Protein AF-A0A2E9WS90-F1 (afdb_monomer)

Mean predicted aligned error: 15.28 Å

Radius of gyration: 27.93 Å; Cα contacts (8 Å, |Δi|>4): 517; chains: 1; bounding box: 70×40×75 Å

Solvent-accessible surface area (backbone atoms only — not comparable to full-atom values): 23277 Å² total; per-residue (Å²): 110,77,68,55,58,52,49,49,54,46,50,48,54,52,49,54,36,42,55,50,61,69,43,48,65,58,57,58,71,75,46,87,61,49,68,69,57,52,52,47,46,54,46,50,55,50,50,36,64,79,57,69,50,62,69,51,59,38,31,45,58,54,48,30,59,75,50,34,44,79,56,51,62,45,39,78,50,82,88,47,82,21,55,43,73,56,65,80,73,87,73,80,53,92,78,49,46,78,42,40,37,58,78,35,27,33,46,54,84,65,47,76,57,88,71,50,53,63,67,57,55,50,52,51,31,62,75,61,46,22,43,59,64,98,80,50,68,32,36,27,33,34,28,51,64,53,81,60,40,49,28,44,56,62,29,64,70,58,31,46,46,27,38,50,15,62,49,67,65,42,48,28,33,75,81,47,73,45,60,67,89,63,50,73,69,55,49,52,46,59,51,38,59,49,34,54,52,54,29,78,75,76,49,90,74,60,67,35,60,57,32,37,43,27,51,68,64,71,56,67,76,51,70,68,58,49,53,49,27,52,53,28,39,76,67,29,26,12,34,49,37,32,34,31,56,73,92,71,30,81,41,78,54,42,75,78,35,54,72,52,54,44,30,50,67,67,54,35,92,92,38,77,83,49,93,52,41,66,58,52,49,62,77,37,41,67,56,50,44,63,69,46,49,55,16,75,75,65,72,77,57,75,65,46,66,69,30,52,57,35,51,55,55,50,51,74,74,40,56,75,72,54,38,55,54,48,54,52,48,44,62,74,70,60,67,62,59,58,44,63,84,42,48,53,91,32,63,95,74,40,33,59,63,41,29,37,55,53,50,54,52,49,53,30,49,51,48,22,71,74,69,76,48,69,69,82,64,54,76,74,74,49,45,66,61,46,60,72,65,66,49,84,62,60,58,53,52,52,55,45,43,74,72,72,44,72,86,82,69,76,90,127

Sequence (412 aa):
MKTQTQEIERLNQIEEQKELIAKLSEMRQNIDLPDRVVEDLLWAERYRMERNLPCWFMTIPEIMLVYGSALLEMVDDQGLPWKVNGAIDLIIDDECRLINPARSFVHVFVQRQEDLNVEEIKKWLTTSGGFLHEKCQATEMQHLKYANTTTLADAMHRSIMAYMSGVTQIQSSIKKRHPLETTDEKDVQVEFDFFEKLQNESVRVKDEHIAKVRKSSGSIKDPVDIQLDEILTNLGISMAGFGVNKDDAEMDFGAKGETILKNLLLKDKEFEYVDNAEELLMENMKFIESYIGKDLKNGSRSHRVKGLSVILRMMSKLNDEQRDYFEEFLEEENINLTDSPWSSQCVHNFGTTTMFIRLALQFNQWYREKMDEGNLFTFAWFREELLYINNPEAPAYVRRCLSGKPTHEEIK

Secondary structure (DSSP, 8-state):
-HHHHHHHHHHHHHHHHHHHHHHHHHHHHTS---HHHHHHHHHHHHHHHHTT--TTEEEHHHHHHHH-HHHHTTTT-TT-TT-----------TT-EEE-GGG-EEETTTS--TT--HHHHHHHHHHHTS--GGG--EEEEEETTTTTEEEESS-HHHHHHHHHTT---EEEEEEEEE-TT--HHHHHHHHHHHHHHHHHHH-PPPHHHHHHHHHHTT----HHHHHHHHHHHHTTEEETTEES-GGG-SEE-GGGGHHHHHHHHTT-TT-TT-TTHHHHHHHTHHHHIIIIIHHHHHSS----HHHHHHHHHHHHTS-HHHHHHHHHHHHHTT--TTSHHHHTT-GGG-HHHHHHHHHHHHHHHHHHHHHS-S-SS-TTTTHHHHHHHT-SHHHHHHHHHHTT--TTS---

Foldseek 3Di:
DVVVVLVVVLVVVQVVLVVLLVCLVVLVVVDDADPVLVVLSVVQNVLCVVLVPRSQKDALSSLCSPAPVVLRNLLPPPPQQALPPPPPPDDDDVQKDKDFSSNAIARNLQDDSNPDDNVVLSVVSNVVSAADQVVAEWEWEFEVQRVRHIHTLPCSSVSSRCSSSVHGIHMYGYPYYDDNPDDPLRVLVVSNVVSVVVCVVPNDDQVLSNLQSCSSSVNPPDPLQVQLQVLQQVLQEDERNGHDDPVSRPYYPYSQCVVVSSCQVVVDPLHVPCPPSSVLCNVCVVVCCVLQVVCVVPVPAHQRCLNVSLLSVVVVLDDPVRNVLLSVVCVPVVDRCPDCVLQPPQQPNSRSLSNNLLSLLVSQLVCCVPVVDAGPDDLVSCPVSCVVSVDPQSSVLSVCSNVVDDSPDDDD

Structure (mmCIF, N/CA/C/O backbone):
data_AF-A0A2E9WS90-F1
#
_entry.id   AF-A0A2E9WS90-F1
#
loop_
_atom_site.group_PDB
_atom_site.id
_atom_site.type_symbol
_atom_site.label_atom_id
_atom_site.label_alt_id
_atom_site.label_comp_id
_atom_site.label_asym_id
_atom_site.label_entity_id
_atom_site.label_seq_id
_atom_site.pdbx_PDB_ins_code
_atom_site.Cartn_x
_atom_site.Cartn_y
_atom_site.Cartn_z
_atom_site.occupancy
_atom_site.B_iso_or_equiv
_atom_site.auth_seq_id
_atom_site.auth_comp_id
_atom_site.auth_asym_id
_atom_site.auth_atom_id
_atom_site.pdbx_PDB_model_num
ATOM 1 N N . MET A 1 1 ? 17.866 9.769 17.486 1.00 40.94 1 MET A N 1
ATOM 2 C CA . MET A 1 1 ? 17.141 8.490 17.338 1.00 40.94 1 MET A CA 1
ATOM 3 C C . MET A 1 1 ? 16.295 8.445 16.064 1.00 40.94 1 MET A C 1
ATOM 5 O O . MET A 1 1 ? 16.515 7.515 15.312 1.00 40.94 1 MET A O 1
ATOM 9 N N . LYS A 1 2 ? 15.445 9.443 15.741 1.00 42.84 2 LYS A N 1
ATOM 10 C CA . LYS A 1 2 ? 14.598 9.469 14.514 1.00 42.84 2 LYS A CA 1
ATOM 11 C C . LYS A 1 2 ? 15.329 9.255 13.173 1.00 42.84 2 LYS A C 1
ATOM 13 O O . LYS A 1 2 ? 14.837 8.523 12.330 1.00 42.84 2 LYS A O 1
ATOM 18 N N . THR A 1 3 ? 16.521 9.825 12.994 1.00 53.50 3 THR A N 1
ATOM 19 C CA . THR A 1 3 ? 17.327 9.633 11.773 1.00 53.50 3 THR A CA 1
ATOM 20 C C . THR A 1 3 ? 17.949 8.243 11.660 1.00 53.50 3 THR A C 1
ATOM 22 O O . THR A 1 3 ? 18.120 7.762 10.553 1.00 53.50 3 THR A O 1
ATOM 25 N N . GLN A 1 4 ? 18.244 7.573 12.780 1.00 54.25 4 GLN A N 1
ATOM 26 C CA . GLN A 1 4 ? 18.904 6.263 12.757 1.00 54.25 4 GLN A CA 1
ATOM 27 C C . GLN A 1 4 ? 17.955 5.150 12.313 1.00 54.25 4 GLN A C 1
ATOM 29 O O . GLN A 1 4 ? 18.360 4.317 11.518 1.00 54.25 4 GLN A O 1
ATOM 34 N N . THR A 1 5 ? 16.700 5.139 12.771 1.00 54.62 5 THR A N 1
ATOM 35 C CA . THR A 1 5 ? 15.737 4.094 12.379 1.00 54.62 5 THR A CA 1
ATOM 36 C C . THR A 1 5 ? 15.383 4.175 10.890 1.00 54.62 5 THR A C 1
ATOM 38 O O . THR A 1 5 ? 15.383 3.156 10.211 1.00 54.62 5 THR A O 1
ATOM 41 N N . GLN A 1 6 ? 15.175 5.385 10.360 1.00 59.53 6 GLN A N 1
ATOM 42 C CA . GLN A 1 6 ? 14.908 5.612 8.931 1.00 59.53 6 GLN A CA 1
ATOM 43 C C . GLN A 1 6 ? 16.122 5.277 8.055 1.00 59.53 6 GLN A C 1
ATOM 45 O O . GLN A 1 6 ? 15.988 4.697 6.979 1.00 59.53 6 GLN A O 1
ATOM 50 N N . GLU A 1 7 ? 17.323 5.621 8.524 1.00 65.56 7 GLU A N 1
ATOM 51 C CA . GLU A 1 7 ? 18.570 5.264 7.852 1.00 65.56 7 GLU A CA 1
ATOM 52 C C . GLU A 1 7 ? 18.779 3.743 7.843 1.00 65.56 7 GLU A C 1
ATOM 54 O O . GLU A 1 7 ? 19.154 3.198 6.811 1.00 65.56 7 GLU A O 1
ATOM 59 N N . ILE A 1 8 ? 18.447 3.042 8.934 1.00 70.81 8 ILE A N 1
ATOM 60 C CA . ILE A 1 8 ? 18.480 1.572 9.007 1.00 70.81 8 ILE A CA 1
ATOM 61 C C . ILE A 1 8 ? 17.472 0.943 8.036 1.00 70.81 8 ILE A C 1
ATOM 63 O O . ILE A 1 8 ? 17.852 0.063 7.271 1.00 70.81 8 ILE A O 1
ATOM 67 N N . GLU A 1 9 ? 16.219 1.403 8.011 1.00 66.38 9 GLU A N 1
ATOM 68 C CA . GLU A 1 9 ? 15.175 0.866 7.118 1.00 66.38 9 GLU A CA 1
ATOM 69 C C . GLU A 1 9 ? 15.565 1.029 5.641 1.00 66.38 9 GLU A C 1
ATOM 71 O O . GLU A 1 9 ? 15.447 0.098 4.844 1.00 66.38 9 GLU A O 1
ATOM 76 N N . ARG A 1 10 ? 16.139 2.179 5.280 1.00 70.88 10 ARG A N 1
ATOM 77 C CA . ARG A 1 10 ? 16.650 2.423 3.928 1.00 70.88 10 ARG A CA 1
ATOM 78 C C . ARG A 1 10 ? 17.893 1.599 3.598 1.00 70.88 10 ARG A C 1
ATOM 80 O O . ARG A 1 10 ? 18.022 1.124 2.472 1.00 70.88 10 ARG A O 1
ATOM 87 N N . LEU A 1 11 ? 18.817 1.434 4.544 1.00 78.81 11 LEU A N 1
ATOM 88 C CA . LEU A 1 11 ? 19.983 0.568 4.356 1.00 78.81 11 LEU A CA 1
ATOM 89 C C . LEU A 1 11 ? 19.557 -0.888 4.145 1.00 78.81 11 LEU A C 1
ATOM 91 O O . LEU A 1 11 ? 20.111 -1.539 3.262 1.00 78.81 11 LEU A O 1
ATOM 95 N N . ASN A 1 12 ? 18.541 -1.355 4.874 1.00 79.50 12 ASN A N 1
ATOM 96 C CA . ASN A 1 12 ? 17.957 -2.680 4.681 1.00 79.50 12 ASN A CA 1
ATOM 97 C C . ASN A 1 12 ? 17.344 -2.817 3.280 1.00 79.50 12 ASN A C 1
ATOM 99 O O . ASN A 1 12 ? 17.706 -3.744 2.566 1.00 79.50 12 ASN A O 1
ATOM 103 N N . GLN A 1 13 ? 16.535 -1.850 2.827 1.00 80.06 13 GLN A N 1
ATOM 104 C CA . GLN A 1 13 ? 15.978 -1.850 1.462 1.00 80.06 13 GLN A CA 1
ATOM 105 C C . GLN A 1 13 ? 17.066 -1.880 0.379 1.00 80.06 13 GLN A C 1
ATOM 107 O O . GLN A 1 13 ? 16.935 -2.564 -0.636 1.00 80.06 13 GLN A O 1
ATOM 112 N N . ILE A 1 14 ? 18.156 -1.132 0.575 1.00 85.38 14 ILE A N 1
ATOM 113 C CA . ILE A 1 14 ? 19.302 -1.152 -0.340 1.00 85.38 14 ILE A CA 1
ATOM 114 C C . ILE A 1 14 ? 19.972 -2.527 -0.337 1.00 85.38 14 ILE A C 1
ATOM 116 O O . ILE A 1 14 ? 20.358 -3.008 -1.401 1.00 85.38 14 ILE A O 1
ATOM 120 N N . GLU A 1 15 ? 20.139 -3.151 0.825 1.00 87.31 15 GLU A N 1
ATOM 121 C CA . GLU A 1 15 ? 20.794 -4.453 0.930 1.00 87.31 15 GLU A CA 1
ATOM 122 C C . GLU A 1 15 ? 19.940 -5.572 0.325 1.00 87.31 15 GLU A C 1
ATOM 124 O O . GLU A 1 15 ? 20.435 -6.325 -0.511 1.00 87.31 15 GLU A O 1
ATOM 129 N N . GLU A 1 16 ? 18.640 -5.601 0.619 1.00 86.44 16 GLU A N 1
ATOM 130 C CA . GLU A 1 16 ? 17.671 -6.499 -0.020 1.00 86.44 16 GLU A CA 1
ATOM 131 C C . GLU A 1 16 ? 17.689 -6.348 -1.544 1.00 86.44 16 GLU A C 1
ATOM 133 O O . GLU A 1 16 ? 17.746 -7.333 -2.285 1.00 86.44 16 GLU A O 1
ATOM 138 N N . GLN A 1 17 ? 17.721 -5.106 -2.031 1.00 90.19 17 GLN A N 1
ATOM 139 C CA . GLN A 1 17 ? 17.800 -4.832 -3.459 1.00 90.19 17 GLN A CA 1
ATOM 140 C C . GLN A 1 17 ? 19.130 -5.311 -4.062 1.00 90.19 17 GLN A C 1
ATOM 142 O O . GLN A 1 17 ? 19.140 -5.835 -5.176 1.00 90.19 17 GLN A O 1
ATOM 147 N N . LYS A 1 18 ? 20.265 -5.183 -3.363 1.00 91.44 18 LYS A N 1
ATOM 148 C CA . LYS A 1 18 ? 21.542 -5.757 -3.831 1.00 91.44 18 LYS A CA 1
ATOM 149 C C . LYS A 1 18 ? 21.484 -7.277 -3.901 1.00 91.44 18 LYS A C 1
ATOM 151 O O . LYS A 1 18 ? 21.950 -7.843 -4.891 1.00 91.44 18 LYS A O 1
ATOM 156 N N . GLU A 1 19 ? 20.919 -7.928 -2.887 1.00 91.81 19 GLU A N 1
ATOM 157 C CA . GLU A 1 19 ? 20.729 -9.378 -2.894 1.00 91.81 19 GLU A CA 1
ATOM 158 C C . GLU A 1 19 ? 19.847 -9.818 -4.063 1.00 91.81 19 GLU A C 1
ATOM 160 O O . GLU A 1 19 ? 20.158 -10.799 -4.739 1.00 91.81 19 GLU A O 1
ATOM 165 N N . LEU A 1 20 ? 18.772 -9.077 -4.336 1.00 91.69 20 LEU A N 1
ATOM 166 C CA . LEU A 1 20 ? 17.898 -9.324 -5.475 1.00 91.69 20 LEU A CA 1
ATOM 167 C C . LEU A 1 20 ? 18.659 -9.200 -6.800 1.00 91.69 20 LEU A C 1
ATOM 169 O O . LEU A 1 20 ? 18.596 -10.112 -7.624 1.00 91.69 20 LEU A O 1
ATOM 173 N N . ILE A 1 21 ? 19.427 -8.119 -6.991 1.00 92.56 21 ILE A N 1
ATOM 174 C CA . ILE A 1 21 ? 20.265 -7.932 -8.186 1.00 92.56 21 ILE A CA 1
ATOM 175 C C . ILE A 1 21 ? 21.251 -9.097 -8.359 1.00 92.56 21 ILE A C 1
ATOM 177 O O . ILE A 1 21 ? 21.433 -9.575 -9.479 1.00 92.56 21 ILE A O 1
ATOM 181 N N . ALA A 1 22 ? 21.851 -9.590 -7.272 1.00 91.50 22 ALA A N 1
ATOM 182 C CA . ALA A 1 22 ? 22.763 -10.733 -7.315 1.00 91.50 22 ALA A CA 1
ATOM 183 C C . ALA A 1 22 ? 22.065 -12.041 -7.742 1.00 91.50 22 ALA A C 1
ATOM 185 O O . ALA A 1 22 ? 22.684 -12.881 -8.397 1.00 91.50 22 ALA A O 1
ATOM 186 N N . LYS A 1 23 ? 20.773 -12.195 -7.426 1.00 93.88 23 LYS A N 1
ATOM 187 C CA . LYS A 1 23 ? 19.955 -13.368 -7.778 1.00 93.88 23 LYS A CA 1
ATOM 188 C C . LYS A 1 23 ? 19.407 -13.328 -9.210 1.00 93.88 23 LYS A C 1
ATOM 190 O O . LYS A 1 23 ? 19.056 -14.381 -9.736 1.00 93.88 23 LYS A O 1
ATOM 195 N N . LEU A 1 24 ? 19.373 -12.171 -9.886 1.00 93.12 24 LEU A N 1
ATOM 196 C CA . LEU A 1 24 ? 18.785 -12.045 -11.235 1.00 93.12 24 LEU A CA 1
ATOM 197 C C . LEU A 1 24 ? 19.369 -13.033 -12.256 1.00 93.12 24 LEU A C 1
ATOM 199 O O . LEU A 1 24 ? 18.639 -13.570 -13.089 1.00 93.12 24 LEU A O 1
ATOM 203 N N . SER A 1 25 ? 20.679 -13.291 -12.191 1.00 91.50 25 SER A N 1
ATOM 204 C CA . SER A 1 25 ? 21.352 -14.221 -13.107 1.00 91.50 25 SER A CA 1
ATOM 205 C C . SER A 1 25 ? 20.853 -15.659 -12.934 1.00 91.50 25 SER A C 1
ATOM 207 O O . SER A 1 25 ? 20.606 -16.344 -13.928 1.00 91.50 25 SER A O 1
ATOM 209 N N . GLU A 1 26 ? 20.648 -16.087 -11.686 1.00 91.75 26 GLU A N 1
ATOM 210 C CA . GLU A 1 26 ? 20.083 -17.394 -11.340 1.00 91.75 26 GLU A CA 1
ATOM 211 C C . GLU A 1 26 ? 18.600 -17.470 -11.728 1.00 91.75 26 GLU A C 1
ATOM 213 O O . GLU A 1 26 ? 18.179 -18.427 -12.373 1.00 91.75 26 GLU A O 1
ATOM 218 N N . MET A 1 27 ? 17.815 -16.427 -11.431 1.00 92.62 27 MET A N 1
ATOM 219 C CA . MET A 1 27 ? 16.396 -16.357 -11.808 1.00 92.62 27 MET A CA 1
ATOM 220 C C . MET A 1 27 ? 16.205 -16.509 -13.320 1.00 92.62 27 MET A C 1
ATOM 222 O O . MET A 1 27 ? 15.364 -17.289 -13.756 1.00 92.62 27 MET A O 1
ATOM 226 N N . ARG A 1 28 ? 17.028 -15.821 -14.124 1.00 93.25 28 ARG A N 1
ATOM 227 C CA . ARG A 1 28 ? 17.022 -15.942 -15.589 1.00 93.25 28 ARG A CA 1
ATOM 228 C C . ARG A 1 28 ? 17.322 -17.371 -16.053 1.00 93.25 28 ARG A C 1
ATOM 230 O O . ARG A 1 28 ? 16.752 -17.802 -17.043 1.00 93.25 28 ARG A O 1
ATOM 237 N N . GLN A 1 29 ? 18.230 -18.086 -15.386 1.00 90.19 29 GLN A N 1
ATOM 238 C CA . GLN A 1 29 ? 18.606 -19.459 -15.759 1.00 90.19 29 GLN A CA 1
ATOM 239 C C . GLN A 1 29 ? 17.524 -20.492 -15.419 1.00 90.19 29 GLN A C 1
ATOM 241 O O . GLN A 1 29 ? 17.499 -21.564 -16.019 1.00 90.19 29 GLN A O 1
ATOM 246 N N . ASN A 1 30 ? 16.638 -20.172 -14.475 1.00 89.31 30 ASN A N 1
ATOM 247 C CA . ASN A 1 30 ? 15.594 -21.074 -13.991 1.00 89.31 30 ASN A CA 1
ATOM 248 C C . ASN A 1 30 ? 14.270 -20.970 -14.768 1.00 89.31 30 ASN A C 1
ATOM 250 O O . ASN A 1 30 ? 13.325 -21.687 -14.441 1.00 89.31 30 ASN A O 1
ATOM 254 N N . ILE A 1 31 ? 14.183 -20.090 -15.769 1.00 87.94 31 ILE A N 1
ATOM 255 C CA . ILE A 1 31 ? 12.974 -19.851 -16.564 1.00 87.94 31 ILE A CA 1
ATOM 256 C C . ILE A 1 31 ? 13.319 -20.036 -18.041 1.00 87.94 31 ILE A C 1
ATOM 258 O O . ILE A 1 31 ? 14.355 -19.561 -18.506 1.00 87.94 31 ILE A O 1
ATOM 262 N N . ASP A 1 32 ? 12.446 -20.721 -18.779 1.00 87.69 32 ASP A N 1
ATOM 263 C CA . ASP A 1 32 ? 12.572 -20.847 -20.230 1.00 87.69 32 ASP A CA 1
ATOM 264 C C . ASP A 1 32 ? 12.098 -19.547 -20.890 1.00 87.69 32 ASP A C 1
ATOM 266 O O . ASP A 1 32 ? 10.903 -19.253 -20.951 1.00 87.69 32 ASP A O 1
ATOM 270 N N . LEU A 1 33 ? 13.054 -18.711 -21.290 1.00 91.38 33 LEU A N 1
ATOM 271 C CA . LEU A 1 33 ? 12.808 -17.353 -21.766 1.00 91.38 33 LEU A CA 1
ATOM 272 C C . LEU A 1 33 ? 13.106 -17.231 -23.264 1.00 91.38 33 LEU A C 1
ATOM 274 O O . LEU A 1 33 ? 14.100 -17.790 -23.730 1.00 91.38 33 LEU A O 1
ATOM 278 N N . PRO A 1 34 ? 12.326 -16.429 -24.017 1.00 90.69 34 PRO A N 1
ATOM 279 C CA . PRO A 1 34 ? 12.650 -16.114 -25.405 1.00 90.69 34 PRO A CA 1
ATOM 280 C C . PRO A 1 34 ? 14.042 -15.480 -25.556 1.00 90.69 34 PRO A C 1
ATOM 282 O O . PRO A 1 34 ? 14.455 -14.679 -24.713 1.00 90.69 34 PRO A O 1
ATOM 285 N N . ASP A 1 35 ? 14.729 -15.757 -26.672 1.00 91.69 35 ASP A N 1
ATOM 286 C CA . ASP A 1 35 ? 16.089 -15.257 -26.951 1.00 91.69 35 ASP A CA 1
ATOM 287 C C . ASP A 1 35 ? 16.205 -13.736 -26.771 1.00 91.69 35 ASP A C 1
ATOM 289 O O . ASP A 1 35 ? 17.143 -13.247 -26.142 1.00 91.69 35 ASP A O 1
ATOM 293 N N . ARG A 1 36 ? 15.208 -12.979 -27.249 1.00 90.31 36 ARG A N 1
ATOM 294 C CA . ARG A 1 36 ? 15.150 -11.519 -27.091 1.00 90.31 36 ARG A CA 1
ATOM 295 C C . ARG A 1 36 ? 15.195 -11.098 -25.620 1.00 90.31 36 ARG A C 1
ATOM 297 O O . ARG A 1 36 ? 15.911 -10.163 -25.269 1.00 90.31 36 ARG A O 1
ATOM 304 N N . VAL A 1 37 ? 14.432 -11.778 -24.765 1.00 92.94 37 VAL A N 1
ATOM 305 C CA . VAL A 1 37 ? 14.389 -11.492 -23.325 1.00 92.94 37 VAL A CA 1
ATOM 306 C C . VAL A 1 37 ? 15.750 -11.774 -22.697 1.00 92.94 37 VAL A C 1
ATOM 308 O O . VAL A 1 37 ? 16.253 -10.963 -21.919 1.00 92.94 37 VAL A O 1
ATOM 311 N N . VAL A 1 38 ? 16.380 -12.892 -23.067 1.00 94.56 38 VAL A N 1
ATOM 312 C CA . VAL A 1 38 ? 17.719 -13.256 -22.587 1.00 94.56 38 VAL A CA 1
ATOM 313 C C . VAL A 1 38 ? 18.756 -12.208 -23.002 1.00 94.56 38 VAL A C 1
ATOM 315 O O . VAL A 1 38 ? 19.559 -11.777 -22.171 1.00 94.56 38 VAL A O 1
ATOM 318 N N . GLU A 1 39 ? 18.726 -11.756 -24.257 1.00 95.06 39 GLU A N 1
ATOM 319 C CA . GLU A 1 39 ? 19.619 -10.712 -24.765 1.00 95.06 39 GLU A CA 1
ATOM 320 C C . GLU A 1 39 ? 19.448 -9.381 -24.024 1.00 95.06 39 GLU A C 1
ATOM 322 O O . GLU A 1 39 ? 20.448 -8.763 -23.642 1.00 95.06 39 GLU A O 1
ATOM 327 N N . ASP A 1 40 ? 18.205 -8.950 -23.795 1.00 95.12 40 ASP A N 1
ATOM 328 C CA . ASP A 1 40 ? 17.909 -7.703 -23.089 1.00 95.12 40 ASP A CA 1
ATOM 329 C C . ASP A 1 40 ? 18.352 -7.768 -21.613 1.00 95.12 40 ASP A C 1
ATOM 331 O O . ASP A 1 40 ? 18.974 -6.825 -21.115 1.00 95.12 40 ASP A O 1
ATOM 335 N N . LEU A 1 41 ? 18.128 -8.899 -20.930 1.00 95.38 41 LEU A N 1
ATOM 336 C CA . LEU A 1 41 ? 18.590 -9.124 -19.553 1.00 95.38 41 LEU A CA 1
ATOM 337 C C . LEU A 1 41 ? 20.125 -9.128 -19.453 1.00 95.38 41 LEU A C 1
ATOM 339 O O . LEU A 1 41 ? 20.695 -8.494 -18.565 1.00 95.38 41 LEU A O 1
ATOM 343 N N . LEU A 1 42 ? 20.817 -9.802 -20.379 1.00 95.44 42 LEU A N 1
ATOM 344 C CA . LEU A 1 42 ? 22.286 -9.804 -20.437 1.00 95.44 42 LEU A CA 1
ATOM 345 C C . LEU A 1 42 ? 22.849 -8.417 -20.759 1.00 95.44 42 LEU A C 1
ATOM 347 O O . LEU A 1 42 ? 23.913 -8.036 -20.264 1.00 95.44 42 LEU A O 1
ATOM 351 N N . TRP A 1 43 ? 22.160 -7.653 -21.609 1.00 95.75 43 TRP A N 1
ATOM 352 C CA . TRP A 1 43 ? 22.525 -6.269 -21.875 1.00 95.75 43 TRP A CA 1
ATOM 353 C C . TRP A 1 43 ? 22.403 -5.412 -20.613 1.00 95.75 43 TRP A C 1
ATOM 355 O O . TRP A 1 43 ? 23.346 -4.679 -20.312 1.00 95.75 43 TRP A O 1
ATOM 365 N N . ALA A 1 44 ? 21.302 -5.531 -19.865 1.00 94.56 44 ALA A N 1
ATOM 366 C CA . ALA A 1 44 ? 21.073 -4.771 -18.638 1.00 94.56 44 ALA A CA 1
ATOM 367 C C . ALA A 1 44 ? 22.152 -5.058 -17.582 1.00 94.56 44 ALA A C 1
ATOM 369 O O . ALA A 1 44 ? 22.733 -4.128 -17.018 1.00 94.56 44 ALA A O 1
ATOM 370 N N . GLU A 1 45 ? 22.487 -6.338 -17.392 1.00 93.88 45 GLU A N 1
ATOM 371 C CA . GLU A 1 45 ? 23.542 -6.797 -16.485 1.00 93.88 45 GLU A CA 1
ATOM 372 C C . GLU A 1 45 ? 24.904 -6.173 -16.838 1.00 93.88 45 GLU A C 1
ATOM 374 O O . GLU A 1 45 ? 25.546 -5.543 -15.991 1.00 93.88 45 GLU A O 1
ATOM 379 N N . ARG A 1 46 ? 25.322 -6.263 -18.111 1.00 94.44 46 ARG A N 1
ATOM 380 C CA . ARG A 1 46 ? 26.574 -5.645 -18.583 1.00 94.44 46 ARG A CA 1
ATOM 381 C C . ARG A 1 46 ? 26.559 -4.128 -18.430 1.00 94.44 46 ARG A C 1
ATOM 383 O O . ARG A 1 46 ? 27.516 -3.565 -17.906 1.00 94.44 46 ARG A O 1
ATOM 390 N N . TYR A 1 47 ? 25.478 -3.471 -18.851 1.00 93.00 47 TYR A N 1
ATOM 391 C CA . TYR A 1 47 ? 25.364 -2.015 -18.804 1.00 93.00 47 TYR A CA 1
ATOM 392 C C . TYR A 1 47 ? 25.457 -1.492 -17.367 1.00 93.00 47 TYR A C 1
ATOM 394 O O . TYR A 1 47 ? 26.174 -0.523 -17.112 1.00 93.00 47 TYR A O 1
ATOM 402 N N . ARG A 1 48 ? 24.785 -2.156 -16.414 1.00 92.00 48 ARG A N 1
ATOM 403 C CA . ARG A 1 48 ? 24.862 -1.827 -14.984 1.00 92.00 48 ARG A CA 1
ATOM 404 C C . ARG A 1 48 ? 26.297 -1.913 -14.471 1.00 92.00 48 ARG A C 1
ATOM 406 O O . ARG A 1 48 ? 26.751 -0.967 -13.830 1.00 92.00 48 ARG A O 1
ATOM 413 N N . MET A 1 49 ? 27.011 -3.001 -14.774 1.00 89.69 49 MET A N 1
ATOM 414 C CA . MET A 1 49 ? 28.399 -3.193 -14.337 1.00 89.69 49 MET A CA 1
ATOM 415 C C . MET A 1 49 ? 29.352 -2.164 -14.955 1.00 89.69 49 MET A C 1
ATOM 417 O O . MET A 1 49 ? 30.110 -1.516 -14.238 1.00 89.69 49 MET A O 1
ATOM 421 N N . GLU A 1 50 ? 29.289 -1.963 -16.273 1.00 91.81 50 GLU A N 1
ATOM 422 C CA . GLU A 1 50 ? 30.169 -1.036 -16.999 1.00 91.81 50 GLU A CA 1
ATOM 423 C C . GLU A 1 50 ? 29.976 0.425 -16.575 1.00 91.81 50 GLU A C 1
ATOM 425 O O . GLU A 1 50 ? 30.917 1.218 -16.611 1.00 91.81 50 GLU A O 1
ATOM 430 N N . ARG A 1 51 ? 28.751 0.797 -16.187 1.00 88.88 51 ARG A N 1
ATOM 431 C CA . ARG A 1 51 ? 28.400 2.162 -15.771 1.00 88.88 51 ARG A CA 1
ATOM 432 C C . ARG A 1 51 ? 28.358 2.349 -14.258 1.00 88.88 51 ARG A C 1
ATOM 434 O O . ARG A 1 51 ? 28.047 3.455 -13.820 1.00 88.88 51 ARG A O 1
ATOM 441 N N . ASN A 1 52 ? 28.678 1.308 -13.485 1.00 87.94 52 ASN A N 1
ATOM 442 C CA . ASN A 1 52 ? 28.586 1.296 -12.026 1.00 87.94 52 ASN A CA 1
ATOM 443 C C . ASN A 1 52 ? 27.240 1.860 -11.531 1.00 87.94 52 ASN A C 1
ATOM 445 O O . ASN A 1 52 ? 27.192 2.746 -10.674 1.00 87.94 52 ASN A O 1
ATOM 449 N N . LEU A 1 53 ? 26.143 1.414 -12.155 1.00 90.06 53 LEU A N 1
ATOM 450 C CA . LEU A 1 53 ? 24.815 1.898 -11.795 1.00 90.06 53 LEU A CA 1
ATOM 451 C C . LEU A 1 53 ? 24.406 1.356 -10.420 1.00 90.06 53 LEU A C 1
ATOM 453 O O . LEU A 1 53 ? 24.642 0.179 -10.133 1.00 90.06 53 LEU A O 1
ATOM 457 N N . PRO A 1 54 ? 23.731 2.173 -9.599 1.00 89.62 54 PRO A N 1
ATOM 458 C CA . PRO A 1 54 ? 23.128 1.700 -8.366 1.00 89.62 54 PRO A CA 1
ATOM 459 C C . PRO A 1 54 ? 22.152 0.531 -8.551 1.00 89.62 54 PRO A C 1
ATOM 461 O O . PRO A 1 54 ? 21.480 0.408 -9.577 1.00 89.62 54 PRO A O 1
ATOM 464 N N . CYS A 1 55 ? 22.016 -0.291 -7.506 1.00 88.44 55 CYS A N 1
ATOM 465 C CA . CYS A 1 55 ? 21.144 -1.474 -7.492 1.00 88.44 55 CYS A CA 1
ATOM 466 C C . CYS A 1 55 ? 19.646 -1.160 -7.669 1.00 88.44 55 CYS A C 1
ATOM 468 O O . CYS A 1 55 ? 18.876 -2.041 -8.046 1.00 88.44 55 CYS A O 1
ATOM 470 N N . TRP A 1 56 ? 19.234 0.090 -7.441 1.00 88.25 56 TRP A N 1
ATOM 471 C CA . TRP A 1 56 ? 17.849 0.541 -7.583 1.00 88.25 56 TRP A CA 1
ATOM 472 C C . TRP A 1 56 ? 17.458 0.958 -9.007 1.00 88.25 56 TRP A C 1
ATOM 474 O O . TRP A 1 56 ? 16.311 1.353 -9.226 1.00 88.25 56 TRP A O 1
ATOM 484 N N . PHE A 1 57 ? 18.373 0.864 -9.979 1.00 91.62 57 PHE A N 1
ATOM 485 C CA . PHE A 1 57 ? 18.037 0.974 -11.397 1.00 91.62 57 PHE A CA 1
ATOM 486 C C . PHE A 1 57 ? 17.892 -0.407 -12.028 1.00 91.62 57 PHE A C 1
ATOM 488 O O . PHE A 1 57 ? 18.864 -1.141 -12.246 1.00 91.62 57 PHE A O 1
ATOM 495 N N . MET A 1 58 ? 16.651 -0.728 -12.374 1.00 93.56 58 MET A N 1
ATOM 496 C CA . MET A 1 58 ? 16.294 -1.947 -13.090 1.00 93.56 58 MET A CA 1
ATOM 497 C C . MET A 1 58 ? 15.680 -1.596 -14.435 1.00 93.56 58 MET A C 1
ATOM 499 O O . MET A 1 58 ? 15.046 -0.556 -14.589 1.00 93.56 58 MET A O 1
ATOM 503 N N . THR A 1 59 ? 15.897 -2.446 -15.425 1.00 94.38 59 THR A N 1
ATOM 504 C CA . THR A 1 59 ? 15.230 -2.354 -16.725 1.00 94.38 59 THR A CA 1
ATOM 505 C C . THR A 1 59 ? 13.863 -3.028 -16.683 1.00 94.38 59 THR A C 1
ATOM 507 O O . THR A 1 59 ? 13.575 -3.821 -15.786 1.00 94.38 59 THR A O 1
ATOM 510 N N . ILE A 1 60 ? 13.012 -2.748 -17.670 1.00 92.88 60 ILE A N 1
ATOM 511 C CA . ILE A 1 60 ? 11.690 -3.380 -17.779 1.00 92.88 60 ILE A CA 1
ATOM 512 C C . ILE A 1 60 ? 11.755 -4.924 -17.763 1.00 92.88 60 ILE A C 1
ATOM 514 O O . ILE A 1 60 ? 11.003 -5.519 -16.989 1.00 92.88 60 ILE A O 1
ATOM 518 N N . PRO A 1 61 ? 12.656 -5.595 -18.511 1.00 94.12 61 PRO A N 1
ATOM 519 C CA . PRO A 1 61 ? 12.781 -7.051 -18.441 1.00 94.12 61 PRO A CA 1
ATOM 520 C C . PRO A 1 61 ? 13.176 -7.562 -17.051 1.00 94.12 61 PRO A C 1
ATOM 522 O O . PRO A 1 61 ? 12.660 -8.584 -16.613 1.00 94.12 61 PRO A O 1
ATOM 525 N N . GLU A 1 62 ? 14.042 -6.849 -16.323 1.00 94.38 62 GLU A N 1
ATOM 526 C CA . GLU A 1 62 ? 14.441 -7.242 -14.964 1.00 94.38 62 GLU A CA 1
ATOM 527 C C . GLU A 1 62 ? 13.297 -7.077 -13.959 1.00 94.38 62 GLU A C 1
ATOM 529 O O . GLU A 1 62 ? 13.119 -7.924 -13.089 1.00 94.38 62 GLU A O 1
ATOM 534 N N . ILE A 1 63 ? 12.484 -6.025 -14.096 1.00 92.19 63 ILE A N 1
ATOM 535 C CA . ILE A 1 63 ? 11.258 -5.865 -13.303 1.00 92.19 63 ILE A CA 1
ATOM 536 C C . ILE A 1 63 ? 10.296 -7.015 -13.554 1.00 92.19 63 ILE A C 1
ATOM 538 O O . ILE A 1 63 ? 9.784 -7.609 -12.608 1.00 92.19 63 ILE A O 1
ATOM 542 N N . MET A 1 64 ? 10.058 -7.346 -14.822 1.00 91.25 64 MET A N 1
ATOM 543 C CA . MET A 1 64 ? 9.179 -8.454 -15.171 1.00 91.25 64 MET A CA 1
ATOM 544 C C . MET A 1 64 ? 9.746 -9.784 -14.665 1.00 91.25 64 MET A C 1
ATOM 546 O O . MET A 1 64 ? 8.978 -10.605 -14.189 1.00 91.25 64 MET A O 1
ATOM 550 N N . LEU A 1 65 ? 11.067 -9.987 -14.680 1.00 91.88 65 LEU A N 1
ATOM 551 C CA . LEU A 1 65 ? 11.692 -11.205 -14.155 1.00 91.88 65 LEU A CA 1
ATOM 552 C C . LEU A 1 65 ? 11.396 -11.416 -12.666 1.00 91.88 65 LEU A C 1
ATOM 554 O O . LEU A 1 65 ? 11.161 -12.548 -12.248 1.00 91.88 65 LEU A O 1
ATOM 558 N N . VAL A 1 66 ? 11.388 -10.337 -11.880 1.00 89.06 66 VAL A N 1
ATOM 559 C CA . VAL A 1 66 ? 11.161 -10.404 -10.431 1.00 89.06 66 VAL A CA 1
ATOM 560 C C . VAL A 1 66 ? 9.676 -10.424 -10.077 1.00 89.06 66 VAL A C 1
ATOM 562 O O . VAL A 1 66 ? 9.251 -11.248 -9.273 1.00 89.06 66 VAL A O 1
ATOM 565 N N . TYR A 1 67 ? 8.886 -9.530 -10.671 1.00 85.56 67 TYR A N 1
ATOM 566 C CA . TYR A 1 67 ? 7.524 -9.236 -10.210 1.00 85.56 67 TYR A CA 1
ATOM 567 C C . TYR A 1 67 ? 6.422 -9.764 -11.140 1.00 85.56 67 TYR A C 1
ATOM 569 O O . TYR A 1 67 ? 5.243 -9.690 -10.805 1.00 85.56 67 TYR A O 1
ATOM 577 N N . GLY A 1 68 ? 6.766 -10.304 -12.313 1.00 84.81 68 GLY A N 1
ATOM 578 C CA . GLY A 1 68 ? 5.780 -10.755 -13.298 1.00 84.81 68 GLY A CA 1
ATOM 579 C C . GLY A 1 68 ? 6.344 -11.708 -14.339 1.00 84.81 68 GLY A C 1
ATOM 580 O O . GLY A 1 68 ? 6.114 -11.499 -15.530 1.00 84.81 68 GLY A O 1
ATOM 581 N N . SER A 1 69 ? 7.084 -12.733 -13.909 1.00 87.12 69 SER A N 1
ATOM 582 C CA . SER A 1 69 ? 7.855 -13.611 -14.801 1.00 87.12 69 SER A CA 1
ATOM 583 C C . SER A 1 69 ? 6.999 -14.284 -15.875 1.00 87.12 69 SER A C 1
ATOM 585 O O . SER A 1 69 ? 7.434 -14.405 -17.017 1.00 87.12 69 SER A O 1
ATOM 587 N N . ALA A 1 70 ? 5.738 -14.590 -15.559 1.00 85.62 70 ALA A N 1
ATOM 588 C CA . ALA A 1 70 ? 4.758 -15.120 -16.506 1.00 85.62 70 ALA A CA 1
ATOM 589 C C . ALA A 1 70 ? 4.535 -14.221 -17.739 1.00 85.62 70 ALA A C 1
ATOM 591 O O . ALA A 1 70 ? 4.134 -14.706 -18.792 1.00 85.62 70 ALA A O 1
ATOM 592 N N . LEU A 1 71 ? 4.774 -12.908 -17.635 1.00 85.75 71 LEU A N 1
ATOM 593 C CA . LEU A 1 71 ? 4.714 -12.010 -18.789 1.00 85.75 71 LEU A CA 1
ATOM 594 C C . LEU A 1 71 ? 5.918 -12.202 -19.721 1.00 85.75 71 LEU A C 1
ATOM 596 O O . LEU A 1 71 ? 5.761 -12.056 -20.930 1.00 85.75 71 LEU A O 1
ATOM 600 N N . LEU A 1 72 ? 7.103 -12.538 -19.195 1.00 88.06 72 LEU A N 1
ATOM 601 C CA . LEU A 1 72 ? 8.316 -12.699 -20.006 1.00 88.06 72 LEU A CA 1
ATOM 602 C C . LEU A 1 72 ? 8.221 -13.879 -20.973 1.00 88.06 72 LEU A C 1
ATOM 604 O O . LEU A 1 72 ? 8.611 -13.750 -22.132 1.00 88.06 72 LEU A O 1
ATOM 608 N N . GLU A 1 73 ? 7.637 -14.989 -20.528 1.00 84.38 73 GLU A N 1
ATOM 609 C CA . GLU A 1 73 ? 7.391 -16.175 -21.361 1.00 84.38 73 GLU A CA 1
ATOM 610 C C . GLU A 1 73 ? 6.494 -15.852 -22.577 1.00 84.38 73 GLU A C 1
ATOM 612 O O . GLU A 1 73 ? 6.542 -16.523 -23.604 1.00 84.38 73 GLU A O 1
ATOM 617 N N . MET A 1 74 ? 5.714 -14.766 -22.503 1.00 84.44 74 MET A N 1
ATOM 618 C CA . MET A 1 74 ? 4.772 -14.328 -23.538 1.00 84.44 74 MET A CA 1
ATOM 619 C C . MET A 1 74 ? 5.354 -13.267 -24.505 1.00 84.44 74 MET A C 1
ATOM 621 O O . MET A 1 74 ? 4.664 -12.827 -25.435 1.00 84.44 74 MET A O 1
ATOM 625 N N . VAL A 1 75 ? 6.594 -12.791 -24.308 1.00 82.12 75 VAL A N 1
ATOM 626 C CA . VAL A 1 75 ? 7.176 -11.637 -25.043 1.00 82.12 75 VAL A CA 1
ATOM 627 C C . VAL A 1 75 ? 7.342 -11.880 -26.546 1.00 82.12 75 VAL A C 1
ATOM 629 O O . VAL A 1 75 ? 7.249 -10.917 -27.305 1.00 82.12 75 VAL A O 1
ATOM 632 N N . ASP A 1 76 ? 7.406 -13.128 -27.005 1.00 79.31 76 ASP A N 1
ATOM 633 C CA . ASP A 1 76 ? 7.482 -13.467 -28.438 1.00 79.31 76 ASP A CA 1
ATOM 634 C C . ASP A 1 76 ? 6.401 -14.462 -28.902 1.00 79.31 76 ASP A C 1
ATOM 636 O O . ASP A 1 76 ? 6.435 -14.937 -30.039 1.00 79.31 76 ASP A O 1
ATOM 640 N N . ASP A 1 77 ? 5.390 -14.724 -28.065 1.00 81.19 77 ASP A N 1
ATOM 641 C CA . ASP A 1 77 ? 4.265 -15.590 -28.427 1.00 81.19 77 ASP A CA 1
ATOM 642 C C . ASP A 1 77 ? 3.415 -14.955 -29.544 1.00 81.19 77 ASP A C 1
ATOM 644 O O . ASP A 1 77 ? 2.675 -13.987 -29.334 1.00 81.19 77 ASP A O 1
ATOM 648 N N . GLN A 1 78 ? 3.541 -15.517 -30.749 1.00 75.25 78 GLN A N 1
ATOM 649 C CA . GLN A 1 78 ? 2.844 -15.085 -31.965 1.00 75.25 78 GLN A CA 1
ATOM 650 C C . GLN A 1 78 ? 1.345 -15.421 -31.950 1.00 75.25 78 GLN A C 1
ATOM 652 O O . GLN A 1 78 ? 0.597 -14.913 -32.783 1.00 75.25 78 GLN A O 1
ATOM 657 N N . GLY A 1 79 ? 0.893 -16.275 -31.025 1.00 74.62 79 GLY A N 1
ATOM 658 C CA . GLY A 1 79 ? -0.515 -16.629 -30.861 1.00 74.62 79 GLY A CA 1
ATOM 659 C C . GLY A 1 79 ? -1.355 -15.532 -30.204 1.00 74.62 79 GLY A C 1
ATOM 660 O O . GLY A 1 79 ? -2.582 -15.644 -30.163 1.00 74.62 79 GLY A O 1
ATOM 661 N N . LEU A 1 80 ? -0.725 -14.468 -29.695 1.00 77.94 80 LEU A N 1
ATOM 662 C CA . LEU A 1 80 ? -1.409 -13.421 -28.945 1.00 77.94 80 LEU A CA 1
ATOM 663 C C . LEU A 1 80 ? -1.963 -12.309 -29.856 1.00 77.94 80 LEU A C 1
ATOM 665 O O . LEU A 1 80 ? -1.237 -11.764 -30.691 1.00 77.94 80 LEU A O 1
ATOM 669 N N . PRO A 1 81 ? -3.224 -11.877 -29.647 1.00 69.75 81 PRO A N 1
ATOM 670 C CA . PRO A 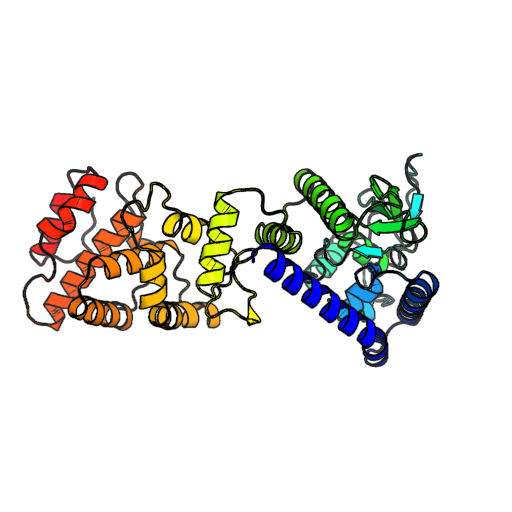1 81 ? -3.918 -10.940 -30.539 1.00 69.75 81 PRO A CA 1
ATOM 671 C C . PRO A 1 81 ? -3.371 -9.504 -30.493 1.00 69.75 81 PRO A C 1
ATOM 673 O O . PRO A 1 81 ? -3.756 -8.674 -31.309 1.00 69.75 81 PRO A O 1
ATOM 676 N N . TRP A 1 82 ? -2.491 -9.200 -29.541 1.00 74.94 82 TRP A N 1
ATOM 677 C CA . TRP A 1 82 ? -1.945 -7.866 -29.284 1.00 74.94 82 TRP A CA 1
ATOM 678 C C . TRP A 1 82 ? -0.503 -7.679 -29.791 1.00 74.94 82 TRP A C 1
ATOM 680 O O . TRP A 1 82 ? 0.118 -6.661 -29.507 1.00 74.94 82 TRP A O 1
ATOM 690 N N . LYS A 1 83 ? 0.046 -8.643 -30.550 1.00 67.56 83 LYS A N 1
ATOM 691 C CA . LYS A 1 83 ? 1.356 -8.540 -31.240 1.00 67.56 83 LYS A CA 1
ATOM 692 C C . LYS A 1 83 ? 1.303 -7.710 -32.523 1.00 67.56 83 LYS A C 1
ATOM 694 O O . LYS A 1 83 ? 2.167 -7.822 -33.392 1.00 67.56 83 LYS A O 1
ATOM 699 N N . VAL A 1 84 ? 0.260 -6.905 -32.684 1.00 58.53 84 VAL A N 1
ATOM 700 C CA . VAL A 1 84 ? 0.139 -6.008 -33.822 1.00 58.53 84 VAL A CA 1
ATOM 701 C C . VAL A 1 84 ? 1.262 -4.992 -33.661 1.00 58.53 84 VAL A C 1
ATOM 703 O O . VAL A 1 84 ? 1.264 -4.245 -32.685 1.00 58.53 84 VAL A O 1
ATOM 706 N N . ASN A 1 85 ? 2.244 -5.004 -34.570 1.00 54.69 85 ASN A N 1
ATOM 707 C CA . ASN A 1 85 ? 3.217 -3.923 -34.689 1.00 54.69 85 ASN A CA 1
ATOM 708 C C . ASN A 1 85 ? 2.403 -2.642 -34.863 1.00 54.69 85 ASN A C 1
ATOM 710 O O . ASN A 1 85 ? 1.977 -2.331 -35.976 1.00 54.69 85 ASN A O 1
ATOM 714 N N . GLY A 1 86 ? 2.135 -1.934 -33.767 1.00 49.59 86 GLY A N 1
ATOM 715 C CA . GLY A 1 86 ? 1.659 -0.571 -33.843 1.00 49.59 86 GLY A CA 1
ATOM 716 C C . GLY A 1 86 ? 2.732 0.151 -34.630 1.00 49.59 86 GLY A C 1
ATOM 717 O O . GLY A 1 86 ? 3.860 0.285 -34.154 1.00 49.59 86 GLY A O 1
ATOM 718 N N . ALA A 1 87 ? 2.438 0.504 -35.880 1.00 46.12 87 ALA A N 1
ATOM 719 C CA . ALA A 1 87 ? 3.313 1.390 -36.614 1.00 46.12 87 ALA A CA 1
ATOM 720 C C . ALA A 1 87 ? 3.532 2.617 -35.722 1.00 46.12 87 ALA A C 1
ATOM 722 O O . ALA A 1 87 ? 2.612 3.060 -35.027 1.00 46.12 87 ALA A O 1
ATOM 723 N N . ILE A 1 88 ? 4.756 3.144 -35.701 1.00 50.75 88 ILE A N 1
ATOM 724 C CA . ILE A 1 88 ? 4.981 4.479 -35.158 1.00 50.75 88 ILE A CA 1
ATOM 725 C C . ILE A 1 88 ? 4.224 5.409 -36.105 1.00 50.75 88 ILE A C 1
ATOM 727 O O . ILE A 1 88 ? 4.773 5.849 -37.116 1.00 50.75 88 ILE A O 1
ATOM 731 N N . ASP A 1 89 ? 2.944 5.645 -35.825 1.00 46.38 89 ASP A N 1
ATOM 732 C CA . ASP A 1 89 ? 2.189 6.708 -36.459 1.00 46.38 89 ASP A CA 1
ATOM 733 C C . ASP A 1 89 ? 2.931 7.987 -36.081 1.00 46.38 89 ASP A C 1
ATOM 735 O O . ASP A 1 89 ? 3.049 8.360 -34.912 1.00 46.38 89 ASP A O 1
ATOM 739 N N . LEU A 1 90 ? 3.608 8.550 -37.077 1.00 49.12 90 LEU A N 1
ATOM 740 C CA . LEU A 1 90 ? 4.599 9.599 -36.920 1.00 49.12 90 LEU A CA 1
ATOM 741 C C . LEU A 1 90 ? 3.932 10.852 -36.340 1.00 49.12 90 LEU A C 1
ATOM 743 O O . LEU A 1 90 ? 3.394 11.680 -37.066 1.00 49.12 90 LEU A O 1
ATOM 747 N N . ILE A 1 91 ? 4.008 11.006 -35.021 1.00 54.22 91 ILE A N 1
ATOM 748 C CA . ILE A 1 91 ? 3.879 12.296 -34.343 1.00 54.22 91 ILE A CA 1
ATOM 749 C C . ILE A 1 91 ? 5.164 12.497 -33.552 1.00 54.22 91 ILE A C 1
ATOM 751 O O . ILE A 1 91 ? 5.212 12.224 -32.362 1.00 54.22 91 ILE A O 1
ATOM 755 N N . ILE A 1 92 ? 6.247 12.887 -34.222 1.00 55.19 92 ILE A N 1
ATOM 756 C CA . ILE A 1 92 ? 7.447 13.344 -33.517 1.00 55.19 92 ILE A CA 1
ATOM 757 C C . ILE A 1 92 ? 7.214 14.825 -33.223 1.00 55.19 92 ILE A C 1
ATOM 759 O O . ILE A 1 92 ? 7.333 15.658 -34.115 1.00 55.19 92 ILE A O 1
ATOM 763 N N . ASP A 1 93 ? 6.808 15.127 -31.993 1.00 60.53 93 ASP A N 1
ATOM 764 C CA . ASP A 1 93 ? 6.983 16.463 -31.419 1.00 60.53 93 ASP A CA 1
ATOM 765 C C . ASP A 1 93 ? 8.496 16.760 -31.353 1.00 60.53 93 ASP A C 1
ATOM 767 O O . ASP A 1 93 ? 9.277 15.869 -31.003 1.00 60.53 93 ASP A O 1
ATOM 771 N N . ASP A 1 94 ? 8.921 17.979 -31.699 1.00 61.84 94 ASP A N 1
ATOM 772 C CA . ASP A 1 94 ? 10.333 18.395 -31.723 1.00 61.84 94 ASP A CA 1
ATOM 773 C C . ASP A 1 94 ? 11.013 18.233 -30.345 1.00 61.84 94 ASP A C 1
ATOM 775 O O . ASP A 1 94 ? 12.236 18.103 -30.254 1.00 61.84 94 ASP A O 1
ATOM 779 N N . GLU A 1 95 ? 10.231 18.200 -29.259 1.00 68.81 95 GLU A N 1
ATOM 780 C CA . GLU A 1 95 ? 10.722 17.968 -27.894 1.00 68.81 95 GLU A CA 1
ATOM 781 C C . GLU A 1 95 ? 10.876 16.479 -27.517 1.00 68.81 95 GLU A C 1
ATOM 783 O O . GLU A 1 95 ? 11.321 16.152 -26.408 1.00 68.81 95 GLU A O 1
ATOM 788 N N . CYS A 1 96 ? 10.512 15.557 -28.413 1.00 76.00 96 CYS A N 1
ATOM 789 C CA . CYS A 1 96 ? 10.515 14.120 -28.159 1.00 76.00 96 CYS A CA 1
ATOM 790 C C . CYS A 1 96 ? 11.706 13.390 -28.790 1.00 76.00 96 CYS A C 1
ATOM 792 O O . CYS A 1 96 ? 12.203 13.721 -29.863 1.00 76.00 96 CYS A O 1
ATOM 794 N N . ARG A 1 97 ? 12.130 12.309 -28.131 1.00 83.81 97 ARG A N 1
ATOM 795 C CA . ARG A 1 97 ? 13.112 11.342 -28.632 1.00 83.81 97 ARG A CA 1
ATOM 796 C C . ARG A 1 97 ? 12.536 9.932 -28.632 1.00 83.81 97 ARG A C 1
ATOM 798 O O . ARG A 1 97 ? 11.615 9.630 -27.877 1.00 83.81 97 ARG A O 1
ATOM 805 N N . LEU A 1 98 ? 13.116 9.056 -29.445 1.00 85.25 98 LEU A N 1
ATOM 806 C CA . LEU A 1 98 ? 12.791 7.631 -29.446 1.00 85.25 98 LEU A CA 1
ATOM 807 C C . LEU A 1 98 ? 13.709 6.886 -28.475 1.00 85.25 98 LEU A C 1
ATOM 809 O O . LEU A 1 98 ? 14.931 7.027 -28.536 1.00 85.25 98 LEU A O 1
ATOM 813 N N . ILE A 1 99 ? 13.117 6.085 -27.594 1.00 86.94 99 ILE A N 1
ATOM 814 C CA . ILE A 1 99 ? 13.828 5.233 -26.636 1.00 86.94 99 ILE A CA 1
ATOM 815 C C . ILE A 1 99 ? 13.383 3.785 -26.792 1.00 86.94 99 ILE A C 1
ATOM 817 O O . ILE A 1 99 ? 12.234 3.523 -27.136 1.00 86.94 99 ILE A O 1
ATOM 821 N N . ASN A 1 100 ? 14.281 2.840 -26.522 1.00 88.38 100 ASN A N 1
ATOM 822 C CA . ASN A 1 100 ? 13.912 1.430 -26.470 1.00 88.38 100 ASN A CA 1
ATOM 823 C C . ASN A 1 100 ? 13.362 1.106 -25.070 1.00 88.38 100 ASN A C 1
ATOM 825 O O . ASN A 1 100 ? 14.143 1.181 -24.120 1.00 88.38 100 ASN A O 1
ATOM 829 N N . PRO A 1 101 ? 12.080 0.709 -24.932 1.00 86.50 101 PRO A N 1
ATOM 830 C CA . PRO A 1 101 ? 11.472 0.431 -23.630 1.00 86.50 101 PRO A CA 1
ATOM 831 C C . PRO A 1 101 ? 12.190 -0.682 -22.852 1.00 86.50 101 PRO A C 1
ATOM 833 O O . PRO A 1 101 ? 12.256 -0.621 -21.629 1.00 86.50 101 PRO A O 1
ATOM 836 N N . ALA A 1 102 ? 12.788 -1.663 -23.540 1.00 88.25 102 ALA A N 1
ATOM 837 C CA . ALA A 1 102 ? 13.553 -2.744 -22.912 1.00 88.25 102 ALA A CA 1
ATOM 838 C C . ALA A 1 102 ? 14.868 -2.260 -22.281 1.00 88.25 102 ALA A C 1
ATOM 840 O O . ALA A 1 102 ? 15.405 -2.891 -21.378 1.00 88.25 102 ALA A O 1
ATOM 841 N N . ARG A 1 103 ? 15.389 -1.127 -22.767 1.00 88.69 103 ARG A N 1
ATOM 842 C CA . ARG A 1 103 ? 16.666 -0.530 -22.344 1.00 88.69 103 ARG A CA 1
ATOM 843 C C . ARG A 1 103 ? 16.484 0.720 -21.489 1.00 88.69 103 ARG A C 1
ATOM 845 O O . ARG A 1 103 ? 17.458 1.405 -21.180 1.00 88.69 103 ARG A O 1
ATOM 852 N N . SER A 1 104 ? 15.244 1.039 -21.142 1.00 87.38 104 SER A N 1
ATOM 853 C CA . SER A 1 104 ? 14.905 2.121 -20.230 1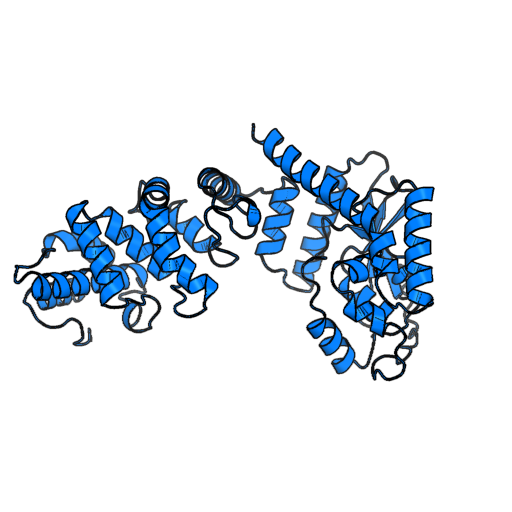.00 87.38 104 SER A CA 1
ATOM 854 C C . SER A 1 104 ? 14.962 1.624 -18.793 1.00 87.38 104 SER A C 1
ATOM 856 O O . SER A 1 104 ? 14.517 0.514 -18.497 1.00 87.38 104 SER A O 1
ATOM 858 N N . PHE A 1 105 ? 15.489 2.458 -17.899 1.00 91.62 105 PHE A N 1
ATOM 859 C CA . PHE A 1 105 ? 15.555 2.137 -16.480 1.00 91.62 105 PHE A CA 1
ATOM 860 C C . PHE A 1 105 ? 14.328 2.656 -15.740 1.00 91.62 105 PHE A C 1
ATOM 862 O O . PHE A 1 105 ? 13.688 3.626 -16.142 1.00 91.62 105 PHE A O 1
ATOM 869 N N . VAL A 1 106 ? 14.027 2.030 -14.617 1.00 89.75 106 VAL A N 1
ATOM 870 C CA . VAL A 1 106 ? 13.084 2.502 -13.614 1.00 89.75 106 VAL A CA 1
ATOM 871 C C . VAL A 1 106 ? 13.808 2.625 -12.284 1.00 89.75 106 VAL A C 1
ATOM 873 O O . VAL A 1 106 ? 14.681 1.818 -11.964 1.00 89.75 106 VAL A O 1
ATOM 876 N N . HIS A 1 107 ? 13.441 3.644 -11.512 1.00 89.06 107 HIS A N 1
ATOM 877 C CA . HIS A 1 107 ? 13.903 3.796 -10.141 1.00 89.06 107 HIS A CA 1
ATOM 878 C C . HIS A 1 107 ? 12.985 2.984 -9.215 1.00 89.06 107 HIS A C 1
ATOM 880 O O . HIS A 1 107 ? 11.847 3.381 -8.958 1.00 89.06 107 HIS A O 1
ATOM 886 N N . VAL A 1 108 ? 13.451 1.838 -8.712 1.00 86.62 108 VAL A N 1
ATOM 887 C CA . VAL A 1 108 ? 12.574 0.866 -8.021 1.00 86.62 108 VAL A CA 1
ATOM 888 C C . VAL A 1 108 ? 12.057 1.338 -6.665 1.00 86.62 108 VAL A C 1
ATOM 890 O O . VAL A 1 108 ? 10.956 0.969 -6.288 1.00 86.62 108 VAL A O 1
ATOM 893 N N . PHE A 1 109 ? 12.778 2.231 -5.981 1.00 80.81 109 PHE A N 1
ATOM 894 C CA . PHE A 1 109 ? 12.282 2.856 -4.745 1.00 80.81 109 PHE A CA 1
ATOM 895 C C . PHE A 1 109 ? 11.187 3.916 -4.965 1.00 80.81 109 PHE A C 1
ATOM 897 O O . PHE A 1 109 ? 10.618 4.407 -3.997 1.00 80.81 109 PHE A O 1
ATOM 904 N N . VAL A 1 110 ? 10.905 4.292 -6.217 1.00 76.38 110 VAL A N 1
ATOM 905 C CA . VAL A 1 110 ? 9.928 5.342 -6.563 1.00 76.38 110 VAL A CA 1
ATOM 906 C C . VAL A 1 110 ? 8.742 4.769 -7.343 1.00 76.38 110 VAL A C 1
ATOM 908 O O . VAL A 1 110 ? 7.603 5.180 -7.146 1.00 76.38 110 VAL A O 1
ATOM 911 N N . GLN A 1 111 ? 9.005 3.836 -8.258 1.00 73.81 111 GLN A N 1
ATOM 912 C CA . GLN A 1 111 ? 8.002 3.220 -9.131 1.00 73.81 111 GLN A CA 1
ATOM 913 C C . GLN A 1 111 ? 7.384 1.961 -8.482 1.00 73.81 111 GLN A C 1
ATOM 915 O O . GLN A 1 111 ? 8.077 1.200 -7.814 1.00 73.81 111 GLN A O 1
ATOM 920 N N . ARG A 1 112 ? 6.094 1.692 -8.742 1.00 63.47 112 ARG A N 1
ATOM 921 C CA . ARG A 1 112 ? 5.316 0.552 -8.197 1.00 63.47 112 ARG A CA 1
ATOM 922 C C . ARG A 1 112 ? 5.679 -0.809 -8.802 1.00 63.47 112 ARG A C 1
ATOM 924 O O . ARG A 1 112 ? 4.878 -1.390 -9.528 1.00 63.47 112 ARG A O 1
ATOM 931 N N . GLN A 1 113 ? 6.868 -1.321 -8.511 1.00 70.19 113 GLN A N 1
ATOM 932 C CA . GLN A 1 113 ? 7.297 -2.624 -9.035 1.00 70.19 113 GLN A CA 1
ATOM 933 C C . GLN A 1 113 ? 6.488 -3.789 -8.436 1.00 70.19 113 GLN A C 1
ATOM 935 O O . GLN A 1 113 ? 6.092 -4.701 -9.153 1.00 70.19 113 GLN A O 1
ATOM 940 N N . GLU A 1 114 ? 6.199 -3.718 -7.132 1.00 62.28 114 GLU A N 1
ATOM 941 C CA . GLU A 1 114 ? 5.535 -4.780 -6.356 1.00 62.28 114 GLU A CA 1
ATOM 942 C C . GLU A 1 114 ? 4.040 -4.953 -6.697 1.00 62.28 114 GLU A C 1
ATOM 944 O O . GLU A 1 114 ? 3.489 -6.035 -6.521 1.00 62.28 114 GLU A O 1
ATOM 949 N N . ASP A 1 115 ? 3.382 -3.913 -7.226 1.00 63.84 115 ASP A N 1
ATOM 950 C CA . ASP A 1 115 ? 1.950 -3.925 -7.576 1.00 63.84 115 ASP A CA 1
ATOM 951 C C . ASP A 1 115 ? 1.689 -4.365 -9.031 1.00 63.84 115 ASP A C 1
ATOM 953 O O . ASP A 1 115 ? 0.631 -4.072 -9.600 1.00 63.84 115 ASP A O 1
ATOM 957 N N . LEU A 1 116 ? 2.655 -5.026 -9.677 1.00 72.56 116 LEU A N 1
ATOM 958 C CA . LEU A 1 116 ? 2.535 -5.425 -11.075 1.00 72.56 116 LEU A CA 1
ATOM 959 C C . LEU A 1 116 ? 1.419 -6.469 -11.264 1.00 72.56 116 LEU A C 1
ATOM 961 O O . LEU A 1 116 ? 1.601 -7.669 -11.071 1.00 72.56 116 LEU A O 1
ATOM 965 N N . ASN A 1 117 ? 0.246 -6.017 -11.704 1.00 76.38 117 ASN A N 1
ATOM 966 C CA . ASN A 1 117 ? -0.897 -6.891 -11.938 1.00 76.38 117 ASN A CA 1
ATOM 967 C C . ASN A 1 117 ? -0.857 -7.491 -13.353 1.00 76.38 117 ASN A C 1
ATOM 969 O O . ASN A 1 117 ? -1.326 -6.893 -14.325 1.00 76.38 117 ASN A O 1
ATOM 973 N N . VAL A 1 118 ? -0.308 -8.704 -13.452 1.00 80.75 118 VAL A N 1
ATOM 974 C CA . VAL A 1 118 ? -0.179 -9.476 -14.701 1.00 80.75 118 VAL A CA 1
ATOM 975 C C . VAL A 1 118 ? -1.506 -9.579 -15.463 1.00 80.75 118 VAL A C 1
ATOM 977 O O . VAL A 1 118 ? -1.543 -9.358 -16.674 1.00 80.75 118 VAL A O 1
ATOM 980 N N . GLU A 1 119 ? -2.609 -9.869 -14.772 1.00 79.62 119 GLU A N 1
ATOM 981 C CA . GLU A 1 119 ? -3.921 -10.062 -15.405 1.00 79.62 119 GLU A CA 1
ATOM 982 C C . GLU A 1 119 ? -4.527 -8.748 -15.909 1.00 79.62 119 GLU A C 1
ATOM 984 O O . GLU A 1 119 ? -5.169 -8.709 -16.962 1.00 79.62 119 GLU A O 1
ATOM 989 N N . GLU A 1 120 ? -4.282 -7.644 -15.208 1.00 80.31 120 GLU A N 1
ATOM 990 C CA . GLU A 1 120 ? -4.719 -6.321 -15.649 1.00 80.31 120 GLU A CA 1
ATOM 991 C C . GLU A 1 120 ? -3.954 -5.851 -16.892 1.00 80.31 120 GLU A C 1
ATOM 993 O O . GLU A 1 120 ? -4.573 -5.380 -17.849 1.00 80.31 120 GLU A O 1
ATOM 998 N N . ILE A 1 121 ? -2.636 -6.079 -16.940 1.00 81.31 121 ILE A N 1
ATOM 999 C CA . ILE A 1 121 ? -1.803 -5.787 -18.118 1.00 81.31 121 ILE A CA 1
ATOM 1000 C C . ILE A 1 121 ? -2.297 -6.575 -19.335 1.00 81.31 121 ILE A C 1
ATOM 1002 O O . ILE A 1 121 ? -2.499 -5.998 -20.407 1.00 81.31 121 ILE A O 1
ATOM 1006 N N . LYS A 1 122 ? -2.568 -7.876 -19.172 1.00 81.56 122 LYS A N 1
ATOM 1007 C CA . LYS A 1 122 ? -3.173 -8.707 -20.225 1.00 81.56 122 LYS A CA 1
ATOM 1008 C C . LYS A 1 122 ? -4.524 -8.142 -20.669 1.00 81.56 122 LYS A C 1
ATOM 1010 O O . LYS A 1 122 ? -4.781 -7.971 -21.861 1.00 81.56 122 LYS A O 1
ATOM 1015 N N . LYS A 1 123 ? -5.405 -7.796 -19.730 1.00 81.44 123 LYS A N 1
ATOM 1016 C CA . LYS A 1 123 ? -6.717 -7.222 -20.056 1.00 81.44 123 LYS A CA 1
ATOM 1017 C C . LYS A 1 123 ? -6.589 -5.933 -20.873 1.00 81.44 123 LYS A C 1
ATOM 1019 O O . LYS A 1 123 ? -7.314 -5.773 -21.858 1.00 81.44 123 LYS A O 1
ATOM 1024 N N . TRP A 1 124 ? -5.674 -5.035 -20.508 1.00 78.44 124 TRP A N 1
ATOM 1025 C CA . TRP A 1 124 ? -5.435 -3.789 -21.241 1.00 78.44 124 TRP A CA 1
ATOM 1026 C C . TRP A 1 124 ? -4.902 -4.026 -22.649 1.00 78.44 124 TRP A C 1
ATOM 1028 O O . TRP A 1 124 ? -5.434 -3.440 -23.595 1.00 78.44 124 TRP A O 1
ATOM 1038 N N . LEU A 1 125 ? -3.924 -4.922 -22.801 1.00 77.88 125 LEU A N 1
ATOM 1039 C CA . LEU A 1 125 ? -3.397 -5.310 -24.108 1.00 77.88 125 LEU A CA 1
ATOM 1040 C C . LEU A 1 125 ? -4.490 -5.935 -24.989 1.00 77.88 125 LEU A C 1
ATOM 1042 O O . LEU A 1 125 ? -4.578 -5.604 -26.170 1.00 77.88 125 LEU A O 1
ATOM 1046 N N . THR A 1 126 ? -5.374 -6.771 -24.420 1.00 79.69 126 THR A N 1
ATOM 1047 C CA . THR A 1 126 ? -6.486 -7.397 -25.177 1.00 79.69 126 THR A CA 1
ATOM 1048 C C . THR A 1 126 ? -7.456 -6.341 -25.659 1.00 79.69 126 THR A C 1
ATOM 1050 O O . THR A 1 126 ? -7.851 -6.327 -26.819 1.00 79.69 126 THR A O 1
ATOM 1053 N N . THR A 1 127 ? -7.851 -5.457 -24.742 1.00 77.12 127 THR A N 1
ATOM 1054 C CA . THR A 1 127 ? -8.893 -4.461 -24.993 1.00 77.12 127 THR A CA 1
ATOM 1055 C C . THR A 1 127 ? -8.422 -3.425 -26.010 1.00 77.12 127 THR A C 1
ATOM 1057 O O . THR A 1 127 ? -9.216 -2.957 -26.819 1.00 77.12 127 THR A O 1
ATOM 1060 N N . SER A 1 128 ? -7.130 -3.087 -25.983 1.00 72.62 128 SER A N 1
ATOM 1061 C CA . SER A 1 128 ? -6.531 -2.089 -26.874 1.00 72.62 128 SER A CA 1
ATOM 1062 C C . SER A 1 128 ? -6.061 -2.673 -28.210 1.00 72.62 128 SER A C 1
ATOM 1064 O O . SER A 1 128 ? -5.752 -1.911 -29.119 1.00 72.62 128 SER A O 1
ATOM 1066 N N . GLY A 1 129 ? -5.995 -4.005 -28.338 1.00 72.56 129 GLY A N 1
ATOM 1067 C CA . GLY A 1 129 ? -5.456 -4.677 -29.523 1.00 72.56 129 GLY A CA 1
ATOM 1068 C C . GLY A 1 129 ? -3.942 -4.508 -29.702 1.00 72.56 129 GLY A C 1
ATOM 1069 O O . GLY A 1 129 ? -3.453 -4.635 -30.820 1.00 72.56 129 GLY A O 1
ATOM 1070 N N . GLY A 1 130 ? -3.202 -4.207 -28.629 1.00 76.69 130 GLY A N 1
ATOM 1071 C CA . GLY A 1 130 ? -1.769 -3.889 -28.669 1.00 76.69 130 GLY A CA 1
ATOM 1072 C C . GLY A 1 130 ? -1.416 -2.545 -28.031 1.00 76.69 130 GLY A C 1
ATOM 1073 O O . GLY A 1 130 ? -2.186 -1.982 -27.248 1.00 76.69 130 GLY A O 1
ATOM 1074 N N . PHE A 1 131 ? -0.221 -2.044 -28.351 1.00 78.62 131 PHE A N 1
ATOM 1075 C CA . PHE A 1 131 ? 0.296 -0.765 -27.861 1.00 78.62 131 PHE A CA 1
ATOM 1076 C C . PHE A 1 131 ? -0.101 0.402 -28.780 1.00 78.62 131 PHE A C 1
ATOM 1078 O O . PHE A 1 131 ? 0.060 0.327 -29.996 1.00 78.62 131 PHE A O 1
ATOM 1085 N N . LEU A 1 132 ? -0.575 1.506 -28.192 1.00 75.25 132 LEU A N 1
ATOM 1086 C CA . LEU A 1 132 ? -1.040 2.694 -28.919 1.00 75.25 132 LEU A CA 1
ATOM 1087 C C . LEU A 1 132 ? -0.071 3.870 -28.732 1.00 75.25 132 LEU A C 1
ATOM 1089 O O . LEU A 1 132 ? -0.128 4.570 -27.719 1.00 75.25 132 LEU A O 1
ATOM 1093 N N . HIS A 1 133 ? 0.787 4.117 -29.728 1.00 73.88 133 HIS A N 1
ATOM 1094 C CA . HIS A 1 133 ? 1.800 5.183 -29.696 1.00 73.88 133 HIS A CA 1
ATOM 1095 C C . HIS A 1 133 ? 1.210 6.577 -29.436 1.00 73.88 133 HIS A C 1
ATOM 1097 O O . HIS A 1 133 ? 1.700 7.287 -28.561 1.00 73.88 133 HIS A O 1
ATOM 1103 N N . GLU A 1 134 ? 0.120 6.928 -30.127 1.00 67.00 134 GLU A N 1
ATOM 1104 C CA . GLU A 1 134 ? -0.575 8.226 -30.021 1.00 67.00 134 GLU A CA 1
ATOM 1105 C C . GLU A 1 134 ? -1.033 8.593 -28.598 1.00 67.00 134 GLU A C 1
ATOM 1107 O O . GLU A 1 134 ? -1.274 9.759 -28.300 1.00 67.00 134 GLU A O 1
ATOM 1112 N N . LYS A 1 135 ? -1.165 7.603 -27.709 1.00 65.94 135 LYS A N 1
ATOM 1113 C CA . LYS A 1 135 ? -1.695 7.772 -26.349 1.00 65.94 135 LYS A CA 1
ATOM 1114 C C . LYS A 1 135 ? -0.651 7.521 -25.265 1.00 65.94 135 LYS A C 1
ATOM 1116 O O . LYS A 1 135 ? -0.977 7.603 -24.084 1.00 65.94 135 LYS A O 1
ATOM 1121 N N . CYS A 1 136 ? 0.578 7.166 -25.641 1.00 67.62 136 CYS A N 1
ATOM 1122 C CA . CYS A 1 136 ? 1.557 6.588 -24.723 1.00 67.62 136 CYS A CA 1
ATOM 1123 C C . CYS A 1 136 ? 2.952 7.211 -24.877 1.00 67.62 136 CYS A C 1
ATOM 1125 O O . CYS A 1 136 ? 3.930 6.508 -25.139 1.00 67.62 136 CYS A O 1
ATOM 1127 N N . GLN A 1 137 ? 3.057 8.525 -24.658 1.00 75.94 137 GLN A N 1
ATOM 1128 C CA . GLN A 1 137 ? 4.350 9.193 -24.496 1.00 75.94 137 GLN A CA 1
ATOM 1129 C C . GLN A 1 137 ? 4.951 8.864 -23.119 1.00 75.94 137 GLN A C 1
ATOM 1131 O O . GLN A 1 137 ? 4.283 8.966 -22.086 1.00 75.94 137 GLN A O 1
ATOM 1136 N N . ALA A 1 138 ? 6.220 8.465 -23.091 1.00 82.00 138 ALA A N 1
ATOM 1137 C CA . ALA A 1 138 ? 6.967 8.285 -21.856 1.00 82.00 138 ALA A CA 1
ATOM 1138 C C . ALA A 1 138 ? 7.528 9.620 -21.348 1.00 82.00 138 ALA A C 1
ATOM 1140 O O . ALA A 1 138 ? 7.897 10.510 -22.115 1.00 82.00 138 ALA A O 1
ATOM 1141 N N . THR A 1 139 ? 7.614 9.747 -20.028 1.00 84.81 139 THR A N 1
ATOM 1142 C CA . THR A 1 139 ? 8.338 10.847 -19.392 1.00 84.81 139 THR A CA 1
ATOM 1143 C C . THR A 1 139 ? 9.594 10.304 -18.741 1.00 84.81 139 THR A C 1
ATOM 1145 O O . THR A 1 139 ? 9.525 9.348 -17.968 1.00 84.81 139 THR A O 1
ATOM 1148 N N . GLU A 1 140 ? 10.731 10.927 -19.035 1.00 87.56 140 GLU A N 1
ATOM 1149 C CA . GLU A 1 140 ? 12.034 10.548 -18.506 1.00 87.56 140 GLU A CA 1
ATOM 1150 C C . GLU A 1 140 ? 12.612 11.591 -17.547 1.00 87.56 140 GLU A C 1
ATOM 1152 O O . GLU A 1 140 ? 12.460 12.807 -17.726 1.00 87.56 140 GLU A O 1
ATOM 1157 N N . MET A 1 141 ? 13.367 11.092 -16.572 1.00 88.50 141 MET A N 1
ATOM 1158 C CA . MET A 1 141 ? 14.325 11.862 -15.791 1.00 88.50 141 MET A CA 1
ATOM 1159 C C . MET A 1 141 ? 15.741 11.491 -16.187 1.00 88.50 141 MET A C 1
ATOM 1161 O O . MET A 1 141 ? 16.050 10.315 -16.340 1.00 88.50 141 MET A O 1
ATOM 1165 N N . GLN A 1 142 ? 16.610 12.484 -16.352 1.00 89.81 142 GLN A N 1
ATOM 1166 C CA . GLN A 1 142 ? 18.014 12.250 -16.673 1.00 89.81 142 GLN A CA 1
ATOM 1167 C C . GLN A 1 142 ? 18.907 12.392 -15.450 1.00 89.81 142 GLN A C 1
ATOM 1169 O O . GLN A 1 142 ? 18.887 13.417 -14.777 1.00 89.81 142 GLN A O 1
ATOM 1174 N N . HIS A 1 143 ? 19.769 11.405 -15.249 1.00 89.12 143 HIS A N 1
ATOM 1175 C CA . HIS A 1 143 ? 20.747 11.347 -14.178 1.00 89.12 143 HIS A CA 1
ATOM 1176 C C . HIS A 1 143 ? 22.143 11.645 -14.696 1.00 89.12 143 HIS A C 1
ATOM 1178 O O . HIS A 1 143 ? 22.815 10.762 -15.236 1.00 89.12 143 HIS A O 1
ATOM 1184 N N . LEU A 1 144 ? 22.610 12.886 -14.529 1.00 86.56 144 LEU A N 1
ATOM 1185 C CA . LEU A 1 144 ? 23.949 13.260 -14.999 1.00 86.56 144 LEU A CA 1
ATOM 1186 C C . LEU A 1 144 ? 25.041 12.482 -14.245 1.00 86.56 144 LEU A C 1
ATOM 1188 O O . LEU A 1 144 ? 26.023 12.067 -14.858 1.00 86.56 144 LEU A O 1
ATOM 1192 N N . LYS A 1 145 ? 24.829 12.222 -12.945 1.00 85.12 145 LYS A N 1
ATOM 1193 C CA . LYS A 1 145 ? 25.728 11.443 -12.074 1.00 85.12 145 LYS A CA 1
ATOM 1194 C C . LYS A 1 145 ? 25.949 10.014 -12.578 1.00 85.12 145 LYS A C 1
ATOM 1196 O O . LYS A 1 145 ? 27.069 9.515 -12.553 1.00 85.12 145 LYS A O 1
ATOM 1201 N N . TYR A 1 146 ? 24.904 9.378 -13.101 1.00 84.69 146 TYR A N 1
ATOM 1202 C CA . TYR A 1 146 ? 24.923 7.979 -13.534 1.00 84.69 146 TYR A CA 1
ATOM 1203 C C . TYR A 1 146 ? 25.156 7.852 -15.036 1.00 84.69 146 TYR A C 1
ATOM 1205 O O . TYR A 1 146 ? 24.387 7.219 -15.758 1.00 84.69 146 TYR A O 1
ATOM 1213 N N . ALA A 1 147 ? 26.213 8.502 -15.526 1.00 83.25 147 ALA A N 1
ATOM 1214 C CA . ALA A 1 147 ? 26.625 8.472 -16.927 1.00 83.25 147 ALA A CA 1
ATOM 1215 C C . ALA A 1 147 ? 25.506 8.854 -17.923 1.00 83.25 147 ALA A C 1
ATOM 1217 O O . ALA A 1 147 ? 25.398 8.267 -19.004 1.00 83.25 147 ALA A O 1
ATOM 1218 N N . ASN A 1 148 ? 24.693 9.853 -17.555 1.00 84.31 148 ASN A N 1
ATOM 1219 C CA . ASN A 1 148 ? 23.529 10.345 -18.304 1.00 84.31 148 ASN A CA 1
ATOM 1220 C C . ASN A 1 148 ? 22.403 9.317 -18.500 1.00 84.31 148 ASN A C 1
ATOM 1222 O O . ASN A 1 148 ? 21.624 9.441 -19.450 1.00 84.31 148 ASN A O 1
ATOM 1226 N N . THR A 1 149 ? 22.313 8.319 -17.618 1.00 86.75 149 THR A N 1
ATOM 1227 C CA . THR A 1 149 ? 21.225 7.331 -17.618 1.00 86.75 149 THR A CA 1
ATOM 1228 C C . THR A 1 149 ? 19.878 8.019 -17.428 1.00 86.75 149 THR A C 1
ATOM 1230 O O . THR A 1 149 ? 19.785 9.041 -16.748 1.00 86.75 149 THR A O 1
ATOM 1233 N N . THR A 1 150 ? 18.831 7.479 -18.049 1.00 88.31 150 THR A N 1
ATOM 1234 C CA . THR A 1 150 ? 17.470 7.982 -17.889 1.00 88.31 150 THR A CA 1
ATOM 1235 C C . THR A 1 150 ? 16.567 6.962 -17.217 1.00 88.31 150 THR A C 1
ATOM 1237 O O . THR A 1 150 ? 16.618 5.775 -17.545 1.00 88.31 150 THR A O 1
ATOM 1240 N N . THR A 1 151 ? 15.741 7.434 -16.282 1.00 89.44 151 THR A N 1
ATOM 1241 C CA . THR A 1 151 ? 14.676 6.649 -15.655 1.00 89.44 151 THR A CA 1
ATOM 1242 C C . THR A 1 151 ? 13.312 7.068 -16.177 1.00 89.44 151 THR A C 1
ATOM 1244 O O . THR A 1 151 ? 13.070 8.241 -16.465 1.00 89.44 151 THR A O 1
ATOM 1247 N N . LEU A 1 152 ? 12.407 6.103 -16.311 1.00 87.25 152 LEU A N 1
ATOM 1248 C CA . LEU A 1 152 ? 11.007 6.339 -16.636 1.00 87.25 152 LEU A CA 1
ATOM 1249 C C . LEU A 1 152 ? 10.289 6.857 -15.388 1.00 87.25 152 LEU A C 1
ATOM 1251 O O . LEU A 1 152 ? 10.152 6.135 -14.403 1.00 87.25 152 LEU A O 1
ATOM 1255 N N . ALA A 1 153 ? 9.820 8.101 -15.451 1.00 75.38 153 ALA A N 1
ATOM 1256 C CA . ALA A 1 153 ? 9.167 8.784 -14.341 1.00 75.38 153 ALA A CA 1
ATOM 1257 C C . ALA A 1 153 ? 7.684 8.416 -14.209 1.00 75.38 153 ALA A C 1
ATOM 1259 O O . ALA A 1 153 ? 7.159 8.382 -13.113 1.00 75.38 153 ALA A O 1
ATOM 1260 N N . ASP A 1 154 ? 6.999 8.128 -15.311 1.00 70.69 154 ASP A N 1
ATOM 1261 C CA . ASP A 1 154 ? 5.629 7.599 -15.361 1.00 70.69 154 ASP A CA 1
ATOM 1262 C C . ASP A 1 154 ? 5.519 6.866 -16.692 1.00 70.69 154 ASP A C 1
ATOM 1264 O O . ASP A 1 154 ? 5.082 7.427 -17.691 1.00 70.69 154 ASP A O 1
ATOM 1268 N N . ALA A 1 155 ? 6.075 5.664 -16.788 1.00 68.75 155 ALA A N 1
ATOM 1269 C CA . ALA A 1 155 ? 5.906 4.862 -17.999 1.00 68.75 155 ALA A CA 1
ATOM 1270 C C . ALA A 1 155 ? 6.205 3.380 -17.795 1.00 68.75 155 ALA A C 1
ATOM 1272 O O . ALA A 1 155 ? 6.275 2.669 -18.788 1.00 68.75 155 ALA A O 1
ATOM 1273 N N . MET A 1 156 ? 6.387 2.887 -16.567 1.00 84.69 156 MET A N 1
ATOM 1274 C CA . MET A 1 156 ? 6.764 1.490 -16.340 1.00 84.69 156 MET A CA 1
ATOM 1275 C C . MET A 1 156 ? 5.747 0.516 -16.952 1.00 84.69 156 MET A C 1
ATOM 1277 O O . MET A 1 156 ? 6.087 -0.222 -17.870 1.00 84.69 156 MET A O 1
ATOM 1281 N N . HIS A 1 157 ? 4.473 0.594 -16.550 1.00 80.62 157 HIS A N 1
ATOM 1282 C CA . HIS A 1 157 ? 3.403 -0.238 -17.120 1.00 80.62 157 HIS A CA 1
ATOM 1283 C C . HIS A 1 157 ? 3.241 -0.037 -18.635 1.00 80.62 157 HIS A C 1
ATOM 1285 O O . HIS A 1 157 ? 3.031 -0.998 -19.371 1.00 80.62 157 HIS A O 1
ATOM 1291 N N . ARG A 1 158 ? 3.393 1.201 -19.127 1.00 79.56 158 ARG A N 1
ATOM 1292 C CA . ARG A 1 158 ? 3.339 1.508 -20.568 1.00 79.56 158 ARG A CA 1
ATOM 1293 C C . ARG A 1 158 ? 4.491 0.868 -21.337 1.00 79.56 158 ARG A C 1
ATOM 1295 O O . ARG A 1 158 ? 4.281 0.342 -22.422 1.00 79.56 158 ARG A O 1
ATOM 1302 N N . SER A 1 159 ? 5.681 0.864 -20.755 1.00 87.06 159 SER A N 1
ATOM 1303 C CA . SER A 1 159 ? 6.882 0.275 -21.342 1.00 87.06 159 SER A CA 1
ATOM 1304 C C . SER A 1 159 ? 6.834 -1.246 -21.288 1.00 87.06 159 SER A C 1
ATOM 1306 O O . SER A 1 159 ? 7.263 -1.881 -22.244 1.00 87.06 159 SER A O 1
ATOM 1308 N N . ILE A 1 160 ? 6.222 -1.828 -20.249 1.00 88.31 160 ILE A N 1
ATOM 1309 C CA . ILE A 1 160 ? 5.879 -3.257 -20.207 1.00 88.31 160 ILE A CA 1
ATOM 1310 C C . ILE A 1 160 ? 4.916 -3.595 -21.345 1.00 88.31 160 ILE A C 1
ATOM 1312 O O . ILE A 1 160 ? 5.197 -4.495 -22.125 1.00 88.31 160 ILE A O 1
ATOM 1316 N N . MET A 1 161 ? 3.821 -2.846 -21.510 1.00 84.94 161 MET A N 1
ATOM 1317 C CA . MET A 1 161 ? 2.872 -3.075 -22.608 1.00 84.94 161 MET A CA 1
ATOM 1318 C C . MET A 1 161 ? 3.521 -2.926 -23.993 1.00 84.94 161 MET A C 1
ATOM 1320 O O . MET A 1 161 ? 3.267 -3.746 -24.877 1.00 84.94 161 MET A O 1
ATOM 1324 N N . ALA A 1 162 ? 4.380 -1.920 -24.183 1.00 85.25 162 ALA A N 1
ATOM 1325 C CA . ALA A 1 162 ? 5.144 -1.733 -25.415 1.00 85.25 162 ALA A CA 1
ATOM 1326 C C . ALA A 1 162 ? 6.067 -2.930 -25.682 1.00 85.25 162 ALA A C 1
ATOM 1328 O O . ALA A 1 162 ? 6.027 -3.514 -26.766 1.00 85.25 162 ALA A O 1
ATOM 1329 N N . TYR A 1 163 ? 6.836 -3.340 -24.671 1.00 88.62 163 TYR A N 1
ATOM 1330 C CA . TYR A 1 163 ? 7.739 -4.484 -24.747 1.00 88.62 163 TYR A CA 1
ATOM 1331 C C . TYR A 1 163 ? 6.989 -5.774 -25.101 1.00 88.62 163 TYR A C 1
ATOM 1333 O O . TYR A 1 163 ? 7.338 -6.450 -26.068 1.00 88.62 163 TYR A O 1
ATOM 1341 N N . MET A 1 164 ? 5.881 -6.037 -24.402 1.00 86.69 164 MET A N 1
ATOM 1342 C CA . MET A 1 164 ? 4.978 -7.163 -24.643 1.00 86.69 164 MET A CA 1
ATOM 1343 C C . MET A 1 164 ? 4.353 -7.161 -26.038 1.00 86.69 164 MET A C 1
ATOM 1345 O O . MET A 1 164 ? 4.078 -8.228 -26.583 1.00 86.69 164 MET A O 1
ATOM 1349 N N . SER A 1 165 ? 4.122 -5.990 -26.628 1.00 83.81 165 SER A N 1
ATOM 1350 C CA . SER A 1 165 ? 3.558 -5.859 -27.980 1.00 83.81 165 SER A CA 1
ATOM 1351 C C . SER A 1 165 ? 4.621 -5.972 -29.077 1.00 83.81 165 SER A C 1
ATOM 1353 O O . SER A 1 165 ? 4.303 -5.842 -30.253 1.00 83.81 165 SER A O 1
ATOM 1355 N N . GLY A 1 166 ? 5.888 -6.200 -28.716 1.00 81.38 166 GLY A N 1
ATOM 1356 C CA . GLY A 1 166 ? 6.992 -6.294 -29.666 1.00 81.38 166 GLY A CA 1
ATOM 1357 C C . GLY A 1 166 ? 7.596 -4.946 -30.073 1.00 81.38 166 GLY A C 1
ATOM 1358 O O . GLY A 1 166 ? 8.547 -4.926 -30.851 1.00 81.38 166 GLY A O 1
ATOM 1359 N N . VAL A 1 167 ? 7.117 -3.829 -29.515 1.00 82.25 167 VAL A N 1
ATOM 1360 C CA . VAL A 1 167 ? 7.565 -2.474 -29.863 1.00 82.25 167 VAL A CA 1
ATOM 1361 C C . VAL A 1 167 ? 9.025 -2.273 -29.453 1.00 82.25 167 VAL A C 1
ATOM 1363 O O . VAL A 1 167 ? 9.416 -2.534 -28.314 1.00 82.25 167 VAL A O 1
ATOM 1366 N N . THR A 1 168 ? 9.844 -1.793 -30.388 1.00 81.81 168 THR A N 1
ATOM 1367 C CA . THR A 1 168 ? 11.287 -1.571 -30.185 1.00 81.81 168 THR A CA 1
ATOM 1368 C C . THR A 1 168 ? 11.628 -0.134 -29.812 1.00 81.81 168 THR A C 1
ATOM 1370 O O . THR A 1 168 ? 12.710 0.116 -29.278 1.00 81.81 168 THR A O 1
ATOM 1373 N N . GLN A 1 169 ? 10.730 0.815 -30.091 1.00 84.94 169 GLN A N 1
ATOM 1374 C CA . GLN A 1 169 ? 10.932 2.236 -29.835 1.00 84.94 169 GLN A CA 1
ATOM 1375 C C . GLN A 1 169 ? 9.628 2.899 -29.404 1.00 84.94 169 GLN A C 1
ATOM 1377 O O . GLN A 1 169 ? 8.630 2.789 -30.102 1.00 84.94 169 GLN A O 1
ATOM 1382 N N . ILE A 1 170 ? 9.647 3.627 -28.290 1.00 81.88 170 ILE A N 1
ATOM 1383 C CA . ILE A 1 170 ? 8.554 4.496 -27.844 1.00 81.88 170 ILE A CA 1
ATOM 1384 C C . ILE A 1 170 ? 9.028 5.946 -27.799 1.00 81.88 170 ILE A C 1
ATOM 1386 O O . ILE A 1 170 ? 10.224 6.220 -27.679 1.00 81.88 170 ILE A O 1
ATOM 1390 N N . GLN A 1 171 ? 8.089 6.880 -27.896 1.00 82.94 171 GLN A N 1
ATOM 1391 C CA . GLN A 1 171 ? 8.394 8.298 -27.772 1.00 82.94 171 GLN A CA 1
ATOM 1392 C C . GLN A 1 171 ? 8.533 8.694 -26.312 1.00 82.94 171 GLN A C 1
ATOM 1394 O O . GLN A 1 171 ? 7.778 8.234 -25.456 1.00 82.94 171 GLN A O 1
ATOM 1399 N N . SER A 1 172 ? 9.480 9.582 -26.046 1.00 85.31 172 SER A N 1
ATOM 1400 C CA . SER A 1 172 ? 9.765 10.070 -24.712 1.00 85.31 172 SER A CA 1
ATOM 1401 C C . SER A 1 172 ? 10.234 11.516 -24.715 1.00 85.31 172 SER A C 1
ATOM 1403 O O . SER A 1 172 ? 10.894 11.950 -25.657 1.00 85.31 172 SER A O 1
ATOM 1405 N N . SER A 1 173 ? 9.959 12.247 -23.637 1.00 86.25 173 SER A N 1
ATOM 1406 C CA . SER A 1 173 ? 10.572 13.550 -23.372 1.00 86.25 173 SER A CA 1
ATOM 1407 C C . SER A 1 173 ? 11.267 13.575 -22.010 1.00 86.25 173 SER A C 1
ATOM 1409 O O . SER A 1 173 ? 10.781 13.021 -21.021 1.00 86.25 173 SER A O 1
ATOM 1411 N N . ILE A 1 174 ? 12.422 14.244 -21.945 1.00 87.38 174 ILE A N 1
ATOM 1412 C CA . ILE A 1 174 ? 13.128 14.478 -20.681 1.00 87.38 174 ILE A CA 1
ATOM 1413 C C . ILE A 1 174 ? 12.495 15.696 -20.014 1.00 87.38 174 ILE A C 1
ATOM 1415 O O . ILE A 1 174 ? 12.667 16.818 -20.489 1.00 87.38 174 ILE A O 1
ATOM 1419 N N . LYS A 1 175 ? 11.797 15.493 -18.896 1.00 85.75 175 LYS A N 1
ATOM 1420 C CA . LYS A 1 175 ? 11.132 16.586 -18.165 1.00 85.75 175 LYS A CA 1
ATOM 1421 C C . LYS A 1 175 ? 11.945 17.112 -16.987 1.00 85.75 175 LYS A C 1
ATOM 1423 O O . LYS A 1 175 ? 11.703 18.225 -16.525 1.00 85.75 175 LYS A O 1
ATOM 1428 N N . LYS A 1 176 ? 12.918 16.337 -16.502 1.00 85.69 176 LYS A N 1
ATOM 1429 C CA . LYS A 1 176 ? 13.755 16.712 -15.357 1.00 85.69 176 LYS A CA 1
ATOM 1430 C C . LYS A 1 176 ? 15.168 16.160 -15.497 1.00 85.69 176 LYS A C 1
ATOM 1432 O O . LYS A 1 176 ? 15.377 15.124 -16.126 1.00 85.69 176 LYS A O 1
ATOM 1437 N N . ARG A 1 177 ? 16.144 16.867 -14.923 1.00 89.06 177 ARG A N 1
ATOM 1438 C CA . ARG A 1 177 ? 17.548 16.443 -14.889 1.00 89.06 177 ARG A CA 1
ATOM 1439 C C . ARG A 1 177 ? 18.106 16.578 -13.476 1.00 89.06 177 ARG A C 1
ATOM 1441 O O . ARG A 1 177 ? 18.015 17.653 -12.886 1.00 89.06 177 ARG A O 1
ATOM 1448 N N . HIS A 1 178 ? 18.701 15.505 -12.977 1.00 85.88 178 HIS A N 1
ATOM 1449 C CA . HIS A 1 178 ? 19.442 15.457 -11.726 1.00 85.88 178 HIS A CA 1
ATOM 1450 C C . HIS A 1 178 ? 20.898 15.882 -11.981 1.00 85.88 178 HIS A C 1
ATOM 1452 O O . HIS A 1 178 ? 21.565 15.278 -12.830 1.00 85.88 178 HIS A O 1
ATOM 1458 N N . PRO A 1 179 ? 21.396 16.946 -11.319 1.00 83.38 179 PRO A N 1
ATOM 1459 C CA . PRO A 1 179 ? 22.766 17.429 -11.494 1.00 83.38 179 PRO A CA 1
ATOM 1460 C C . PRO A 1 179 ? 23.798 16.452 -10.905 1.00 83.38 179 PRO A C 1
ATOM 1462 O O . PRO A 1 179 ? 23.447 15.584 -10.119 1.00 83.38 179 PRO A O 1
ATOM 1465 N N . LEU A 1 180 ? 25.084 16.610 -11.248 1.00 84.81 180 LEU A N 1
ATOM 1466 C CA . LEU A 1 180 ? 26.171 15.738 -10.758 1.00 84.81 180 LEU A CA 1
ATOM 1467 C C . LEU A 1 180 ? 26.309 15.730 -9.224 1.00 84.81 180 LEU A C 1
ATOM 1469 O O . LEU A 1 180 ? 26.602 14.693 -8.642 1.00 84.81 180 LEU A O 1
ATOM 1473 N N . GLU A 1 181 ? 26.058 16.876 -8.588 1.00 83.25 181 GLU A N 1
ATOM 1474 C CA . GLU A 1 181 ? 26.281 17.115 -7.151 1.00 83.25 181 GLU A CA 1
ATOM 1475 C C . GLU A 1 181 ? 25.092 16.712 -6.258 1.00 83.25 181 GLU A C 1
ATOM 1477 O O . GLU A 1 181 ? 25.005 17.101 -5.094 1.00 83.25 181 GLU A O 1
ATOM 1482 N N . THR A 1 182 ? 24.111 16.005 -6.814 1.00 80.50 182 THR A N 1
ATOM 1483 C CA . THR A 1 182 ? 22.947 15.529 -6.063 1.00 80.50 182 THR A CA 1
ATOM 1484 C C . THR A 1 182 ? 23.303 14.312 -5.198 1.00 80.50 182 THR A C 1
ATOM 1486 O O . THR A 1 182 ? 24.165 13.500 -5.555 1.00 80.50 182 THR A O 1
ATOM 1489 N N . THR A 1 183 ? 22.641 14.178 -4.049 1.00 81.62 183 THR A N 1
ATOM 1490 C CA . THR A 1 183 ? 22.743 12.968 -3.222 1.00 81.62 183 THR A CA 1
ATOM 1491 C C . THR A 1 183 ? 21.673 11.963 -3.637 1.00 81.62 183 THR A C 1
ATOM 1493 O O . THR A 1 183 ? 20.655 12.338 -4.221 1.00 81.62 183 THR A O 1
ATOM 1496 N N . ASP A 1 184 ? 21.874 10.689 -3.310 1.00 79.06 184 ASP A N 1
ATOM 1497 C CA . ASP A 1 184 ? 20.955 9.617 -3.713 1.00 79.06 184 ASP A CA 1
ATOM 1498 C C . ASP A 1 184 ? 19.580 9.795 -3.053 1.00 79.06 184 ASP A C 1
ATOM 1500 O O . ASP A 1 184 ? 18.550 9.559 -3.674 1.00 79.06 184 ASP A O 1
ATOM 1504 N N . GLU A 1 185 ? 19.551 10.294 -1.812 1.00 73.00 185 GLU A N 1
ATOM 1505 C CA . GLU A 1 185 ? 18.323 10.656 -1.085 1.00 73.00 185 GLU A CA 1
ATOM 1506 C C . GLU A 1 185 ? 17.542 11.722 -1.843 1.00 73.00 185 GLU A C 1
ATOM 1508 O O . GLU A 1 185 ? 16.320 11.659 -1.990 1.00 73.00 185 GLU A O 1
ATOM 1513 N N . LYS A 1 186 ? 18.272 12.735 -2.315 1.00 78.62 186 LYS A N 1
ATOM 1514 C CA . LYS A 1 186 ? 17.682 13.872 -2.994 1.00 78.62 186 LYS A CA 1
ATOM 1515 C C . LYS A 1 186 ? 17.132 13.455 -4.347 1.00 78.62 186 LYS A C 1
ATOM 1517 O O . LYS A 1 186 ? 16.075 13.949 -4.719 1.00 78.62 186 LYS A O 1
ATOM 1522 N N . ASP A 1 187 ? 17.796 12.539 -5.046 1.00 80.75 187 ASP A N 1
ATOM 1523 C CA . ASP A 1 187 ? 17.292 11.992 -6.303 1.00 80.75 187 ASP A CA 1
ATOM 1524 C C . ASP A 1 187 ? 15.989 11.231 -6.101 1.00 80.75 187 ASP A C 1
ATOM 1526 O O . ASP A 1 187 ? 14.998 11.589 -6.736 1.00 80.75 187 ASP A O 1
ATOM 1530 N N . VAL A 1 188 ? 15.951 10.292 -5.147 1.00 79.19 188 VAL A N 1
ATOM 1531 C CA . VAL A 1 188 ? 14.731 9.547 -4.788 1.00 79.19 188 VAL A CA 1
ATOM 1532 C C . VAL A 1 188 ? 13.577 10.504 -4.498 1.00 79.19 188 VAL A C 1
ATOM 1534 O O . VAL A 1 188 ? 12.494 10.363 -5.065 1.00 79.19 188 VAL A O 1
ATOM 1537 N N . GLN A 1 189 ? 13.814 11.522 -3.666 1.00 75.50 189 GLN A N 1
ATOM 1538 C CA . GLN A 1 189 ? 12.767 12.471 -3.299 1.00 75.50 189 GLN A CA 1
ATOM 1539 C C . GLN A 1 189 ? 12.273 13.292 -4.494 1.00 75.50 189 GLN A C 1
ATOM 1541 O O . GLN A 1 189 ? 11.076 13.493 -4.685 1.00 75.50 189 GLN A O 1
ATOM 1546 N N . VAL A 1 190 ? 13.205 13.784 -5.306 1.00 79.88 190 VAL A N 1
ATOM 1547 C CA . VAL A 1 190 ? 12.926 14.635 -6.465 1.00 79.88 190 VAL A CA 1
ATOM 1548 C C . VAL A 1 190 ? 12.202 13.862 -7.568 1.00 79.88 190 VAL A C 1
ATOM 1550 O O . VAL A 1 190 ? 11.395 14.471 -8.285 1.00 79.88 190 VAL A O 1
ATOM 1553 N N . GLU A 1 191 ? 12.493 12.569 -7.712 1.00 79.94 191 GLU A N 1
ATOM 1554 C CA . GLU A 1 191 ? 11.762 11.642 -8.575 1.00 79.94 191 GLU A CA 1
ATOM 1555 C C . GLU A 1 191 ? 10.353 11.379 -8.038 1.00 79.94 191 GLU A C 1
ATOM 1557 O O . GLU A 1 191 ? 9.385 11.495 -8.791 1.00 79.94 191 GLU A O 1
ATOM 1562 N N . PHE A 1 192 ? 10.224 11.108 -6.738 1.00 76.31 192 PHE A N 1
ATOM 1563 C CA . PHE A 1 192 ? 8.939 10.844 -6.098 1.00 76.31 192 PHE A CA 1
ATOM 1564 C C . PHE A 1 192 ? 7.976 12.032 -6.181 1.00 76.31 192 PHE A C 1
ATOM 1566 O O . PHE A 1 192 ? 6.853 11.869 -6.657 1.00 76.31 192 PHE A O 1
ATOM 1573 N N . ASP A 1 193 ? 8.426 13.240 -5.825 1.00 74.94 193 ASP A N 1
ATOM 1574 C CA . ASP A 1 193 ? 7.609 14.462 -5.902 1.00 74.94 193 ASP A CA 1
ATOM 1575 C C . ASP A 1 193 ? 7.074 14.699 -7.326 1.00 74.94 193 ASP A C 1
ATOM 1577 O O . ASP A 1 193 ? 5.971 15.204 -7.544 1.00 74.94 193 ASP A O 1
ATOM 1581 N N . PHE A 1 194 ? 7.878 14.359 -8.335 1.00 78.81 194 PHE A N 1
ATOM 1582 C CA . PHE A 1 194 ? 7.484 14.513 -9.728 1.00 78.81 194 PHE A CA 1
ATOM 1583 C C . PHE A 1 194 ? 6.522 13.415 -10.183 1.00 78.81 194 PHE A C 1
ATOM 1585 O O . PHE A 1 194 ? 5.576 13.712 -10.910 1.00 78.81 194 PHE A O 1
ATOM 1592 N N . PHE A 1 195 ? 6.742 12.171 -9.753 1.00 73.94 195 PHE A N 1
ATOM 1593 C CA . PHE A 1 195 ? 5.812 11.077 -10.007 1.00 73.94 195 PHE A CA 1
ATOM 1594 C C . PHE A 1 195 ? 4.440 11.370 -9.392 1.00 73.94 195 PHE A C 1
ATOM 1596 O O . PHE A 1 195 ? 3.429 11.274 -10.083 1.00 73.94 195 PHE A O 1
ATOM 1603 N N . GLU A 1 196 ? 4.401 11.816 -8.136 1.00 71.06 196 GLU A N 1
ATOM 1604 C CA . GLU A 1 196 ? 3.173 12.225 -7.450 1.00 71.06 196 GLU A CA 1
ATOM 1605 C C . GLU A 1 196 ? 2.437 13.333 -8.216 1.00 71.06 196 GLU A C 1
ATOM 1607 O O . GLU A 1 196 ? 1.223 13.255 -8.426 1.00 71.06 196 GLU A O 1
ATOM 1612 N N . LYS A 1 197 ? 3.177 14.336 -8.706 1.00 73.25 197 LYS A N 1
ATOM 1613 C CA . LYS A 1 197 ? 2.607 15.407 -9.526 1.00 73.25 197 LYS A CA 1
ATOM 1614 C C . LYS A 1 197 ? 1.968 14.876 -10.814 1.00 73.25 197 LYS A C 1
ATOM 1616 O O . LYS A 1 197 ? 0.824 15.223 -11.093 1.00 73.25 197 LYS A O 1
ATOM 1621 N N . LEU A 1 198 ? 2.669 14.029 -11.573 1.00 67.50 198 LEU A N 1
ATOM 1622 C CA . LEU A 1 198 ? 2.139 13.450 -12.817 1.00 67.50 198 LEU A CA 1
ATOM 1623 C C . LEU A 1 198 ? 0.900 12.576 -12.574 1.00 67.50 198 LEU A C 1
ATOM 1625 O O . LEU A 1 198 ? -0.037 12.579 -13.372 1.00 67.50 198 LEU A O 1
ATOM 1629 N N . GLN A 1 199 ? 0.865 11.848 -11.457 1.00 63.69 199 GLN A N 1
ATOM 1630 C CA . GLN A 1 199 ? -0.279 11.013 -11.090 1.00 63.69 199 GLN A CA 1
ATOM 1631 C C . GLN A 1 199 ? -1.516 11.858 -10.759 1.00 63.69 199 GLN A C 1
ATOM 1633 O O . GLN A 1 199 ? -2.597 11.576 -11.279 1.00 63.69 199 GLN A O 1
ATOM 1638 N N . ASN A 1 200 ? -1.362 12.945 -9.995 1.00 59.53 200 ASN A N 1
ATOM 1639 C CA . ASN A 1 200 ? -2.459 13.881 -9.715 1.00 59.53 200 ASN A CA 1
ATOM 1640 C C . ASN A 1 200 ? -3.076 14.488 -10.988 1.00 59.53 200 ASN A C 1
ATOM 1642 O O . ASN A 1 200 ? -4.239 14.890 -10.975 1.00 59.53 200 ASN A O 1
ATOM 1646 N N . GLU A 1 201 ? -2.318 14.529 -12.085 1.00 58.81 201 GLU A N 1
ATOM 1647 C CA . GLU A 1 201 ? -2.765 15.041 -13.379 1.00 58.81 201 GLU A CA 1
ATOM 1648 C C . GLU A 1 201 ? -3.460 13.970 -14.254 1.00 58.81 201 GLU A C 1
ATOM 1650 O O . GLU A 1 201 ? -4.220 14.349 -15.142 1.00 58.81 201 GLU A O 1
ATOM 1655 N N . SER A 1 202 ? -3.252 12.657 -14.026 1.00 52.06 202 SER A N 1
ATOM 1656 C 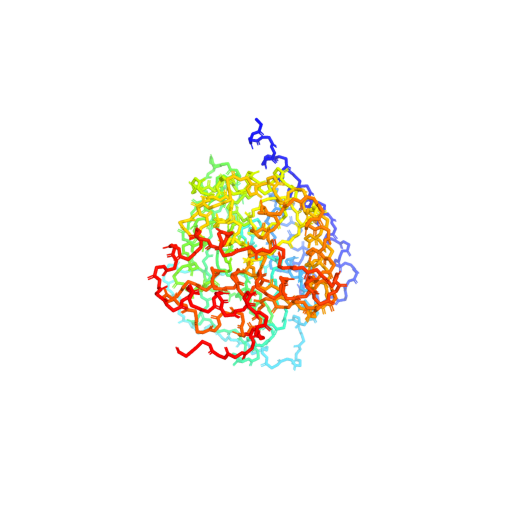CA . SER A 1 202 ? -3.674 11.607 -14.986 1.00 52.06 202 SER A CA 1
ATOM 1657 C C . SER A 1 202 ? -4.265 10.303 -14.409 1.00 52.06 202 SER A C 1
ATOM 1659 O O . SER A 1 202 ? -5.162 9.740 -15.036 1.00 52.06 202 SER A O 1
ATOM 1661 N N . VAL A 1 203 ? -3.810 9.782 -13.256 1.00 48.41 203 VAL A N 1
ATOM 1662 C CA . VAL A 1 203 ? -4.282 8.502 -12.666 1.00 48.41 203 VAL A CA 1
ATOM 1663 C C . VAL A 1 203 ? -4.093 8.512 -11.140 1.00 48.41 203 VAL A C 1
ATOM 1665 O O . VAL A 1 203 ? -3.004 8.794 -10.653 1.00 48.41 203 VAL A O 1
ATOM 1668 N N . ARG A 1 204 ? -5.127 8.156 -10.359 1.00 50.34 204 ARG A N 1
ATOM 1669 C CA . ARG A 1 204 ? -5.023 8.079 -8.887 1.00 50.34 204 ARG A CA 1
ATOM 1670 C C . ARG A 1 204 ? -4.113 6.927 -8.437 1.00 50.34 204 ARG A C 1
ATOM 1672 O O . ARG A 1 204 ? -4.338 5.770 -8.789 1.00 50.34 204 ARG A O 1
ATOM 1679 N N . VAL A 1 205 ? -3.125 7.244 -7.602 1.00 54.41 205 VAL A N 1
ATOM 1680 C CA . VAL A 1 205 ? -2.365 6.273 -6.798 1.00 54.41 205 VAL A CA 1
ATOM 1681 C C . VAL A 1 205 ? -3.205 5.833 -5.600 1.00 54.41 205 VAL A C 1
ATOM 1683 O O . VAL A 1 205 ? -4.018 6.613 -5.115 1.00 54.41 205 VAL A O 1
ATOM 1686 N N . LYS A 1 206 ? -3.011 4.603 -5.107 1.00 55.72 206 LYS A N 1
ATOM 1687 C CA . LYS A 1 206 ? -3.512 4.230 -3.779 1.00 55.72 206 LYS A CA 1
ATOM 1688 C C . LYS A 1 206 ? -2.732 5.011 -2.721 1.00 55.72 206 LYS A C 1
ATOM 1690 O O . LYS A 1 206 ? -1.503 4.963 -2.734 1.00 55.72 206 LYS A O 1
ATOM 1695 N N . ASP A 1 207 ? -3.439 5.662 -1.806 1.00 61.47 207 ASP A N 1
ATOM 1696 C CA . ASP A 1 207 ? -2.851 6.499 -0.749 1.00 61.47 207 ASP A CA 1
ATOM 1697 C C . ASP A 1 207 ? -1.770 5.750 0.058 1.00 61.47 207 ASP A C 1
ATOM 1699 O O . ASP A 1 207 ? -0.710 6.299 0.345 1.00 61.47 207 ASP A O 1
ATOM 1703 N N . GLU A 1 208 ? -1.968 4.445 0.261 1.00 61.75 208 GLU A N 1
ATOM 1704 C CA . GLU A 1 208 ? -1.024 3.482 0.844 1.00 61.75 208 GLU A CA 1
ATOM 1705 C C . GLU A 1 208 ? 0.401 3.543 0.275 1.00 61.75 208 GLU A C 1
ATOM 1707 O O . GLU A 1 208 ? 1.387 3.558 1.011 1.00 61.75 208 GLU A O 1
ATOM 1712 N N . HIS A 1 209 ? 0.524 3.549 -1.056 1.00 63.53 209 HIS A N 1
ATOM 1713 C CA . HIS A 1 209 ? 1.823 3.510 -1.721 1.00 63.53 209 HIS A CA 1
ATOM 1714 C C . HIS A 1 209 ? 2.521 4.868 -1.618 1.00 63.53 209 HIS A C 1
ATOM 1716 O O . HIS A 1 209 ? 3.727 4.929 -1.388 1.00 63.53 209 HIS A O 1
ATOM 1722 N N . ILE A 1 210 ? 1.755 5.960 -1.737 1.00 67.50 210 ILE A N 1
ATOM 1723 C CA . ILE A 1 210 ? 2.267 7.316 -1.501 1.00 67.50 210 ILE A CA 1
ATOM 1724 C C . ILE A 1 210 ? 2.804 7.419 -0.073 1.00 67.50 210 ILE A C 1
ATOM 1726 O O . ILE A 1 210 ? 3.913 7.912 0.121 1.00 67.50 210 ILE A O 1
ATOM 1730 N N . ALA A 1 211 ? 2.053 6.928 0.914 1.00 66.19 211 ALA A N 1
ATOM 1731 C CA . ALA A 1 211 ? 2.463 6.947 2.310 1.00 66.19 211 ALA A CA 1
ATOM 1732 C C . ALA A 1 211 ? 3.727 6.094 2.551 1.00 66.19 211 ALA A C 1
ATOM 1734 O O . ALA A 1 211 ? 4.683 6.602 3.136 1.00 66.19 211 ALA A O 1
ATOM 1735 N N . LYS A 1 212 ? 3.806 4.864 2.004 1.00 69.06 212 LYS A N 1
ATOM 1736 C CA . LYS A 1 212 ? 5.004 3.992 2.093 1.00 69.06 212 LYS A CA 1
ATOM 1737 C C . LYS A 1 212 ? 6.257 4.692 1.571 1.00 69.06 212 LYS A C 1
ATOM 1739 O O . LYS A 1 212 ? 7.280 4.693 2.251 1.00 69.06 212 LYS A O 1
ATOM 1744 N N . VAL A 1 213 ? 6.177 5.318 0.396 1.00 64.75 213 VAL A N 1
ATOM 1745 C CA . VAL A 1 213 ? 7.339 5.996 -0.195 1.00 64.75 213 VAL A CA 1
ATOM 1746 C C . VAL A 1 213 ? 7.684 7.286 0.553 1.00 64.75 213 VAL A C 1
ATOM 1748 O O . VAL A 1 213 ? 8.858 7.541 0.793 1.00 64.75 213 VAL A O 1
ATOM 1751 N N . ARG A 1 214 ? 6.694 8.075 1.006 1.00 70.56 214 ARG A N 1
ATOM 1752 C CA . ARG A 1 214 ? 6.950 9.255 1.857 1.00 70.56 214 ARG A CA 1
ATOM 1753 C C . ARG A 1 214 ? 7.653 8.878 3.159 1.00 70.56 214 ARG A C 1
ATOM 1755 O O . ARG A 1 214 ? 8.515 9.631 3.609 1.00 70.56 214 ARG A O 1
ATOM 1762 N N . LYS A 1 215 ? 7.296 7.738 3.758 1.00 71.62 215 LYS A N 1
ATOM 1763 C CA . LYS A 1 215 ? 7.954 7.209 4.955 1.00 71.62 215 LYS A CA 1
ATOM 1764 C C . LYS A 1 215 ? 9.401 6.817 4.658 1.00 71.62 215 LYS A C 1
ATOM 1766 O O . LYS A 1 215 ? 10.310 7.353 5.291 1.00 71.62 215 LYS A O 1
ATOM 1771 N N . SER A 1 216 ? 9.630 5.959 3.660 1.00 66.44 216 SER A N 1
ATOM 1772 C CA . SER A 1 216 ? 10.978 5.477 3.319 1.00 66.44 216 SER A CA 1
ATOM 1773 C C . SER A 1 216 ? 11.910 6.580 2.804 1.00 66.44 216 SER A C 1
ATOM 1775 O O . SER A 1 216 ? 13.125 6.502 2.988 1.00 66.44 216 SER A O 1
ATOM 1777 N N . SER A 1 217 ? 11.361 7.641 2.205 1.00 61.53 217 SER A N 1
ATOM 1778 C CA . SER A 1 217 ? 12.116 8.808 1.741 1.00 61.53 217 SER A CA 1
ATOM 1779 C C . SER A 1 217 ? 12.282 9.911 2.796 1.00 61.53 217 SER A C 1
ATOM 1781 O O . SER A 1 217 ? 12.869 10.956 2.504 1.00 61.53 217 SER A O 1
ATOM 1783 N N . GLY A 1 218 ? 11.766 9.717 4.017 1.00 63.91 218 GLY A N 1
ATOM 1784 C CA . GLY A 1 218 ? 11.857 10.695 5.107 1.00 63.91 218 GLY A CA 1
ATOM 1785 C C . GLY A 1 218 ? 11.082 11.992 4.844 1.00 63.91 218 GLY A C 1
ATOM 1786 O O . GLY A 1 218 ? 11.430 13.043 5.380 1.00 63.91 218 GLY A O 1
ATOM 1787 N N . SER A 1 219 ? 10.052 11.938 3.999 1.00 64.62 219 SER A N 1
ATOM 1788 C CA . SER A 1 219 ? 9.283 13.101 3.536 1.00 64.62 219 SER A CA 1
ATOM 1789 C C . SER A 1 219 ? 7.837 13.127 4.009 1.00 64.62 219 SER A C 1
ATOM 1791 O O . SER A 1 219 ? 7.000 13.817 3.418 1.00 64.62 219 SER A O 1
ATOM 1793 N N . ILE A 1 220 ? 7.537 12.441 5.110 1.00 70.12 220 ILE A N 1
ATOM 1794 C CA . ILE A 1 220 ? 6.324 12.729 5.873 1.00 70.12 220 ILE A CA 1
ATOM 1795 C C . ILE A 1 220 ? 6.441 14.169 6.393 1.00 70.12 220 ILE A C 1
ATOM 1797 O O . ILE A 1 220 ? 7.292 14.482 7.224 1.00 70.12 220 ILE A O 1
ATOM 1801 N N . LYS A 1 221 ? 5.626 15.070 5.835 1.00 69.19 221 LYS A N 1
ATOM 1802 C CA . LYS A 1 221 ? 5.643 16.511 6.149 1.00 69.19 221 LYS A CA 1
ATOM 1803 C C . LYS A 1 221 ? 4.507 16.934 7.074 1.00 69.19 221 LYS A C 1
ATOM 1805 O O . LYS A 1 221 ? 4.645 17.953 7.746 1.00 69.19 221 LYS A O 1
ATOM 1810 N N . ASP A 1 222 ? 3.394 16.204 7.071 1.00 75.75 222 ASP A N 1
ATOM 1811 C CA . ASP A 1 222 ? 2.231 16.536 7.891 1.00 75.75 222 ASP A CA 1
ATOM 1812 C C . ASP A 1 222 ? 2.503 16.141 9.357 1.00 75.75 222 ASP A C 1
ATOM 1814 O O . ASP A 1 222 ? 2.774 14.969 9.623 1.00 75.75 222 ASP A O 1
ATOM 1818 N N . PRO A 1 223 ? 2.451 17.082 10.321 1.00 73.81 223 PRO A N 1
ATOM 1819 C CA . PRO A 1 223 ? 2.629 16.774 11.739 1.00 73.81 223 PRO A CA 1
ATOM 1820 C C . PRO A 1 223 ? 1.696 15.675 12.264 1.00 73.81 223 PRO A C 1
ATOM 1822 O O . PRO A 1 223 ? 2.099 14.917 13.143 1.00 73.81 223 PRO A O 1
ATOM 1825 N N . VAL A 1 224 ? 0.478 15.578 11.724 1.00 73.12 224 VAL A N 1
ATOM 1826 C CA . VAL A 1 224 ? -0.515 14.558 12.097 1.00 73.12 224 VAL A CA 1
ATOM 1827 C C . VAL A 1 224 ? -0.042 13.172 11.657 1.00 73.12 224 VAL A C 1
ATOM 1829 O O . VAL A 1 224 ? -0.097 12.218 12.429 1.00 73.12 224 VAL A O 1
ATOM 1832 N N . ASP A 1 225 ? 0.485 13.075 10.440 1.00 76.50 225 ASP A N 1
ATOM 1833 C CA . ASP A 1 225 ? 1.022 11.836 9.873 1.00 76.50 225 ASP A CA 1
ATOM 1834 C C . ASP A 1 225 ? 2.286 11.376 10.605 1.00 76.50 225 ASP A C 1
ATOM 1836 O O . ASP A 1 225 ? 2.444 10.188 10.874 1.00 76.50 225 ASP A O 1
ATOM 1840 N N . ILE A 1 226 ? 3.161 12.318 10.977 1.00 79.38 226 ILE A N 1
ATOM 1841 C CA . ILE A 1 226 ? 4.361 12.037 11.780 1.00 79.38 226 ILE A CA 1
ATOM 1842 C C . ILE A 1 226 ? 3.963 11.461 13.140 1.00 79.38 226 ILE A C 1
ATOM 1844 O O . ILE A 1 226 ? 4.522 10.461 13.585 1.00 79.38 226 ILE A O 1
ATOM 1848 N N . GLN A 1 227 ? 2.990 12.088 13.804 1.00 78.81 227 GLN A N 1
ATOM 1849 C CA . GLN A 1 227 ? 2.521 11.629 15.105 1.00 78.81 227 GLN A CA 1
ATOM 1850 C C . GLN A 1 227 ? 1.879 10.238 15.011 1.00 78.81 227 GLN A C 1
ATOM 1852 O O . GLN A 1 227 ? 2.149 9.387 15.854 1.00 78.81 227 GLN A O 1
ATOM 1857 N N . LEU A 1 228 ? 1.075 9.986 13.975 1.00 80.19 228 LEU A N 1
ATOM 1858 C CA . LEU A 1 228 ? 0.479 8.674 13.729 1.00 80.19 228 LEU A CA 1
ATOM 1859 C C . LEU A 1 228 ? 1.535 7.585 13.528 1.00 80.19 228 LEU A C 1
ATOM 1861 O O . LEU A 1 228 ? 1.442 6.528 14.145 1.00 80.19 228 LEU A O 1
ATOM 1865 N N . ASP A 1 229 ? 2.527 7.845 12.672 1.00 82.44 229 ASP A N 1
ATOM 1866 C CA . ASP A 1 229 ? 3.616 6.909 12.378 1.00 82.44 229 ASP A CA 1
ATOM 1867 C C . ASP A 1 229 ? 4.393 6.539 13.648 1.00 82.44 229 ASP A C 1
ATOM 1869 O O . ASP A 1 229 ? 4.673 5.366 13.892 1.00 82.44 229 ASP A O 1
ATOM 1873 N N . GLU A 1 230 ? 4.680 7.533 14.494 1.00 81.88 230 GLU A N 1
ATOM 1874 C CA . GLU A 1 230 ? 5.371 7.339 15.771 1.00 81.88 230 GLU A CA 1
ATOM 1875 C C . GLU A 1 230 ? 4.570 6.4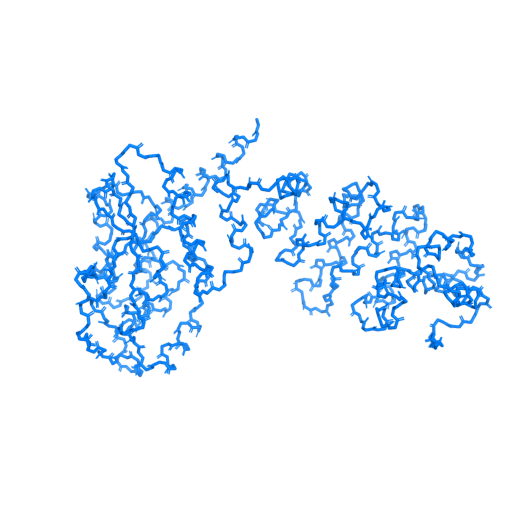64 16.733 1.00 81.88 230 GLU A C 1
ATOM 1877 O O . GLU A 1 230 ? 5.125 5.529 17.313 1.00 81.88 230 GLU A O 1
ATOM 1882 N N . ILE A 1 231 ? 3.270 6.730 16.878 1.00 78.69 231 ILE A N 1
ATOM 1883 C CA . ILE A 1 231 ? 2.398 5.941 17.751 1.00 78.69 231 ILE A CA 1
ATOM 1884 C C . ILE A 1 231 ? 2.329 4.495 17.255 1.00 78.69 231 ILE A C 1
ATOM 1886 O O . ILE A 1 231 ? 2.584 3.570 18.023 1.00 78.69 231 ILE A O 1
ATOM 1890 N N . LEU A 1 232 ? 2.052 4.279 15.967 1.00 82.00 232 LEU A N 1
ATOM 1891 C CA . LEU A 1 232 ? 1.930 2.928 15.411 1.00 82.00 232 LEU A CA 1
ATOM 1892 C C . LEU A 1 232 ? 3.247 2.151 15.468 1.00 82.00 232 LEU A C 1
ATOM 1894 O O . LEU A 1 232 ? 3.236 0.959 15.767 1.00 82.00 232 LEU A O 1
ATOM 1898 N N . THR A 1 233 ? 4.380 2.827 15.263 1.00 83.81 233 THR A N 1
ATOM 1899 C CA . THR A 1 233 ? 5.708 2.215 15.396 1.00 83.81 233 THR A CA 1
ATOM 1900 C C . THR A 1 233 ? 5.963 1.756 16.831 1.00 83.81 233 THR A C 1
ATOM 1902 O O . THR A 1 233 ? 6.412 0.633 17.042 1.00 83.81 233 THR A O 1
ATOM 1905 N N . ASN A 1 234 ? 5.640 2.590 17.825 1.00 80.19 234 ASN A N 1
ATOM 1906 C CA . ASN A 1 234 ? 5.800 2.237 19.240 1.00 80.19 234 ASN A CA 1
ATOM 1907 C C . ASN A 1 234 ? 4.891 1.077 19.667 1.00 80.19 234 ASN A C 1
ATOM 1909 O O . ASN A 1 234 ? 5.248 0.321 20.567 1.00 80.19 234 ASN A O 1
ATOM 1913 N N . LEU A 1 235 ? 3.729 0.948 19.026 1.00 73.88 235 LEU A N 1
ATOM 1914 C CA . LEU A 1 235 ? 2.764 -0.118 19.275 1.00 73.88 235 LEU A CA 1
ATOM 1915 C C . LEU A 1 235 ? 3.065 -1.411 18.498 1.00 73.88 235 LEU A C 1
ATOM 1917 O O . LEU A 1 235 ? 2.310 -2.365 18.635 1.00 73.88 235 LEU A O 1
ATOM 1921 N N . GLY A 1 236 ? 4.107 -1.451 17.656 1.00 75.62 236 GLY A N 1
ATOM 1922 C CA . GLY A 1 236 ? 4.387 -2.617 16.809 1.00 75.62 236 GLY A CA 1
ATOM 1923 C C . GLY A 1 236 ? 3.297 -2.884 15.762 1.00 75.62 236 GLY A C 1
ATOM 1924 O O . GLY A 1 236 ? 3.143 -4.008 15.292 1.00 75.62 236 GLY A O 1
ATOM 1925 N N . ILE A 1 237 ? 2.520 -1.864 15.392 1.00 78.62 237 ILE A N 1
ATOM 1926 C CA . ILE A 1 237 ? 1.406 -1.980 14.450 1.00 78.62 237 ILE A CA 1
ATOM 1927 C C . ILE A 1 237 ? 1.881 -1.591 13.051 1.00 78.62 237 ILE A C 1
ATOM 1929 O O . ILE A 1 237 ? 2.496 -0.541 12.867 1.00 78.62 237 ILE A O 1
ATOM 1933 N N . SER A 1 238 ? 1.551 -2.409 12.054 1.00 77.62 238 SER A N 1
ATOM 1934 C CA . SER A 1 238 ? 1.709 -2.066 10.647 1.00 77.62 238 SER A CA 1
ATOM 1935 C C . SER A 1 238 ? 0.418 -1.506 10.071 1.00 77.62 238 SER A C 1
ATOM 1937 O O . SER A 1 238 ? -0.689 -2.021 10.267 1.00 77.62 238 SER A O 1
ATOM 1939 N N . MET A 1 239 ? 0.576 -0.422 9.329 1.00 76.12 239 MET A N 1
ATOM 1940 C CA . MET A 1 239 ? -0.453 0.151 8.493 1.00 76.12 239 MET A CA 1
ATOM 1941 C C . MET A 1 239 ? 0.190 0.602 7.189 1.00 76.12 239 MET A C 1
ATOM 1943 O O . MET A 1 239 ? 1.386 0.874 7.107 1.00 76.12 239 MET A O 1
ATOM 1947 N N . ALA A 1 240 ? -0.601 0.677 6.129 1.00 69.69 240 ALA A N 1
ATOM 1948 C CA . ALA A 1 240 ? -0.081 1.030 4.826 1.00 69.69 240 ALA A CA 1
ATOM 1949 C C . ALA A 1 240 ? 0.557 2.435 4.815 1.00 69.69 240 ALA A C 1
ATOM 1951 O O . ALA A 1 240 ? -0.133 3.451 4.785 1.00 69.69 240 ALA A O 1
ATOM 1952 N N . GLY A 1 241 ? 1.892 2.463 4.850 1.00 70.12 241 GLY A N 1
ATOM 1953 C CA . GLY A 1 241 ? 2.704 3.676 4.891 1.00 70.12 241 GLY A CA 1
ATOM 1954 C C . GLY A 1 241 ? 2.916 4.313 6.266 1.00 70.12 241 GLY A C 1
ATOM 1955 O O . GLY A 1 241 ? 3.474 5.405 6.317 1.00 70.12 241 GLY A O 1
ATOM 1956 N N . PHE A 1 242 ? 2.522 3.640 7.351 1.00 79.12 242 PHE A N 1
ATOM 1957 C CA . PHE A 1 242 ? 2.704 4.100 8.730 1.00 79.12 242 PHE A CA 1
ATOM 1958 C C . PHE A 1 242 ? 3.007 2.925 9.675 1.00 79.12 242 PHE A C 1
ATOM 1960 O O . PHE A 1 242 ? 2.503 1.821 9.477 1.00 79.12 242 PHE A O 1
ATOM 1967 N N . GLY A 1 243 ? 3.756 3.163 10.748 1.00 81.62 243 GLY A N 1
ATOM 1968 C CA . GLY A 1 243 ? 4.082 2.139 11.739 1.00 81.62 243 GLY A CA 1
ATOM 1969 C C . GLY A 1 243 ? 5.181 1.179 11.277 1.00 81.62 243 GLY A C 1
ATOM 1970 O O . GLY A 1 243 ? 5.984 1.513 10.405 1.00 81.62 243 GLY A O 1
ATOM 1971 N N . VAL A 1 244 ? 5.256 -0.017 11.863 1.00 81.00 244 VAL A N 1
ATOM 1972 C CA . VAL A 1 244 ? 6.307 -0.999 11.526 1.00 81.00 244 VAL A CA 1
ATOM 1973 C C . VAL A 1 244 ? 6.045 -1.706 10.190 1.00 81.00 244 VAL A C 1
ATOM 1975 O O . VAL A 1 244 ? 4.935 -1.680 9.646 1.00 81.00 244 VAL A O 1
ATOM 1978 N N . ASN A 1 245 ? 7.079 -2.349 9.641 1.00 74.69 245 ASN A N 1
ATOM 1979 C CA . ASN A 1 245 ? 6.923 -3.213 8.474 1.00 74.69 245 ASN A CA 1
ATOM 1980 C C . ASN A 1 245 ? 5.961 -4.357 8.780 1.00 74.69 245 ASN A C 1
ATOM 1982 O O . ASN A 1 245 ? 5.910 -4.853 9.901 1.00 74.69 245 ASN A O 1
ATOM 1986 N N . LYS A 1 246 ? 5.225 -4.798 7.758 1.00 72.88 246 LYS A N 1
ATOM 1987 C CA . LYS A 1 246 ? 4.228 -5.863 7.893 1.00 72.88 246 LYS A CA 1
ATOM 1988 C C . LYS A 1 246 ? 4.805 -7.151 8.483 1.00 72.88 246 LYS A C 1
ATOM 1990 O O . LYS A 1 246 ? 4.135 -7.805 9.273 1.00 72.88 246 LYS A O 1
ATOM 1995 N N . ASP A 1 247 ? 6.029 -7.499 8.102 1.00 70.81 247 ASP A N 1
ATOM 1996 C CA . ASP A 1 247 ? 6.683 -8.730 8.553 1.00 70.81 247 ASP A CA 1
ATOM 1997 C C . ASP A 1 247 ? 7.178 -8.644 10.007 1.00 70.81 247 ASP A C 1
ATOM 1999 O O . ASP A 1 247 ? 7.327 -9.671 10.665 1.00 70.81 247 ASP A O 1
ATOM 2003 N N . ASP A 1 248 ? 7.352 -7.424 10.521 1.00 71.88 248 ASP A N 1
ATOM 2004 C CA . ASP A 1 248 ? 7.755 -7.128 11.902 1.00 71.88 248 ASP A CA 1
ATOM 2005 C C . ASP A 1 248 ? 6.554 -6.746 12.790 1.00 71.88 248 ASP A C 1
ATOM 2007 O O . ASP A 1 248 ? 6.723 -6.342 13.941 1.00 71.88 248 ASP A O 1
ATOM 2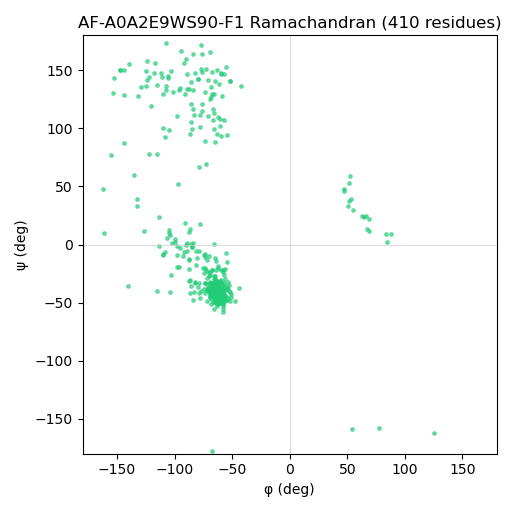011 N N . ALA A 1 249 ? 5.337 -6.817 12.248 1.00 74.38 249 ALA A N 1
ATOM 2012 C CA . ALA A 1 249 ? 4.135 -6.306 12.885 1.00 74.38 249 ALA A CA 1
ATOM 2013 C C . ALA A 1 249 ? 3.529 -7.299 13.877 1.00 74.38 249 ALA A C 1
ATOM 2015 O O . ALA A 1 249 ? 3.261 -8.452 13.538 1.00 74.38 249 ALA A O 1
ATOM 2016 N N . GLU A 1 250 ? 3.187 -6.815 15.070 1.00 71.81 250 GLU A N 1
ATOM 2017 C CA . GLU A 1 250 ? 2.294 -7.519 15.995 1.00 71.81 250 GLU A CA 1
ATOM 2018 C C . GLU A 1 250 ? 0.849 -7.516 15.464 1.00 71.81 250 GLU A C 1
ATOM 2020 O O . GLU A 1 250 ? 0.075 -8.437 15.724 1.00 71.81 250 GLU A O 1
ATOM 2025 N N . MET A 1 251 ? 0.483 -6.504 14.665 1.00 70.19 251 MET A N 1
ATOM 2026 C CA . MET A 1 251 ? -0.836 -6.380 14.040 1.00 70.19 251 MET A CA 1
ATOM 2027 C C . MET A 1 251 ? -0.782 -5.588 12.728 1.00 70.19 251 MET A C 1
ATOM 2029 O O . MET A 1 251 ? -0.064 -4.598 12.642 1.00 70.19 251 MET A O 1
ATOM 2033 N N . ASP A 1 252 ? -1.584 -5.971 11.727 1.00 71.50 252 ASP A N 1
ATOM 2034 C CA . ASP A 1 252 ? -1.688 -5.283 10.426 1.00 71.50 252 ASP A CA 1
ATOM 2035 C C . ASP A 1 252 ? -3.125 -4.789 10.172 1.00 71.50 252 ASP A C 1
ATOM 2037 O O . ASP A 1 252 ? -4.067 -5.585 10.104 1.00 71.50 252 ASP A O 1
ATOM 2041 N N . PHE A 1 253 ? -3.294 -3.471 10.016 1.00 66.25 253 PHE A N 1
ATOM 2042 C CA . PHE A 1 253 ? -4.583 -2.832 9.705 1.00 66.25 253 PHE A CA 1
ATOM 2043 C C . PHE A 1 253 ? -4.790 -2.518 8.207 1.00 66.25 253 PHE A C 1
ATOM 2045 O O . PHE A 1 253 ? -5.905 -2.147 7.811 1.00 66.25 253 PHE A O 1
ATOM 2052 N N . GLY A 1 254 ? -3.762 -2.662 7.361 1.00 64.75 254 GLY A N 1
ATOM 2053 C CA . GLY A 1 254 ? -3.802 -2.356 5.923 1.00 64.75 254 GLY A CA 1
ATOM 2054 C C . GLY A 1 254 ? -4.282 -0.934 5.566 1.00 64.75 254 GLY A C 1
ATOM 2055 O O . GLY A 1 254 ? -4.267 -0.024 6.393 1.00 64.75 254 GLY A O 1
ATOM 2056 N N . ALA A 1 255 ? -4.759 -0.734 4.327 1.00 59.66 255 ALA A N 1
ATOM 2057 C CA . ALA A 1 255 ? -5.185 0.567 3.770 1.00 59.66 255 ALA A CA 1
ATOM 2058 C C . ALA A 1 255 ? -6.221 1.336 4.578 1.00 59.66 255 ALA A C 1
ATOM 2060 O O . ALA A 1 255 ? -6.297 2.559 4.554 1.00 59.66 255 ALA A O 1
ATOM 2061 N N . LYS A 1 256 ? -7.160 0.588 5.159 1.00 57.22 256 LYS A N 1
ATOM 2062 C CA . LYS A 1 256 ? -8.442 1.138 5.611 1.00 57.22 256 LYS A CA 1
ATOM 2063 C C . LYS A 1 256 ? -8.391 1.594 7.066 1.00 57.22 256 LYS A C 1
ATOM 2065 O O . LYS A 1 256 ? -9.376 2.157 7.538 1.00 57.22 256 LYS A O 1
ATOM 2070 N N . GLY A 1 257 ? -7.282 1.331 7.762 1.00 57.88 257 GLY A N 1
ATOM 2071 C CA . GLY A 1 257 ? -7.083 1.692 9.163 1.00 57.88 257 GLY A CA 1
ATOM 2072 C C . GLY A 1 257 ? -6.822 3.180 9.384 1.00 57.88 257 GLY A C 1
ATOM 2073 O O . GLY A 1 257 ? -7.147 3.684 10.455 1.00 57.88 257 GLY A O 1
ATOM 2074 N N . GLU A 1 258 ? -6.316 3.893 8.372 1.00 61.81 258 GLU A N 1
ATOM 2075 C CA . GLU A 1 258 ? -5.724 5.224 8.534 1.00 61.81 258 GLU A CA 1
ATOM 2076 C C . GLU A 1 258 ? -6.686 6.239 9.143 1.00 61.81 258 GLU A C 1
ATOM 2078 O O . GLU A 1 258 ? -6.397 6.798 10.194 1.00 61.81 258 GLU A O 1
ATOM 2083 N N . THR A 1 259 ? -7.868 6.439 8.554 1.00 60.16 259 THR A N 1
ATOM 2084 C CA . THR A 1 259 ? -8.845 7.407 9.079 1.00 60.16 259 THR A CA 1
ATOM 2085 C C . THR A 1 259 ? -9.255 7.093 10.518 1.00 60.16 259 THR A C 1
ATOM 2087 O O . THR A 1 259 ? -9.521 8.001 11.293 1.00 60.16 259 THR A O 1
ATOM 2090 N N . ILE A 1 260 ? -9.309 5.819 10.906 1.00 60.22 260 ILE A N 1
ATOM 2091 C CA . ILE A 1 260 ? -9.810 5.447 12.229 1.00 60.22 260 ILE A CA 1
ATOM 2092 C C . ILE A 1 260 ? -8.720 5.492 13.276 1.00 60.22 260 ILE A C 1
ATOM 2094 O O . ILE A 1 260 ? -8.973 6.001 14.359 1.00 60.22 260 ILE A O 1
ATOM 2098 N N . LEU A 1 261 ? -7.524 5.007 12.957 1.00 68.06 261 LEU A N 1
ATOM 2099 C CA . LEU A 1 261 ? -6.377 5.141 13.840 1.00 68.06 261 LEU A CA 1
ATOM 2100 C C . LEU A 1 261 ? -6.029 6.620 14.016 1.00 68.06 261 LEU A C 1
ATOM 2102 O O . LEU A 1 261 ? -5.811 7.036 15.144 1.00 68.06 261 LEU A O 1
ATOM 2106 N N . LYS A 1 262 ? -6.136 7.448 12.968 1.00 66.88 262 LYS A N 1
ATOM 2107 C CA . LYS A 1 262 ? -6.066 8.913 13.101 1.00 66.88 262 LYS A CA 1
ATOM 2108 C C . LYS A 1 262 ? -7.138 9.451 14.044 1.00 66.88 262 LYS A C 1
ATOM 2110 O O . LYS A 1 262 ? -6.805 10.137 15.001 1.00 66.88 262 LYS A O 1
ATOM 2115 N N . ASN A 1 263 ? -8.407 9.108 13.833 1.00 62.09 263 ASN A N 1
ATOM 2116 C CA . ASN A 1 263 ? -9.492 9.633 14.667 1.00 62.09 263 ASN A CA 1
ATOM 2117 C C . ASN A 1 263 ? -9.406 9.168 16.132 1.00 62.09 263 ASN A C 1
ATOM 2119 O O . ASN A 1 263 ? -9.724 9.943 17.031 1.00 62.09 263 ASN A O 1
ATOM 2123 N N . LEU A 1 264 ? -8.976 7.925 16.365 1.00 64.88 264 LEU A N 1
ATOM 2124 C CA . LEU A 1 264 ? -8.859 7.296 17.679 1.00 64.88 264 LEU A CA 1
ATOM 2125 C C . LEU A 1 264 ? -7.607 7.763 18.438 1.00 64.88 264 LEU A C 1
ATOM 2127 O O . LEU A 1 264 ? -7.701 8.087 19.616 1.00 64.88 264 LEU A O 1
ATOM 2131 N N . LEU A 1 265 ? -6.447 7.800 17.776 1.00 69.00 265 LEU A N 1
ATOM 2132 C CA . LEU A 1 265 ? -5.150 8.096 18.398 1.00 69.00 265 LEU A CA 1
ATOM 2133 C C . LEU A 1 265 ? -4.841 9.596 18.445 1.00 69.00 265 LEU A C 1
ATOM 2135 O O . LEU A 1 265 ? -4.176 10.058 19.365 1.00 69.00 265 LEU A O 1
ATOM 2139 N N . LEU A 1 266 ? -5.327 10.371 17.471 1.00 66.44 266 LEU A N 1
ATOM 2140 C CA . LEU A 1 266 ? -4.983 11.793 17.318 1.00 66.44 266 LEU A CA 1
ATOM 2141 C C . LEU A 1 266 ? -6.115 12.734 17.755 1.00 66.44 266 LEU A C 1
ATOM 2143 O O . LEU A 1 266 ? -6.040 13.936 17.507 1.00 66.44 266 LEU A O 1
ATOM 2147 N N . LYS A 1 267 ? -7.134 12.195 18.444 1.00 57.38 267 LYS A N 1
ATOM 2148 C CA . LYS A 1 267 ? -8.266 12.928 19.037 1.00 57.38 267 LYS A CA 1
ATOM 2149 C C . LYS A 1 267 ? -8.984 13.847 18.039 1.00 57.38 267 LYS A C 1
ATOM 2151 O O . LYS A 1 267 ? -9.092 15.053 18.263 1.00 57.38 267 LYS A O 1
ATOM 2156 N N . ASP A 1 268 ? -9.506 13.287 16.947 1.00 50.53 268 ASP A N 1
ATOM 2157 C CA . ASP A 1 268 ? -10.444 14.049 16.110 1.00 50.53 268 ASP A CA 1
ATOM 2158 C C . ASP A 1 268 ? -11.804 14.180 16.830 1.00 50.53 268 ASP A C 1
ATOM 2160 O O . ASP A 1 268 ? -12.185 13.319 17.627 1.00 50.53 268 ASP A O 1
ATOM 2164 N N . LYS A 1 269 ? -12.547 15.261 16.567 1.00 46.50 269 LYS A N 1
ATOM 2165 C CA . LYS A 1 269 ? -13.717 15.738 17.346 1.00 46.50 269 LYS A CA 1
ATOM 2166 C C . LYS A 1 269 ? -14.849 14.719 17.566 1.00 46.50 269 LYS A C 1
ATOM 2168 O O . LYS A 1 269 ? -15.720 14.945 18.403 1.00 46.50 269 LYS A O 1
ATOM 2173 N N . GLU A 1 270 ? -14.875 13.617 16.819 1.00 47.44 270 GLU A N 1
ATOM 2174 C CA . GLU A 1 270 ? -15.838 12.521 17.007 1.00 47.44 270 GLU A CA 1
ATOM 2175 C C . GLU A 1 270 ? -15.459 11.546 18.146 1.00 47.44 270 GLU A C 1
ATOM 2177 O O . GLU A 1 270 ? -16.300 10.744 18.554 1.00 47.44 270 GLU A O 1
ATOM 2182 N N . PHE A 1 271 ? -14.233 11.615 18.685 1.00 49.44 271 PHE A N 1
ATOM 2183 C CA . PHE A 1 271 ? -13.687 10.675 19.678 1.00 49.44 271 PHE A CA 1
ATOM 2184 C C . PHE A 1 271 ? -13.003 11.364 20.877 1.00 49.44 271 PHE A C 1
ATOM 2186 O O . PHE A 1 271 ? -12.081 10.804 21.463 1.00 49.44 271 PHE A O 1
ATOM 2193 N N . GLU A 1 272 ? -13.485 12.537 21.310 1.00 47.69 272 GLU A N 1
ATOM 2194 C CA . GLU A 1 272 ? -12.956 13.287 22.477 1.00 47.69 272 GLU A CA 1
ATOM 2195 C C . GLU A 1 272 ? -12.917 12.498 23.812 1.00 47.69 272 GLU A C 1
ATOM 2197 O O . GLU A 1 272 ? -12.365 12.986 24.791 1.00 47.69 272 GLU A O 1
ATOM 2202 N N . TYR A 1 273 ? -13.475 11.284 23.878 1.00 48.94 273 TYR A N 1
ATOM 2203 C CA . TYR A 1 273 ? -13.745 10.553 25.123 1.00 48.94 273 TYR A CA 1
ATOM 2204 C C . TYR A 1 273 ? -12.752 9.433 25.468 1.00 48.94 273 TYR A C 1
ATOM 2206 O O . TYR A 1 273 ? -12.953 8.744 26.468 1.00 48.94 273 TYR A O 1
ATOM 2214 N N . VAL A 1 274 ? -11.715 9.207 24.655 1.00 52.56 274 VAL A N 1
ATOM 2215 C CA . VAL A 1 274 ? -10.707 8.165 24.919 1.00 52.56 274 VAL A CA 1
ATOM 2216 C C . VAL A 1 274 ? -9.353 8.824 25.156 1.00 52.56 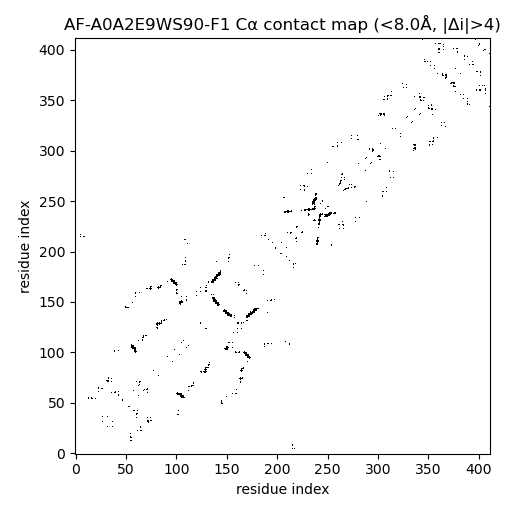274 VAL A C 1
ATOM 2218 O O . VAL A 1 274 ? -8.496 8.881 24.279 1.00 52.56 274 VAL A O 1
ATOM 2221 N N . ASP A 1 275 ? -9.164 9.367 26.358 1.00 53.12 275 ASP A N 1
ATOM 2222 C CA . ASP A 1 275 ? -7.929 10.069 26.724 1.00 53.12 275 ASP A CA 1
ATOM 2223 C C . ASP A 1 275 ? -6.680 9.162 26.748 1.00 53.12 275 ASP A C 1
ATOM 2225 O O . ASP A 1 275 ? -5.567 9.685 26.766 1.00 53.12 275 ASP A O 1
ATOM 2229 N N . ASN A 1 276 ? -6.856 7.835 26.676 1.00 65.12 276 ASN A N 1
ATOM 2230 C CA . ASN A 1 276 ? -5.817 6.803 26.737 1.00 65.12 276 ASN A CA 1
ATOM 2231 C C . ASN A 1 276 ? -5.942 5.728 25.630 1.00 65.12 276 ASN A C 1
ATOM 2233 O O . ASN A 1 276 ? -5.731 4.540 25.868 1.00 65.12 276 ASN A O 1
ATOM 2237 N N . ALA A 1 277 ? -6.301 6.125 24.406 1.00 65.12 277 ALA A N 1
ATOM 2238 C CA . ALA A 1 277 ? -6.526 5.191 23.296 1.00 65.12 277 ALA A CA 1
ATOM 2239 C C . ALA A 1 277 ? -5.326 4.274 22.979 1.00 65.12 277 ALA A C 1
ATOM 2241 O O . ALA A 1 277 ? -5.527 3.110 22.638 1.00 65.12 277 ALA A O 1
ATOM 2242 N N . GLU A 1 278 ? -4.097 4.781 23.120 1.00 70.19 278 GLU A N 1
ATOM 2243 C CA . GLU A 1 278 ? -2.865 3.990 22.973 1.00 70.19 278 GLU A CA 1
ATOM 2244 C C . GLU A 1 278 ? -2.791 2.856 24.006 1.00 70.19 278 GLU A C 1
ATOM 2246 O O . GLU A 1 278 ? -2.612 1.698 23.638 1.00 70.19 278 GLU A O 1
ATOM 2251 N N . GLU A 1 279 ? -2.997 3.175 25.287 1.00 71.31 279 GLU A N 1
ATOM 2252 C CA . GLU A 1 279 ? -2.989 2.211 26.395 1.00 71.31 279 GLU A CA 1
ATOM 2253 C C . GLU A 1 279 ? -4.081 1.154 26.209 1.00 71.31 279 GLU A C 1
ATOM 2255 O O . GLU A 1 279 ? -3.813 -0.038 26.313 1.00 71.31 279 GLU A O 1
ATOM 2260 N N . LEU A 1 280 ? -5.290 1.565 25.818 1.00 68.81 280 LEU A N 1
ATOM 2261 C CA . LEU A 1 280 ? -6.389 0.637 25.549 1.00 68.81 280 LEU A CA 1
ATOM 2262 C C . LEU A 1 280 ? -6.092 -0.311 24.386 1.00 68.81 280 LEU A C 1
ATOM 2264 O O . LEU A 1 280 ? -6.446 -1.487 24.459 1.00 68.81 280 LEU A O 1
ATOM 2268 N N . LEU A 1 281 ? -5.452 0.170 23.317 1.00 71.44 281 LEU A N 1
ATOM 2269 C CA . LEU A 1 281 ? -5.022 -0.697 22.220 1.00 71.44 281 LEU A CA 1
ATOM 2270 C C . LEU A 1 281 ? -3.963 -1.699 22.690 1.00 71.44 281 LEU A C 1
ATOM 2272 O O . LEU A 1 281 ? -4.056 -2.867 22.320 1.00 71.44 281 LEU A O 1
ATOM 2276 N N . MET A 1 282 ? -3.009 -1.278 23.529 1.00 70.88 282 MET A N 1
ATOM 2277 C CA . MET A 1 282 ? -2.000 -2.177 24.103 1.00 70.88 282 MET A CA 1
ATOM 2278 C C . MET A 1 282 ? -2.615 -3.237 25.016 1.00 70.88 282 MET A C 1
ATOM 2280 O O . MET A 1 282 ? -2.351 -4.426 24.847 1.00 70.88 282 MET A O 1
ATOM 2284 N N . GLU A 1 283 ? -3.463 -2.823 25.957 1.00 71.44 283 GLU A N 1
ATOM 2285 C CA . GLU A 1 283 ? -4.104 -3.715 26.928 1.00 71.44 283 GLU A CA 1
ATOM 2286 C C . GLU A 1 283 ? -4.985 -4.770 26.255 1.00 71.44 283 GLU A C 1
ATOM 2288 O O . GLU A 1 283 ? -5.058 -5.907 26.716 1.00 71.44 283 GLU A O 1
ATOM 2293 N N . ASN A 1 284 ? -5.620 -4.411 25.137 1.00 71.38 284 ASN A N 1
ATOM 2294 C CA . ASN A 1 284 ? -6.579 -5.267 24.447 1.00 71.38 284 ASN A CA 1
ATOM 2295 C C . ASN A 1 284 ? -6.006 -5.887 23.167 1.00 71.38 284 ASN A C 1
ATOM 2297 O O . ASN A 1 284 ? -6.753 -6.496 22.405 1.00 71.38 284 ASN A O 1
ATOM 2301 N N . MET A 1 285 ? -4.697 -5.777 22.907 1.00 69.94 285 MET A N 1
ATOM 2302 C CA . MET A 1 285 ? -4.112 -6.167 21.618 1.00 69.94 285 MET A CA 1
ATOM 2303 C C . MET A 1 285 ? -4.377 -7.635 21.264 1.00 69.94 285 MET A C 1
ATOM 2305 O O . MET A 1 285 ? -4.721 -7.942 20.126 1.00 69.94 285 MET A O 1
ATOM 2309 N N . LYS A 1 286 ? -4.331 -8.536 22.254 1.00 69.19 286 LYS A N 1
ATOM 2310 C CA . LYS A 1 286 ? -4.653 -9.963 22.070 1.00 69.19 286 LYS A CA 1
ATOM 2311 C C . LYS A 1 286 ? -6.120 -10.208 21.730 1.00 69.19 286 LYS A C 1
ATOM 2313 O O . LYS A 1 286 ? -6.406 -11.057 20.893 1.00 69.19 286 LYS A O 1
ATOM 2318 N N . PHE A 1 287 ? -7.034 -9.482 22.373 1.00 70.94 287 PHE A N 1
ATOM 2319 C CA . PHE A 1 287 ? -8.463 -9.541 22.070 1.00 70.94 287 PHE A CA 1
ATOM 2320 C C . PHE A 1 287 ? -8.735 -8.990 20.665 1.00 70.94 287 PHE A C 1
ATOM 2322 O O . PHE A 1 287 ? -9.428 -9.606 19.863 1.00 70.94 287 PHE A O 1
ATOM 2329 N N . ILE A 1 288 ? -8.119 -7.859 20.320 1.00 68.19 288 ILE A N 1
ATOM 2330 C CA . ILE A 1 288 ? -8.206 -7.257 18.988 1.00 68.19 288 ILE A CA 1
ATOM 2331 C C . ILE A 1 288 ? -7.662 -8.242 17.939 1.00 68.19 288 ILE A C 1
ATOM 2333 O O . ILE A 1 288 ? -8.314 -8.473 16.926 1.00 68.19 288 ILE A O 1
ATOM 2337 N N . GLU A 1 289 ? -6.527 -8.900 18.178 1.00 62.72 289 GLU A N 1
ATOM 2338 C CA . GLU A 1 289 ? -5.980 -9.913 17.268 1.00 62.72 289 GLU A CA 1
ATOM 2339 C C . GLU A 1 289 ? -6.885 -11.155 17.163 1.00 62.72 289 GLU A C 1
ATOM 2341 O O . GLU A 1 289 ? -7.126 -11.664 16.066 1.00 62.72 289 GLU A O 1
ATOM 2346 N N . SER A 1 290 ? -7.427 -11.650 18.278 1.00 62.19 290 SER A N 1
ATOM 2347 C CA . SER A 1 290 ? -8.251 -12.863 18.296 1.00 62.19 290 SER A CA 1
ATOM 2348 C C . SER A 1 290 ? -9.631 -12.646 17.670 1.00 62.19 290 SER A C 1
ATOM 2350 O O . SER A 1 290 ? -10.124 -13.535 16.969 1.00 62.19 290 SER A O 1
ATOM 2352 N N . TYR A 1 291 ? -10.221 -11.470 17.887 1.00 59.22 291 TYR A N 1
ATOM 2353 C CA . TYR A 1 291 ? -11.546 -11.090 17.415 1.00 59.22 291 TYR A CA 1
ATOM 2354 C C . TYR A 1 291 ? -11.503 -10.532 15.984 1.00 59.22 291 TYR A C 1
ATOM 2356 O O . TYR A 1 291 ? -12.394 -10.813 15.194 1.00 59.22 291 TYR A O 1
ATOM 2364 N N . ILE A 1 292 ? -10.448 -9.801 15.598 1.00 55.22 292 ILE A N 1
ATOM 2365 C CA . ILE A 1 292 ? -10.326 -9.151 14.274 1.00 55.22 292 ILE A CA 1
ATOM 2366 C C . ILE A 1 292 ? -9.377 -9.909 13.341 1.00 55.22 292 ILE A C 1
ATOM 2368 O O . ILE A 1 292 ? -9.658 -10.071 12.150 1.00 55.22 292 ILE A O 1
ATOM 2372 N N . GLY A 1 293 ? -8.251 -10.404 13.857 1.00 52.94 293 GLY A N 1
ATOM 2373 C CA . GLY A 1 293 ? -7.232 -11.106 13.070 1.00 52.94 293 GLY A CA 1
ATOM 2374 C C . GLY A 1 293 ? -7.722 -12.436 12.492 1.00 52.94 293 GLY A C 1
ATOM 2375 O O . GLY A 1 293 ? -7.308 -12.818 11.393 1.00 52.94 293 GLY A O 1
ATOM 2376 N N . LYS A 1 294 ? -8.668 -13.116 13.160 1.00 49.88 294 LYS A N 1
ATOM 2377 C CA . LYS A 1 294 ? -9.363 -14.292 12.597 1.00 49.88 294 LYS A CA 1
ATOM 2378 C C . LYS A 1 294 ? -10.189 -13.941 11.357 1.00 49.88 294 LYS A C 1
ATOM 2380 O O . LYS A 1 294 ? -10.240 -14.729 10.412 1.00 49.88 294 LYS A O 1
ATOM 2385 N N . ASP A 1 295 ? -10.787 -12.757 11.324 1.00 50.50 295 ASP A N 1
ATOM 2386 C CA . ASP A 1 295 ? -11.681 -12.347 10.247 1.00 50.50 295 ASP A CA 1
ATOM 2387 C C . ASP A 1 295 ? -10.969 -11.712 9.049 1.00 50.50 295 ASP A C 1
ATOM 2389 O O . ASP A 1 295 ? -11.406 -11.903 7.911 1.00 50.50 295 ASP A O 1
ATOM 2393 N N . LEU A 1 296 ? -9.842 -11.028 9.270 1.00 46.78 296 LEU A N 1
ATOM 2394 C CA . LEU A 1 296 ? -8.970 -10.551 8.189 1.00 46.78 296 LEU A CA 1
ATOM 2395 C C . LEU A 1 296 ? -8.323 -11.712 7.413 1.00 46.78 296 LEU A C 1
ATOM 2397 O O . LEU A 1 296 ? -8.129 -11.598 6.204 1.00 46.78 296 LEU A O 1
ATOM 2401 N N . LYS A 1 297 ? -8.038 -12.841 8.080 1.00 46.03 297 LYS A N 1
ATOM 2402 C CA . LYS A 1 297 ? -7.446 -14.041 7.458 1.00 46.03 297 LYS A CA 1
ATOM 2403 C C . LYS A 1 297 ? -8.459 -14.896 6.683 1.00 46.03 297 LYS A C 1
ATOM 2405 O O . LYS A 1 297 ? -8.095 -15.473 5.663 1.00 46.03 297 LYS A O 1
ATOM 2410 N N . ASN A 1 298 ? -9.717 -14.955 7.130 1.00 41.47 298 ASN A N 1
ATOM 2411 C CA . ASN A 1 298 ? -10.727 -15.870 6.577 1.00 41.47 298 ASN A CA 1
ATOM 2412 C C . ASN A 1 298 ? -11.848 -15.178 5.776 1.00 41.47 298 ASN A C 1
ATOM 2414 O O . ASN A 1 298 ? -12.661 -15.860 5.153 1.00 41.47 298 ASN A O 1
ATOM 2418 N N . GLY A 1 299 ? -11.925 -13.841 5.790 1.00 45.69 299 GLY A N 1
ATOM 2419 C CA . GLY A 1 299 ? -12.939 -13.069 5.059 1.00 45.69 299 GLY A CA 1
ATOM 2420 C C . GLY A 1 299 ? -14.370 -13.206 5.598 1.00 45.69 299 GLY A C 1
ATOM 2421 O O . GLY A 1 299 ? -15.311 -12.781 4.930 1.00 45.69 299 GLY A O 1
ATOM 2422 N N . SER A 1 300 ? -14.548 -13.799 6.782 1.00 42.06 300 SER A N 1
ATOM 2423 C CA . SER A 1 300 ? -15.845 -14.195 7.345 1.00 42.06 300 SER A CA 1
ATOM 2424 C C . SER A 1 300 ? -16.644 -13.052 7.971 1.00 42.06 300 SER A C 1
ATOM 2426 O O . SER A 1 300 ? -17.856 -12.992 7.766 1.00 42.06 300 SER A O 1
ATOM 2428 N N . ARG A 1 301 ? -16.007 -12.146 8.727 1.00 49.53 301 ARG A N 1
ATOM 2429 C CA . ARG A 1 301 ? -16.685 -11.015 9.390 1.00 49.53 301 ARG A CA 1
ATOM 2430 C C . ARG A 1 301 ? -15.793 -9.778 9.378 1.00 49.53 301 ARG A C 1
ATOM 2432 O O . ARG A 1 301 ? -15.028 -9.508 10.289 1.00 49.53 301 ARG A O 1
ATOM 2439 N N . SER A 1 302 ? -15.855 -8.978 8.319 1.00 46.38 302 SER A N 1
ATOM 2440 C CA . SER A 1 302 ? -15.081 -7.733 8.298 1.00 46.38 302 SER A CA 1
ATOM 2441 C C . SER A 1 302 ? -15.742 -6.716 9.222 1.00 46.38 302 SER A C 1
ATOM 2443 O O . SER A 1 302 ? -16.571 -5.939 8.759 1.00 46.38 302 SER A O 1
ATOM 2445 N N . HIS A 1 303 ? -15.375 -6.690 10.506 1.00 51.41 303 HIS A N 1
ATOM 2446 C CA . HIS A 1 303 ? -15.665 -5.551 11.364 1.00 51.41 303 HIS A CA 1
ATOM 2447 C C . HIS A 1 303 ? -15.010 -4.298 10.781 1.00 51.41 303 HIS A C 1
ATOM 2449 O O . HIS A 1 303 ? -13.841 -4.000 11.003 1.00 51.41 303 HIS A O 1
ATOM 2455 N N . ARG A 1 304 ? -15.777 -3.550 9.984 1.00 55.00 304 ARG A N 1
ATOM 2456 C CA . ARG A 1 304 ? -15.440 -2.199 9.552 1.00 55.00 304 ARG A CA 1
ATOM 2457 C C . ARG A 1 304 ? -15.121 -1.406 10.798 1.00 55.00 304 ARG A C 1
ATOM 2459 O O . ARG A 1 304 ? -15.796 -1.491 11.818 1.00 55.00 304 ARG A O 1
ATOM 2466 N N . VAL A 1 305 ? -14.114 -0.578 10.659 1.00 56.59 305 VAL A N 1
ATOM 2467 C CA . VAL A 1 305 ? -13.357 -0.009 11.760 1.00 56.59 305 VAL A CA 1
ATOM 2468 C C . VAL A 1 305 ? -14.184 0.915 12.689 1.00 56.59 305 VAL A C 1
ATOM 2470 O O . VAL A 1 305 ? -13.802 1.148 13.830 1.00 56.59 305 VAL A O 1
ATOM 2473 N N . LYS A 1 306 ? -15.388 1.344 12.270 1.00 64.62 306 LYS A N 1
ATOM 2474 C CA . LYS A 1 306 ? -16.401 1.981 13.143 1.00 64.62 306 LYS A CA 1
ATOM 2475 C C . LYS A 1 306 ? -16.917 1.066 14.262 1.00 64.62 306 LYS A C 1
ATOM 2477 O O . LYS A 1 306 ? -17.283 1.553 15.319 1.00 64.62 306 LYS A O 1
ATOM 2482 N N . GLY A 1 307 ? -16.981 -0.244 14.031 1.00 72.69 307 GLY A N 1
ATOM 2483 C CA . GLY A 1 307 ? -17.340 -1.218 15.061 1.00 72.69 307 GLY A CA 1
ATOM 2484 C C . GLY A 1 307 ? -16.232 -1.377 16.100 1.00 72.69 307 GLY A C 1
ATOM 2485 O O . GLY A 1 307 ? -16.519 -1.417 17.290 1.00 72.69 307 GLY A O 1
ATOM 2486 N N . LEU A 1 308 ? -14.969 -1.381 15.661 1.00 71.88 308 LEU A N 1
ATOM 2487 C CA . LEU A 1 308 ? -13.820 -1.495 16.560 1.00 71.88 308 LEU A CA 1
ATOM 2488 C C . LEU A 1 308 ? -13.750 -0.327 17.544 1.00 71.88 308 LEU A C 1
ATOM 2490 O O . LEU A 1 308 ? -13.603 -0.540 18.744 1.00 71.88 308 LEU A O 1
ATOM 2494 N N . SER A 1 309 ? -13.920 0.903 17.059 1.00 70.94 309 SER A N 1
ATOM 2495 C CA . SER A 1 309 ? -13.898 2.071 17.940 1.00 70.94 309 SER A CA 1
ATOM 2496 C C . SER A 1 309 ? -15.028 2.049 18.977 1.00 70.94 309 SER A C 1
ATOM 2498 O O . SER A 1 309 ? -14.832 2.490 20.105 1.00 70.94 309 SER A O 1
ATOM 2500 N N . VAL A 1 310 ? -16.191 1.481 18.636 1.00 78.31 310 VAL A N 1
ATOM 2501 C CA . VAL A 1 310 ? -17.312 1.287 19.569 1.00 78.31 310 VAL A CA 1
ATOM 2502 C C . VAL A 1 310 ? -16.984 0.236 20.635 1.00 78.31 310 VAL A C 1
ATOM 2504 O O . VAL A 1 310 ? -17.285 0.465 21.805 1.00 78.31 310 VAL A O 1
ATOM 2507 N N . ILE A 1 311 ? -16.351 -0.881 20.258 1.00 81.81 311 ILE A N 1
ATOM 2508 C CA . ILE A 1 311 ? -15.941 -1.941 21.196 1.00 81.81 311 ILE A CA 1
ATOM 2509 C C . ILE A 1 311 ? -14.887 -1.416 22.172 1.00 81.81 311 ILE A C 1
ATOM 2511 O O . ILE A 1 311 ? -15.065 -1.537 23.379 1.00 81.81 311 ILE A O 1
ATOM 2515 N N . LEU A 1 312 ? -13.835 -0.758 21.679 1.00 76.25 312 LEU A N 1
ATOM 2516 C CA . LEU A 1 312 ? -12.785 -0.199 22.540 1.00 76.25 312 LEU A CA 1
ATOM 2517 C C . LEU A 1 312 ? -13.327 0.886 23.478 1.00 76.25 312 LEU A C 1
ATOM 2519 O O . LEU A 1 312 ? -12.927 0.971 24.637 1.00 76.25 312 LEU A O 1
ATOM 2523 N N . ARG A 1 313 ? -14.299 1.676 23.009 1.00 77.94 313 ARG A N 1
ATOM 2524 C CA . ARG A 1 313 ? -15.011 2.642 23.852 1.00 77.94 313 ARG A CA 1
ATOM 2525 C C . ARG A 1 313 ? -15.871 1.973 24.925 1.00 77.94 313 ARG A C 1
ATOM 2527 O O . ARG A 1 313 ? -16.021 2.531 26.006 1.00 77.94 313 ARG A O 1
ATOM 2534 N N . MET A 1 314 ? -16.472 0.818 24.636 1.00 84.75 314 MET A N 1
ATOM 2535 C CA . MET A 1 314 ? -17.148 0.027 25.668 1.00 84.75 314 MET A CA 1
ATOM 2536 C C . MET A 1 314 ? -16.127 -0.436 26.702 1.00 84.75 314 MET A C 1
ATOM 2538 O O . MET A 1 314 ? -16.287 -0.098 27.868 1.00 84.75 314 MET A O 1
ATOM 2542 N N . MET A 1 315 ? -15.038 -1.081 26.275 1.00 82.38 315 MET A N 1
ATOM 2543 C CA . MET A 1 315 ? -13.977 -1.573 27.165 1.00 82.38 315 MET A CA 1
ATOM 2544 C C . MET A 1 315 ? -13.444 -0.498 28.122 1.00 82.38 315 MET A C 1
ATOM 2546 O O . MET A 1 315 ? -13.262 -0.757 29.312 1.00 82.38 315 MET A O 1
ATOM 2550 N N . SER A 1 316 ? -13.259 0.738 27.649 1.00 76.31 316 SER A N 1
ATOM 2551 C CA . SER A 1 316 ? -12.747 1.831 28.486 1.00 76.31 316 SER A CA 1
ATOM 2552 C C . SER A 1 316 ? -13.696 2.276 29.606 1.00 76.31 316 SER A C 1
ATOM 2554 O O . SER A 1 316 ? -13.248 2.855 30.594 1.00 76.31 316 SER A O 1
ATOM 2556 N N . LYS A 1 317 ? -15.000 2.001 29.480 1.00 81.56 317 LYS A N 1
ATOM 2557 C CA . LYS A 1 317 ? -16.034 2.347 30.470 1.00 81.56 317 LYS A CA 1
ATOM 2558 C C . LYS A 1 317 ? -16.396 1.185 31.406 1.00 81.56 317 LYS A C 1
ATOM 2560 O O . LYS A 1 317 ? -17.241 1.376 32.283 1.00 81.56 317 LYS A O 1
ATOM 2565 N N . LEU A 1 318 ? -15.790 0.012 31.220 1.00 86.50 318 LEU A N 1
ATOM 2566 C CA . LEU A 1 318 ? -16.037 -1.200 32.005 1.00 86.50 318 LEU A CA 1
ATOM 2567 C C . LEU A 1 318 ? -14.875 -1.477 32.962 1.00 86.50 318 LEU A C 1
ATOM 2569 O O . LEU A 1 318 ? -13.713 -1.246 32.621 1.00 86.50 318 LEU A O 1
ATOM 2573 N N . ASN A 1 319 ? -15.202 -1.976 34.155 1.00 87.19 319 ASN A N 1
ATOM 2574 C CA . ASN A 1 319 ? -14.216 -2.562 35.067 1.00 87.19 319 ASN A CA 1
ATOM 2575 C C . ASN A 1 319 ? -13.820 -3.982 34.613 1.00 87.19 319 ASN A C 1
ATOM 2577 O O . ASN A 1 319 ? -14.454 -4.528 33.716 1.00 87.19 319 ASN A O 1
ATOM 2581 N N . ASP A 1 320 ? -12.808 -4.580 35.241 1.00 83.69 320 ASP A N 1
ATOM 2582 C CA . ASP A 1 320 ? -12.253 -5.878 34.822 1.00 83.69 320 ASP A CA 1
ATOM 2583 C C . ASP A 1 320 ? -13.313 -6.989 34.731 1.00 83.69 320 ASP A C 1
ATOM 2585 O O . ASP A 1 320 ? -13.440 -7.638 33.700 1.00 83.69 320 ASP A O 1
ATOM 2589 N N . GLU A 1 321 ? -14.156 -7.140 35.756 1.00 88.25 321 GLU A N 1
ATOM 2590 C CA . GLU A 1 321 ? -15.226 -8.149 35.760 1.00 88.25 321 GLU A CA 1
ATOM 2591 C C . GLU A 1 321 ? -16.253 -7.906 34.637 1.00 88.25 321 GLU A C 1
ATOM 2593 O O . GLU A 1 321 ? -16.705 -8.825 33.958 1.00 88.25 321 GLU A O 1
ATOM 2598 N N . GLN A 1 322 ? -16.611 -6.645 34.397 1.00 90.06 322 GLN A N 1
ATOM 2599 C CA . GLN A 1 322 ? -17.520 -6.266 33.320 1.00 90.06 322 GLN A CA 1
ATOM 2600 C C . GLN A 1 322 ? -16.908 -6.464 31.933 1.00 90.06 322 GLN A C 1
ATOM 2602 O O . GLN A 1 322 ? -17.653 -6.738 30.991 1.00 90.06 322 GLN A O 1
ATOM 2607 N N . ARG A 1 323 ? -15.587 -6.295 31.796 1.00 87.62 323 ARG A N 1
ATOM 2608 C CA . ARG A 1 323 ? -14.856 -6.562 30.553 1.00 87.62 323 ARG A CA 1
ATOM 2609 C C . ARG A 1 323 ? -14.917 -8.047 30.222 1.00 87.62 323 ARG A C 1
ATOM 2611 O O . ARG A 1 323 ? -15.314 -8.365 29.108 1.00 87.62 323 ARG A O 1
ATOM 2618 N N . ASP A 1 324 ? -14.672 -8.924 31.195 1.00 87.00 324 ASP A N 1
ATOM 2619 C CA . ASP A 1 324 ? -14.750 -10.378 30.998 1.00 87.00 324 ASP A CA 1
ATOM 2620 C C . ASP A 1 324 ? -16.136 -10.807 30.479 1.00 87.00 324 ASP A C 1
ATOM 2622 O O . ASP A 1 324 ? -16.248 -11.515 29.476 1.00 87.00 324 ASP A O 1
ATOM 2626 N N . TYR A 1 325 ? -17.214 -10.307 31.095 1.00 91.38 325 TYR A N 1
ATOM 2627 C CA . TYR A 1 325 ? -18.576 -10.574 30.614 1.00 91.38 325 TYR A CA 1
ATOM 2628 C C . TYR A 1 325 ? -18.850 -9.987 29.228 1.00 91.38 325 TYR A C 1
ATOM 2630 O O . TYR A 1 325 ? -19.623 -10.549 28.453 1.00 91.38 325 TYR A O 1
ATOM 2638 N N . PHE A 1 326 ? -18.261 -8.834 28.917 1.00 90.88 326 PHE A N 1
ATOM 2639 C CA . PHE A 1 326 ? -18.452 -8.191 27.626 1.00 90.88 326 PHE A CA 1
ATOM 2640 C C . PHE A 1 326 ? -17.743 -8.950 26.503 1.00 90.88 326 PHE A C 1
ATOM 2642 O O . PHE A 1 326 ? -18.320 -9.099 25.427 1.00 90.88 326 PHE A O 1
ATOM 2649 N N . GLU A 1 327 ? -16.539 -9.469 26.750 1.00 86.88 327 GLU A N 1
ATOM 2650 C CA . GLU A 1 327 ? -15.835 -10.349 25.813 1.00 86.88 327 GLU A CA 1
ATOM 2651 C C . GLU A 1 327 ? -16.650 -11.613 25.529 1.00 86.88 327 GLU A C 1
ATOM 2653 O O . GLU A 1 327 ? -16.891 -11.938 24.365 1.00 86.88 327 GLU A O 1
ATOM 2658 N N . GLU A 1 328 ? -17.165 -12.263 26.576 1.00 88.31 328 GLU A N 1
ATOM 2659 C CA . GLU A 1 328 ? -18.015 -13.450 26.446 1.00 88.31 328 GLU A CA 1
ATOM 2660 C C . GLU A 1 328 ? -19.285 -13.160 25.627 1.00 88.31 328 GLU A C 1
ATOM 2662 O O . GLU A 1 328 ? -19.638 -13.919 24.724 1.00 88.31 328 GLU A O 1
ATOM 2667 N N . PHE A 1 329 ? -19.939 -12.024 25.881 1.00 90.00 329 PHE A N 1
ATOM 2668 C CA . PHE A 1 329 ? -21.101 -11.574 25.112 1.00 90.00 329 PHE A CA 1
ATOM 2669 C C . PHE A 1 329 ? -20.787 -11.387 23.621 1.00 90.00 329 PHE A C 1
ATOM 2671 O O . PHE A 1 329 ? -21.560 -11.831 22.768 1.00 90.00 329 PHE A O 1
ATOM 2678 N N . LEU A 1 330 ? -19.671 -10.728 23.288 1.00 85.44 330 LEU A N 1
ATOM 2679 C CA . LEU A 1 330 ? -19.285 -10.492 21.895 1.00 85.44 330 LEU A CA 1
ATOM 2680 C C . LEU A 1 330 ? -19.046 -11.810 21.143 1.00 85.44 330 LEU A C 1
ATOM 2682 O O . LEU A 1 330 ? -19.425 -11.926 19.972 1.00 85.44 330 LEU A O 1
ATOM 2686 N N . GLU A 1 331 ? -18.452 -12.800 21.813 1.00 79.69 331 GLU A N 1
ATOM 2687 C CA . GLU A 1 331 ? -18.196 -14.125 21.247 1.00 79.69 331 GLU A CA 1
ATOM 2688 C C . GLU A 1 331 ? -19.474 -14.960 21.076 1.00 79.69 331 GLU A C 1
ATOM 2690 O O . GLU A 1 331 ? -19.698 -15.507 19.990 1.00 79.69 331 GLU A O 1
ATOM 2695 N N . GLU A 1 332 ? -20.320 -15.045 22.108 1.00 85.12 332 GLU A N 1
ATOM 2696 C CA . GLU A 1 332 ? -21.536 -15.873 22.107 1.00 85.12 332 GLU A CA 1
ATOM 2697 C C . GLU A 1 332 ? -22.588 -15.375 21.114 1.00 85.12 332 GLU A C 1
ATOM 2699 O O . GLU A 1 332 ? -23.095 -16.149 20.298 1.00 85.12 332 GLU A O 1
ATOM 2704 N N . GLU A 1 333 ? -22.889 -14.076 21.150 1.00 82.81 333 GLU A N 1
ATOM 2705 C CA . GLU A 1 333 ? -23.914 -13.470 20.292 1.00 82.81 333 GLU A CA 1
ATOM 2706 C C . GLU A 1 333 ? -23.412 -13.221 18.870 1.00 82.81 333 GLU A C 1
ATOM 2708 O O . GLU A 1 333 ? -24.184 -12.831 17.990 1.00 82.81 333 GLU A O 1
ATOM 2713 N N . ASN A 1 334 ? -22.120 -13.468 18.619 1.00 75.12 334 ASN A N 1
ATOM 2714 C CA . ASN A 1 334 ? -21.500 -13.252 17.323 1.00 75.12 334 ASN A CA 1
ATOM 2715 C C . ASN A 1 334 ? -21.800 -11.828 16.802 1.00 75.12 334 ASN A C 1
ATOM 2717 O O . ASN A 1 334 ? -22.341 -11.612 15.709 1.00 75.12 334 ASN A O 1
ATOM 2721 N N . ILE A 1 335 ? -21.502 -10.836 17.636 1.00 77.88 335 ILE A N 1
ATOM 2722 C CA . ILE A 1 335 ? -21.866 -9.452 17.356 1.00 77.88 335 ILE A CA 1
ATOM 2723 C C . ILE A 1 335 ? -21.085 -8.959 16.143 1.00 77.88 335 ILE A C 1
ATOM 2725 O O . ILE A 1 335 ? -19.874 -8.797 16.221 1.00 77.88 335 ILE A O 1
ATOM 2729 N N . ASN A 1 336 ? -21.782 -8.625 15.050 1.00 72.31 336 ASN A N 1
ATOM 2730 C CA . ASN A 1 336 ? -21.205 -7.954 13.886 1.00 72.31 336 ASN A CA 1
ATOM 2731 C C . ASN A 1 336 ? -21.673 -6.495 13.770 1.00 72.31 336 ASN A C 1
ATOM 2733 O O . ASN A 1 336 ? -22.667 -6.179 13.117 1.00 72.31 336 ASN A O 1
ATOM 2737 N N . LEU A 1 337 ? -20.900 -5.570 14.342 1.00 68.12 337 LEU A N 1
ATOM 2738 C CA . LEU A 1 337 ? -21.189 -4.130 14.339 1.00 68.12 337 LEU A CA 1
ATOM 2739 C C . LEU A 1 337 ? -21.154 -3.466 12.950 1.00 68.12 337 LEU A C 1
ATOM 2741 O O . LEU A 1 337 ? -21.356 -2.258 12.840 1.00 68.12 337 LEU A O 1
ATOM 2745 N N . THR A 1 338 ? -20.889 -4.210 11.876 1.00 60.72 338 THR A N 1
ATOM 2746 C CA . THR A 1 338 ? -21.016 -3.677 10.510 1.00 60.72 338 THR A CA 1
ATOM 2747 C C . THR A 1 338 ? -22.383 -3.808 9.905 1.00 60.72 338 THR A C 1
ATOM 2749 O O . THR A 1 338 ? -22.647 -3.161 8.886 1.00 60.72 338 THR A O 1
ATOM 2752 N N . ASP A 1 339 ? -23.244 -4.614 10.516 1.00 62.28 339 ASP A N 1
ATOM 2753 C CA . ASP A 1 339 ? -24.565 -4.815 9.974 1.00 62.28 339 ASP A CA 1
ATOM 2754 C C . ASP A 1 339 ? -25.341 -3.493 10.018 1.00 62.28 339 ASP A C 1
ATOM 2756 O O . ASP A 1 339 ? -25.278 -2.709 10.973 1.00 62.28 339 ASP A O 1
ATOM 2760 N N . SER A 1 340 ? -26.108 -3.253 8.952 1.00 62.56 340 SER A N 1
ATOM 2761 C CA . SER A 1 340 ? -26.993 -2.093 8.823 1.00 62.56 340 SER A CA 1
ATOM 2762 C C . SER A 1 340 ? -27.814 -1.782 10.087 1.00 62.56 340 SER A C 1
ATOM 2764 O O . SER A 1 340 ? -27.969 -0.592 10.356 1.00 62.56 340 SER A O 1
ATOM 2766 N N . PRO A 1 341 ? -28.328 -2.754 10.870 1.00 72.31 341 PRO A N 1
ATOM 2767 C CA . PRO A 1 341 ? -29.129 -2.481 12.061 1.00 72.31 341 PRO A CA 1
ATOM 2768 C C . PRO A 1 341 ? -28.399 -1.716 13.166 1.00 72.31 341 PRO A C 1
ATOM 2770 O O . PRO A 1 341 ? -29.051 -1.104 14.004 1.00 72.31 341 PRO A O 1
ATOM 2773 N N . TRP A 1 342 ? -27.066 -1.711 13.194 1.00 75.44 342 TRP A N 1
ATOM 2774 C CA . TRP A 1 342 ? -26.308 -1.004 14.231 1.00 75.44 342 TRP A CA 1
ATOM 2775 C C . TRP A 1 342 ? -26.214 0.496 13.967 1.00 75.44 342 TRP A C 1
ATOM 2777 O O . TRP A 1 342 ? -26.280 1.299 14.895 1.00 75.44 342 TRP A O 1
ATOM 2787 N N . SER A 1 343 ? -26.099 0.871 12.692 1.00 67.81 343 SER A N 1
ATOM 2788 C CA . SER A 1 343 ? -25.865 2.250 12.246 1.00 67.81 343 SER A CA 1
ATOM 2789 C C . SER A 1 343 ? -27.066 2.893 11.538 1.00 67.81 343 SER A C 1
ATOM 2791 O O . SER A 1 343 ? -27.049 4.098 11.274 1.00 67.81 343 SER A O 1
ATOM 2793 N N . SER A 1 344 ? -28.120 2.124 11.242 1.00 69.06 344 SER A N 1
ATOM 2794 C CA . SER A 1 344 ? -29.353 2.616 10.620 1.00 69.06 344 SER A CA 1
ATOM 2795 C C . SER A 1 344 ? -30.135 3.544 11.546 1.00 69.06 344 SER A C 1
ATOM 2797 O O . SER A 1 344 ? -30.133 3.372 12.768 1.00 69.06 344 SER A O 1
ATOM 2799 N N . GLN A 1 345 ? -30.841 4.512 10.947 1.00 71.12 345 GLN A N 1
ATOM 2800 C CA . GLN A 1 345 ? -31.682 5.480 11.667 1.00 71.12 345 GLN A CA 1
ATOM 2801 C C . GLN A 1 345 ? -30.919 6.169 12.813 1.00 71.12 345 GLN A C 1
ATOM 2803 O O . GLN A 1 345 ? -31.448 6.376 13.903 1.00 71.12 345 GLN A O 1
ATOM 2808 N N . CYS A 1 346 ? -29.635 6.465 12.592 1.00 69.31 346 CYS A N 1
ATOM 2809 C CA . CYS A 1 346 ? -28.836 7.159 13.587 1.00 69.31 346 CYS A CA 1
ATOM 2810 C C . CYS A 1 346 ? -29.317 8.602 13.742 1.00 69.31 346 CYS A C 1
ATOM 2812 O O . CYS A 1 346 ? -29.599 9.314 12.774 1.00 69.31 346 CYS A O 1
ATOM 2814 N N . VAL A 1 347 ? -29.422 9.028 14.994 1.00 63.69 347 VAL A N 1
ATOM 2815 C CA . VAL A 1 347 ? -29.934 10.346 15.343 1.00 63.69 347 VAL A CA 1
ATOM 2816 C C . VAL A 1 347 ? -28.918 11.404 14.908 1.00 63.69 347 VAL A C 1
ATOM 2818 O O . VAL A 1 347 ? -27.751 11.318 15.276 1.00 63.69 347 VAL A O 1
ATOM 2821 N N . HIS A 1 348 ? -29.346 12.382 14.103 1.00 61.66 348 HIS A N 1
ATOM 2822 C CA . HIS A 1 348 ? -28.515 13.499 13.620 1.00 61.66 348 HIS A CA 1
ATOM 2823 C C . HIS A 1 348 ? -27.165 13.092 12.988 1.00 61.66 348 HIS A C 1
ATOM 2825 O O . HIS A 1 348 ? -26.195 13.835 13.082 1.00 61.66 348 HIS A O 1
ATOM 2831 N N . ASN A 1 349 ? -27.100 11.933 12.319 1.00 61.78 349 ASN A N 1
ATOM 2832 C CA . ASN A 1 349 ? -25.877 11.354 11.738 1.00 61.78 349 ASN A CA 1
ATOM 2833 C C . ASN A 1 349 ? -24.806 10.900 12.756 1.00 61.78 349 ASN A C 1
ATOM 2835 O O . ASN A 1 349 ? -23.698 10.550 12.349 1.00 61.78 349 ASN A O 1
ATOM 2839 N N . PHE A 1 350 ? -25.126 10.797 14.053 1.00 72.31 350 PHE A N 1
ATOM 2840 C CA . PHE A 1 350 ? -24.231 10.235 15.075 1.00 72.31 350 PHE A CA 1
ATOM 2841 C C . PHE A 1 350 ? -24.229 8.698 15.048 1.00 72.31 350 PHE A C 1
ATOM 2843 O O . PHE A 1 350 ? -24.712 8.028 15.969 1.00 72.31 350 PHE A O 1
ATOM 2850 N N . GLY A 1 351 ? -23.702 8.121 13.965 1.00 73.62 351 GLY A N 1
ATOM 2851 C CA . GLY A 1 351 ? -23.668 6.671 13.746 1.00 73.62 351 GLY A CA 1
ATOM 2852 C C . GLY A 1 351 ? -22.950 5.914 14.866 1.00 73.62 351 GLY A C 1
ATOM 2853 O O . GLY A 1 351 ? -23.511 4.980 15.429 1.00 73.62 351 GLY A O 1
ATOM 2854 N N . THR A 1 352 ? -21.752 6.358 15.246 1.00 75.38 352 THR A N 1
ATOM 2855 C CA . THR A 1 352 ? -20.907 5.692 16.252 1.00 75.38 352 THR A CA 1
ATOM 2856 C C . THR A 1 352 ? -21.534 5.721 17.650 1.00 75.38 352 THR A C 1
ATOM 2858 O O . THR A 1 352 ? -21.589 4.695 18.323 1.00 75.38 352 THR A O 1
ATOM 2861 N N . THR A 1 353 ? -22.084 6.862 18.079 1.00 78.44 353 THR A N 1
ATOM 2862 C CA . THR A 1 353 ? -22.762 6.978 19.384 1.00 78.44 353 THR A CA 1
ATOM 2863 C C . THR A 1 353 ? -24.053 6.161 19.424 1.00 78.44 353 THR A C 1
ATOM 2865 O O . THR A 1 353 ? -24.353 5.516 20.426 1.00 78.44 353 THR A O 1
ATOM 2868 N N . THR A 1 354 ? -24.795 6.116 18.312 1.00 81.19 354 THR A N 1
ATOM 2869 C CA . THR A 1 354 ? -25.986 5.261 18.193 1.00 81.19 354 THR A CA 1
ATOM 2870 C C . THR A 1 354 ? -25.615 3.782 18.333 1.00 81.19 35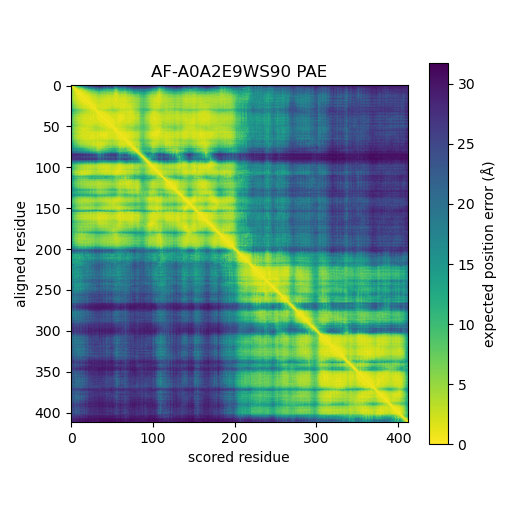4 THR A C 1
ATOM 2872 O O . THR A 1 354 ? -26.255 3.062 19.100 1.00 81.19 354 THR A O 1
ATOM 2875 N N . MET A 1 355 ? -24.558 3.340 17.643 1.00 83.31 355 MET A N 1
ATOM 2876 C CA . MET A 1 355 ? -24.037 1.973 17.743 1.00 83.31 355 MET A CA 1
ATOM 2877 C C . MET A 1 355 ? -23.615 1.634 19.175 1.00 83.31 355 MET A C 1
ATOM 2879 O O . MET A 1 355 ? -23.987 0.580 19.678 1.00 83.31 355 MET A O 1
ATOM 2883 N N . PHE A 1 356 ? -22.905 2.546 19.844 1.00 86.25 356 PHE A N 1
ATOM 2884 C CA . PHE A 1 356 ? -22.479 2.387 21.234 1.00 86.25 356 PHE A CA 1
ATOM 2885 C C . PHE A 1 356 ? -23.662 2.190 22.189 1.00 86.25 356 PHE A C 1
ATOM 2887 O O . PHE A 1 356 ? -23.689 1.221 22.943 1.00 86.25 356 PHE A O 1
ATOM 2894 N N . ILE A 1 357 ? -24.684 3.053 22.116 1.00 87.62 357 ILE A N 1
ATOM 2895 C CA . ILE A 1 357 ? -25.878 2.927 22.966 1.00 87.62 357 ILE A CA 1
ATOM 2896 C C . ILE A 1 357 ? -26.595 1.599 22.702 1.00 87.62 357 ILE A C 1
ATOM 2898 O O . ILE A 1 357 ? -27.013 0.932 23.648 1.00 87.62 357 ILE A O 1
ATOM 2902 N N . ARG A 1 358 ? -26.741 1.200 21.432 1.00 87.81 358 ARG A N 1
ATOM 2903 C CA . ARG A 1 358 ? -27.380 -0.074 21.064 1.00 87.81 358 ARG A CA 1
ATOM 2904 C C . ARG A 1 358 ? -26.600 -1.270 21.605 1.00 87.81 358 ARG A C 1
ATOM 2906 O O . ARG A 1 358 ? -27.216 -2.159 22.184 1.00 87.81 358 ARG A O 1
ATOM 2913 N N . LEU A 1 359 ? -25.274 -1.257 21.474 1.00 89.62 359 LEU A N 1
ATOM 2914 C CA . LEU A 1 359 ? -24.403 -2.324 21.963 1.00 89.62 359 LEU A CA 1
ATOM 2915 C C . LEU A 1 359 ? -24.475 -2.448 23.484 1.00 89.62 359 LEU A C 1
ATOM 2917 O O . LEU A 1 359 ? -24.706 -3.537 23.994 1.00 89.62 359 LEU A O 1
ATOM 2921 N N . ALA A 1 360 ? -24.382 -1.327 24.201 1.00 91.94 360 ALA A N 1
ATOM 2922 C CA . ALA A 1 360 ? -24.520 -1.307 25.652 1.00 91.94 360 ALA A CA 1
ATOM 2923 C C . ALA A 1 360 ? -25.896 -1.810 26.113 1.00 91.94 360 ALA A C 1
ATOM 2925 O O . ALA A 1 360 ? -25.985 -2.540 27.093 1.00 91.94 360 ALA A O 1
ATOM 2926 N N . LEU A 1 361 ? -26.982 -1.455 25.416 1.00 91.12 361 LEU A N 1
ATOM 2927 C CA . LEU A 1 361 ? -28.325 -1.939 25.749 1.00 91.12 361 LEU A CA 1
ATOM 2928 C C . LEU A 1 361 ? -28.511 -3.433 25.468 1.00 91.12 361 LEU A C 1
ATOM 2930 O O . LEU A 1 361 ? -29.184 -4.095 26.256 1.00 91.12 361 LEU A O 1
ATOM 2934 N N . GLN A 1 362 ? -27.940 -3.957 24.381 1.00 91.06 362 GLN A N 1
ATOM 2935 C CA . GLN A 1 362 ? -27.974 -5.392 24.094 1.00 91.06 362 GLN A CA 1
ATOM 2936 C C . GLN A 1 362 ? -27.120 -6.187 25.076 1.00 91.06 362 GLN A C 1
ATOM 2938 O O . GLN A 1 362 ? -27.611 -7.168 25.621 1.00 91.06 362 GLN A O 1
ATOM 2943 N N . PHE A 1 363 ? -25.915 -5.715 25.398 1.00 93.06 363 PHE A N 1
ATOM 2944 C CA . PHE A 1 363 ? -25.088 -6.334 26.430 1.00 93.06 363 PHE A CA 1
ATOM 2945 C C . PHE A 1 363 ? -25.806 -6.349 27.787 1.00 93.06 363 PHE A C 1
ATOM 2947 O O . PHE A 1 363 ? -25.861 -7.368 28.464 1.00 93.06 363 PHE A O 1
ATOM 2954 N N . ASN A 1 364 ? -26.462 -5.246 28.151 1.00 92.50 364 ASN A N 1
ATOM 2955 C CA . ASN A 1 364 ? -27.257 -5.162 29.374 1.00 92.50 364 ASN A CA 1
ATOM 2956 C C . ASN A 1 364 ? -28.474 -6.105 29.360 1.00 92.50 364 ASN A C 1
ATOM 2958 O O . ASN A 1 364 ? -28.891 -6.592 30.407 1.00 92.50 364 ASN A O 1
ATOM 2962 N N . GLN A 1 365 ? -29.070 -6.350 28.188 1.00 90.31 365 GLN A N 1
ATOM 2963 C CA . GLN A 1 365 ? -30.139 -7.334 28.034 1.00 90.31 365 GLN A CA 1
ATOM 2964 C C . GLN A 1 365 ? -29.604 -8.757 28.225 1.00 90.31 365 GLN A C 1
ATOM 2966 O O . GLN A 1 365 ? -30.151 -9.476 29.057 1.00 90.31 365 GLN A O 1
ATOM 2971 N N . TRP A 1 366 ? -28.532 -9.115 27.519 1.00 92.12 366 TRP A N 1
ATOM 2972 C CA . TRP A 1 366 ? -27.869 -10.414 27.632 1.00 92.12 366 TRP A CA 1
ATOM 2973 C C . TRP A 1 366 ? -27.413 -10.696 29.068 1.00 92.12 366 TRP A C 1
ATOM 2975 O O . TRP A 1 366 ? -27.689 -11.767 29.595 1.00 92.12 366 TRP A O 1
ATOM 2985 N N . TYR A 1 367 ? -26.830 -9.707 29.757 1.00 91.81 367 TYR A N 1
ATOM 2986 C CA . TYR A 1 367 ? -26.383 -9.856 31.146 1.00 91.81 367 TYR A CA 1
ATOM 2987 C C . TYR A 1 367 ? -27.542 -10.217 32.082 1.00 91.81 367 TYR A C 1
ATOM 2989 O O . TYR A 1 367 ? -27.434 -11.157 32.866 1.00 91.81 367 TYR A O 1
ATOM 2997 N N . ARG A 1 368 ? -28.684 -9.519 31.969 1.00 90.38 368 ARG A N 1
ATOM 2998 C CA . ARG A 1 368 ? -29.891 -9.843 32.754 1.00 90.38 368 ARG A CA 1
ATOM 2999 C C . ARG A 1 368 ? -30.381 -11.262 32.485 1.00 90.38 368 ARG A C 1
ATOM 3001 O O . ARG A 1 368 ? -30.783 -11.951 33.412 1.00 90.38 368 ARG A O 1
ATOM 3008 N N . GLU A 1 369 ? -30.389 -11.670 31.218 1.00 88.50 369 GLU A N 1
ATOM 3009 C CA . GLU A 1 369 ? -30.881 -12.986 30.803 1.00 88.50 369 GLU A CA 1
ATOM 3010 C C . GLU A 1 369 ? -29.951 -14.117 31.266 1.00 88.50 369 GLU A C 1
ATOM 3012 O O . GLU A 1 369 ? -30.435 -15.170 31.676 1.00 88.50 369 GLU A O 1
ATOM 3017 N N . LYS A 1 370 ? -28.633 -13.892 31.245 1.00 88.94 370 LYS A N 1
ATOM 3018 C CA . LYS A 1 370 ? -27.624 -14.898 31.592 1.00 88.94 370 LYS A CA 1
ATOM 3019 C C . LYS A 1 370 ? -27.378 -15.024 33.094 1.00 88.94 370 LYS A C 1
ATOM 3021 O O . LYS A 1 370 ? -27.239 -16.140 33.589 1.00 88.94 370 LYS A O 1
ATOM 3026 N N . MET A 1 371 ? -27.334 -13.902 33.811 1.00 86.25 371 MET A N 1
ATOM 3027 C CA . MET A 1 371 ? -27.012 -13.875 35.244 1.00 86.25 371 MET A CA 1
ATOM 3028 C C . MET A 1 371 ? -28.249 -13.949 36.148 1.00 86.25 371 MET A C 1
ATOM 3030 O O . MET A 1 371 ? -28.103 -14.126 37.352 1.00 86.25 371 MET A O 1
ATOM 3034 N N . ASP A 1 372 ? -29.461 -13.821 35.589 1.00 78.94 372 ASP A N 1
ATOM 3035 C CA . ASP A 1 372 ? -30.721 -13.668 36.343 1.00 78.94 372 ASP A CA 1
ATOM 3036 C C . ASP A 1 372 ? -30.676 -12.482 37.334 1.00 78.94 372 ASP A C 1
ATOM 3038 O O . ASP A 1 372 ? -31.302 -12.466 38.396 1.00 78.94 372 ASP A O 1
ATOM 3042 N N . GLU A 1 373 ? -29.894 -11.460 36.978 1.00 79.88 373 GLU A N 1
ATOM 3043 C CA . GLU A 1 373 ? -29.684 -10.246 37.761 1.00 79.88 373 GLU A CA 1
ATOM 3044 C C . GLU A 1 373 ? -30.391 -9.029 37.144 1.00 79.88 373 GLU A C 1
ATOM 3046 O O . GLU A 1 373 ? -30.968 -9.056 36.053 1.00 79.88 373 GLU A O 1
ATOM 3051 N N . GLY A 1 374 ? -30.365 -7.913 37.877 1.00 83.31 374 GLY A N 1
ATOM 3052 C CA . GLY A 1 374 ? -30.825 -6.623 37.373 1.00 83.31 374 GLY A CA 1
ATOM 3053 C C . GLY A 1 374 ? -29.938 -6.064 36.253 1.00 83.31 374 GLY A C 1
ATOM 3054 O O . GLY A 1 374 ? -28.969 -6.668 35.809 1.00 83.31 374 GLY A O 1
ATOM 3055 N N . ASN A 1 375 ? -30.271 -4.860 35.786 1.00 87.44 375 ASN A N 1
ATOM 3056 C CA . ASN A 1 375 ? -29.446 -4.163 34.799 1.00 87.44 375 ASN A CA 1
ATOM 3057 C C . ASN A 1 375 ? -28.016 -3.933 35.319 1.00 87.44 375 ASN A C 1
ATOM 3059 O O . ASN A 1 375 ? -27.852 -3.277 36.349 1.00 87.44 375 ASN A O 1
ATOM 3063 N N . LEU A 1 376 ? -27.017 -4.335 34.533 1.00 89.94 376 LEU A N 1
ATOM 3064 C CA . LEU A 1 376 ? -25.619 -3.941 34.697 1.00 89.94 376 LEU A CA 1
ATOM 3065 C C . LEU A 1 376 ? -25.445 -2.419 34.556 1.00 89.94 376 LEU A C 1
ATOM 3067 O O . LEU A 1 376 ? -24.763 -1.777 35.353 1.00 89.94 376 LEU A O 1
ATOM 3071 N N . PHE A 1 377 ? -26.118 -1.815 33.569 1.00 92.69 377 PHE A N 1
ATOM 3072 C CA . PHE A 1 377 ? -26.080 -0.370 33.325 1.00 92.69 377 PHE A CA 1
ATOM 3073 C C . PHE A 1 377 ? -27.382 0.320 33.721 1.00 92.69 377 PHE A C 1
ATOM 3075 O O . PHE A 1 377 ? -28.481 -0.076 33.328 1.00 92.69 377 PHE A O 1
ATOM 3082 N N . THR A 1 378 ? -27.264 1.432 34.446 1.00 91.50 378 THR A N 1
ATOM 3083 C CA . THR A 1 378 ? -28.406 2.287 34.801 1.00 91.50 378 THR A CA 1
ATOM 3084 C C . THR A 1 378 ? -28.583 3.425 33.800 1.00 91.50 378 THR A C 1
ATOM 3086 O O . THR A 1 378 ? -27.677 3.760 33.045 1.00 91.50 378 THR A O 1
ATOM 3089 N N . PHE A 1 379 ? -29.728 4.114 33.841 1.00 90.31 379 PHE A N 1
ATOM 3090 C CA . PHE A 1 379 ? -29.949 5.305 33.010 1.00 90.31 379 PHE A CA 1
ATOM 3091 C C . PHE A 1 379 ? -28.877 6.391 33.222 1.00 90.31 379 PHE A C 1
ATOM 3093 O O . PHE A 1 379 ? -28.570 7.144 32.302 1.00 90.31 379 PHE A O 1
ATOM 3100 N N . ALA A 1 380 ? -28.295 6.476 34.425 1.00 89.75 380 ALA A N 1
ATOM 3101 C CA . ALA A 1 380 ? -27.233 7.431 34.723 1.00 89.75 380 ALA A CA 1
ATOM 3102 C C . ALA A 1 380 ? -25.950 7.151 33.923 1.00 89.75 380 ALA A C 1
ATOM 3104 O O . ALA A 1 380 ? -25.293 8.104 33.513 1.00 89.75 380 ALA A O 1
ATOM 3105 N N . TRP A 1 381 ? -25.647 5.879 33.644 1.00 91.31 381 TRP A N 1
ATOM 3106 C CA . TRP A 1 381 ? -24.481 5.467 32.857 1.00 91.31 381 TRP A CA 1
ATOM 3107 C C . TRP A 1 381 ? -24.536 6.014 31.420 1.00 91.31 381 TRP A C 1
ATOM 3109 O O . TRP A 1 381 ? -23.532 6.464 30.881 1.00 91.31 381 TRP A O 1
ATOM 3119 N N . PHE A 1 382 ? -25.736 6.100 30.835 1.00 89.19 382 PHE A N 1
ATOM 3120 C CA . PHE A 1 382 ? -25.956 6.625 29.480 1.00 89.19 382 PHE A CA 1
ATOM 3121 C C . PHE A 1 382 ? -26.014 8.159 29.391 1.00 89.19 382 PHE A C 1
ATOM 3123 O O . PHE A 1 382 ? -26.157 8.700 28.295 1.00 89.19 382 PHE A O 1
ATOM 3130 N N . ARG A 1 383 ? -25.973 8.890 30.516 1.00 85.44 383 ARG A N 1
ATOM 3131 C CA . ARG A 1 383 ? -26.293 10.330 30.538 1.00 85.44 383 ARG A CA 1
ATOM 3132 C C . ARG A 1 383 ? -25.382 11.151 29.623 1.00 85.44 383 ARG A C 1
ATOM 3134 O O . ARG A 1 383 ? -25.880 12.039 28.940 1.00 85.44 383 ARG A O 1
ATOM 3141 N N . GLU A 1 384 ? -24.088 10.860 29.625 1.00 82.25 384 GLU A N 1
ATOM 3142 C CA . GLU A 1 384 ? -23.095 11.557 28.802 1.00 82.25 384 GLU A CA 1
ATOM 3143 C C . GLU A 1 384 ? -23.399 11.409 27.302 1.00 82.25 384 GLU A C 1
ATOM 3145 O O . GLU A 1 384 ? -23.498 12.402 26.584 1.00 82.25 384 GLU A O 1
ATOM 3150 N N . GLU A 1 385 ? -23.690 10.186 26.854 1.00 82.38 385 GLU A N 1
ATOM 3151 C CA . GLU A 1 385 ? -24.010 9.888 25.451 1.00 82.38 385 GLU A CA 1
ATOM 3152 C C . GLU A 1 385 ? -25.313 10.543 24.990 1.00 82.38 385 GLU A C 1
ATOM 3154 O O . GLU A 1 385 ? -25.430 11.042 23.870 1.00 82.38 385 GLU A O 1
ATOM 3159 N N . LEU A 1 386 ? -26.313 10.560 25.872 1.00 82.81 386 LEU A N 1
ATOM 3160 C CA . LEU A 1 386 ? -27.610 11.166 25.592 1.00 82.81 386 LEU A CA 1
ATOM 3161 C C . LEU A 1 386 ? -27.528 12.694 25.504 1.00 82.81 386 LEU A C 1
ATOM 3163 O O . LEU A 1 386 ? -28.256 13.293 24.711 1.00 82.81 386 LEU A O 1
ATOM 3167 N N . LEU A 1 387 ? -26.643 13.321 26.289 1.00 80.69 387 LEU A N 1
ATOM 3168 C CA . LEU A 1 387 ? -26.344 14.750 26.167 1.00 80.69 387 LEU A CA 1
ATOM 3169 C C . LEU A 1 387 ? -25.663 15.056 24.831 1.00 80.69 387 LEU A C 1
ATOM 3171 O O . LEU A 1 387 ? -26.021 16.043 24.195 1.00 80.69 387 LEU A O 1
ATOM 3175 N N . TYR A 1 388 ? -24.742 14.194 24.393 1.00 73.62 388 TYR A N 1
ATOM 3176 C CA . TYR A 1 388 ? -24.028 14.354 23.126 1.00 73.62 388 TYR A CA 1
ATOM 3177 C C . TYR A 1 388 ? -24.959 14.255 21.907 1.00 73.62 388 TYR A C 1
ATOM 3179 O O . TYR A 1 388 ? -24.927 15.114 21.030 1.00 73.62 388 TYR A O 1
ATOM 3187 N N . ILE A 1 389 ? -25.846 13.253 21.874 1.00 74.19 389 ILE A N 1
ATOM 3188 C CA . ILE A 1 389 ? -26.834 13.095 20.790 1.00 74.19 389 ILE A CA 1
ATOM 3189 C C . ILE A 1 389 ? -27.861 14.244 20.778 1.00 74.19 389 ILE A C 1
ATOM 3191 O O . ILE A 1 389 ? -28.413 14.561 19.723 1.00 74.19 389 ILE A O 1
ATOM 3195 N N . ASN A 1 390 ? -28.123 14.860 21.937 1.00 73.25 390 ASN A N 1
ATOM 3196 C CA . ASN A 1 390 ? -29.034 15.993 22.116 1.00 73.25 390 ASN A CA 1
ATOM 3197 C C . ASN A 1 390 ? -30.401 15.813 21.419 1.00 73.25 390 ASN A C 1
ATOM 3199 O O . ASN A 1 390 ? -30.890 16.693 20.710 1.00 73.25 390 ASN A O 1
ATOM 3203 N N . ASN A 1 391 ? -31.024 14.649 21.619 1.00 78.00 391 ASN A N 1
ATOM 3204 C CA . ASN A 1 391 ? -32.333 14.308 21.064 1.00 78.00 391 ASN A CA 1
ATOM 3205 C C . ASN A 1 391 ? -33.263 13.782 22.174 1.00 78.00 391 ASN A C 1
ATOM 3207 O O . ASN A 1 391 ? -32.831 12.957 22.980 1.00 78.00 391 ASN A O 1
ATOM 3211 N N . PRO A 1 392 ? -34.532 14.223 22.234 1.00 76.38 392 PRO A N 1
ATOM 3212 C CA . PRO A 1 392 ? -35.460 13.861 23.310 1.00 76.38 392 PRO A CA 1
ATOM 3213 C C . PRO A 1 392 ? -35.990 12.414 23.255 1.00 76.38 392 PRO A C 1
ATOM 3215 O O . PRO A 1 392 ? -36.436 11.894 24.279 1.00 76.38 392 PRO A O 1
ATOM 3218 N N . GLU A 1 393 ? -35.928 11.743 22.106 1.00 79.31 393 GLU A N 1
ATOM 3219 C CA . GLU A 1 393 ? -36.410 10.369 21.896 1.00 79.31 393 GLU A CA 1
ATOM 3220 C C . GLU A 1 393 ? -35.388 9.323 22.360 1.00 79.31 393 GLU A C 1
ATOM 3222 O O . GLU A 1 393 ? -35.768 8.285 22.907 1.00 79.31 393 GLU A O 1
ATOM 3227 N N . ALA A 1 394 ? -34.088 9.614 22.243 1.00 80.44 394 ALA A N 1
ATOM 3228 C CA . ALA A 1 394 ? -33.028 8.710 22.693 1.00 80.44 394 ALA A CA 1
ATOM 3229 C C . ALA A 1 394 ? -33.112 8.380 24.209 1.00 80.44 394 ALA A C 1
ATOM 3231 O O . ALA A 1 394 ? -33.073 7.198 24.566 1.00 80.44 394 ALA A O 1
ATOM 3232 N N . PRO A 1 395 ? -33.333 9.350 25.125 1.00 85.25 395 PRO A N 1
ATOM 3233 C CA . PRO A 1 395 ? -33.615 9.076 26.533 1.00 85.25 395 PRO A CA 1
ATOM 3234 C C . PRO A 1 395 ? -34.836 8.180 26.766 1.00 85.25 395 PRO A C 1
ATOM 3236 O O . PRO A 1 395 ? -34.816 7.334 27.664 1.00 85.25 395 PRO A O 1
ATOM 3239 N N . ALA A 1 396 ? -35.909 8.365 25.990 1.00 83.25 396 ALA A N 1
ATOM 3240 C CA . ALA A 1 396 ? -37.124 7.566 26.119 1.00 83.25 396 ALA A CA 1
ATOM 3241 C C . ALA A 1 396 ? -36.876 6.111 25.698 1.00 83.25 396 ALA A C 1
ATOM 3243 O O . ALA A 1 396 ? -37.288 5.190 26.408 1.00 83.25 396 ALA A O 1
ATOM 3244 N N . TYR A 1 397 ? -36.137 5.910 24.605 1.00 83.38 397 TYR A N 1
ATOM 3245 C CA . TYR A 1 397 ? -35.719 4.593 24.132 1.00 83.38 397 TYR A CA 1
ATOM 3246 C C . TYR A 1 397 ? -34.864 3.850 25.169 1.00 83.38 397 TYR A C 1
ATOM 3248 O O . TYR A 1 397 ? -35.209 2.733 25.557 1.00 83.38 397 TYR A O 1
ATOM 3256 N N . VAL A 1 398 ? -33.823 4.495 25.714 1.00 86.69 398 VAL A N 1
ATOM 3257 C CA . VAL A 1 398 ? -32.970 3.895 26.758 1.00 86.69 398 VAL A CA 1
ATOM 3258 C C . VAL A 1 398 ? -33.805 3.476 27.971 1.00 86.69 398 VAL A C 1
ATOM 3260 O O . VAL A 1 398 ? -33.703 2.338 28.426 1.00 86.69 398 VAL A O 1
ATOM 3263 N N . ARG A 1 399 ? -34.694 4.345 28.477 1.00 87.69 399 ARG A N 1
ATOM 3264 C CA . ARG A 1 399 ? -35.574 4.002 29.615 1.00 87.69 399 ARG A CA 1
ATOM 3265 C C . ARG A 1 399 ? -36.464 2.796 29.329 1.00 87.69 399 ARG A C 1
ATOM 3267 O O . ARG A 1 399 ? -36.703 2.001 30.234 1.00 87.69 399 ARG A O 1
ATOM 3274 N N . ARG A 1 400 ? -36.950 2.662 28.093 1.00 85.06 400 ARG A N 1
ATOM 3275 C CA . ARG A 1 400 ? -37.790 1.540 27.664 1.00 85.06 400 ARG A CA 1
ATOM 3276 C C . ARG A 1 400 ? -37.016 0.218 27.667 1.00 85.06 400 ARG A C 1
ATOM 3278 O O . ARG A 1 400 ? -37.531 -0.778 28.159 1.00 85.06 400 ARG A O 1
ATOM 3285 N N . CYS A 1 401 ? -35.787 0.199 27.159 1.00 85.38 401 CYS A N 1
ATOM 3286 C CA . CYS A 1 401 ? -34.956 -1.010 27.157 1.00 85.38 401 CYS A CA 1
ATOM 3287 C C . CYS A 1 401 ? -34.503 -1.411 28.574 1.00 85.38 401 CYS A C 1
ATOM 3289 O O . CYS A 1 401 ? -34.440 -2.597 28.913 1.00 85.38 401 CYS A O 1
ATOM 3291 N N . LEU A 1 402 ? -34.254 -0.427 29.446 1.00 87.81 402 LEU A N 1
ATOM 3292 C CA . LEU A 1 402 ? -33.916 -0.670 30.852 1.00 87.81 402 LEU A CA 1
ATOM 3293 C C . LEU A 1 402 ? -35.076 -1.256 31.672 1.00 87.81 402 LEU A C 1
ATOM 3295 O O . LEU A 1 402 ? -34.819 -1.893 32.690 1.00 87.81 402 LEU A O 1
ATOM 3299 N N . SER A 1 403 ? -36.332 -1.094 31.239 1.00 85.19 403 SER A N 1
ATOM 3300 C CA . SER A 1 403 ? -37.498 -1.719 31.883 1.00 85.19 403 SER A CA 1
ATOM 3301 C C . SER A 1 403 ? -37.807 -3.136 31.384 1.00 85.19 403 SER A C 1
ATOM 3303 O O . SER A 1 403 ? -38.879 -3.664 31.671 1.00 85.19 403 SER A O 1
ATOM 3305 N N . GLY A 1 404 ? -36.878 -3.756 30.647 1.00 74.56 404 GLY A N 1
ATOM 3306 C CA . GLY A 1 404 ? -36.984 -5.149 30.202 1.00 74.56 404 GLY A CA 1
ATOM 3307 C C . GLY A 1 404 ? -37.713 -5.340 28.872 1.00 74.56 404 GLY A C 1
ATOM 3308 O O . GLY A 1 404 ? -37.996 -6.471 28.495 1.00 74.56 404 GLY A O 1
ATOM 3309 N N . LYS A 1 405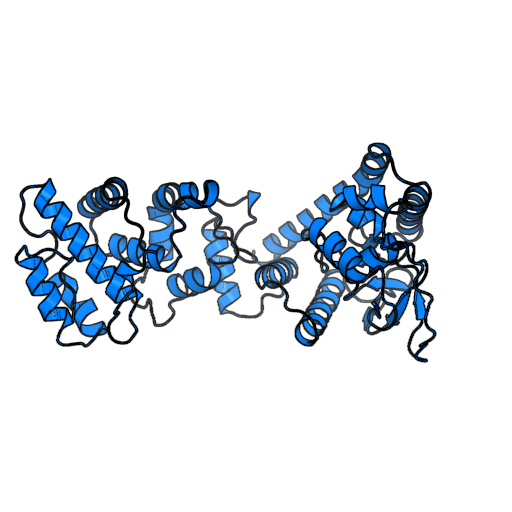 ? -38.021 -4.262 28.139 1.00 75.31 405 LYS A N 1
ATOM 3310 C CA . LYS A 1 405 ? -38.547 -4.390 26.773 1.00 75.31 405 LYS A CA 1
ATOM 3311 C C . LYS A 1 405 ? -37.414 -4.653 25.770 1.00 75.31 405 LYS A C 1
ATOM 3313 O O . LYS A 1 405 ? -36.351 -4.042 25.909 1.00 75.31 405 LYS A O 1
ATOM 3318 N N . PRO A 1 406 ? -37.639 -5.505 24.753 1.00 65.38 406 PRO A N 1
ATOM 3319 C CA . PRO A 1 406 ? -36.606 -5.891 23.799 1.00 65.38 406 PRO A CA 1
ATOM 3320 C C . PRO A 1 406 ? -36.089 -4.702 22.977 1.00 65.38 406 PRO A C 1
ATOM 3322 O O . PRO A 1 406 ? -36.808 -3.739 22.690 1.00 65.38 406 PRO A O 1
ATOM 3325 N N . THR A 1 407 ? -34.822 -4.796 22.580 1.00 62.25 407 THR A N 1
ATOM 3326 C CA . THR A 1 407 ? -34.095 -3.778 21.801 1.00 62.25 407 THR A CA 1
ATOM 3327 C C . THR A 1 407 ? -34.519 -3.699 20.323 1.00 62.25 407 THR A C 1
ATOM 3329 O O . THR A 1 407 ? -34.171 -2.739 19.645 1.00 62.25 407 THR A O 1
ATOM 3332 N N . HIS A 1 408 ? -35.308 -4.656 19.818 1.00 55.16 408 HIS A N 1
ATOM 3333 C CA . HIS A 1 408 ? -35.689 -4.750 18.398 1.00 55.16 408 HIS A CA 1
ATOM 3334 C C . HIS A 1 408 ? -36.965 -3.987 17.992 1.00 55.16 408 HIS A C 1
ATOM 3336 O O . HIS A 1 408 ? -37.289 -3.941 16.808 1.00 55.16 408 HIS A O 1
ATOM 3342 N N . GLU A 1 409 ? -37.707 -3.384 18.925 1.00 49.12 409 GLU A N 1
ATOM 3343 C CA . GLU A 1 409 ? -38.851 -2.535 18.557 1.00 49.12 409 GLU A CA 1
ATOM 3344 C C . GLU A 1 409 ? -38.349 -1.160 18.084 1.00 49.12 409 GLU A C 1
ATOM 3346 O O . GLU A 1 409 ? -37.822 -0.386 18.885 1.00 49.12 409 GLU A O 1
ATOM 3351 N N . GLU A 1 410 ? -38.508 -0.87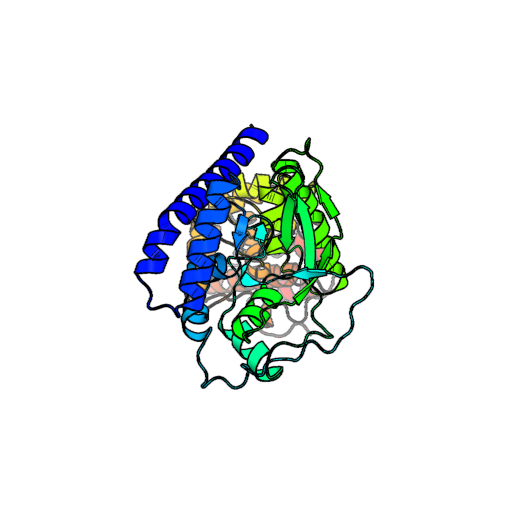4 16.789 1.00 42.44 410 GLU A N 1
ATOM 3352 C CA . GLU A 1 410 ? -37.981 0.305 16.082 1.00 42.44 410 GLU A CA 1
ATOM 3353 C C . GLU A 1 410 ? -38.108 1.627 16.865 1.00 42.44 410 GLU A C 1
ATOM 3355 O O . GLU A 1 410 ? -39.154 1.949 17.443 1.00 42.44 410 GLU A O 1
ATOM 3360 N N . ILE A 1 411 ? -37.028 2.414 16.836 1.00 42.53 411 ILE A N 1
ATOM 3361 C CA . ILE A 1 411 ? -37.070 3.858 17.080 1.00 42.53 411 ILE A CA 1
ATOM 3362 C C . ILE A 1 411 ? -37.751 4.447 15.840 1.00 42.53 411 ILE A C 1
ATOM 3364 O O . ILE A 1 411 ? -37.192 4.361 14.750 1.00 42.53 411 ILE A O 1
ATOM 3368 N N . LYS A 1 412 ? -38.976 4.953 15.982 1.00 35.53 412 LYS A N 1
ATOM 3369 C CA . LYS A 1 412 ? -39.677 5.651 14.898 1.00 35.53 412 LYS A CA 1
ATOM 3370 C C . LYS A 1 412 ? -39.397 7.132 14.933 1.00 35.53 412 LYS A C 1
ATOM 3372 O O . LYS A 1 412 ? -39.443 7.660 16.064 1.00 35.53 412 LYS A O 1
#

Nearest PDB structures (foldseek):
  7lj1-assembly2_n  TM=5.652E-01  e=2.263E+00  Homo sapiens
  2hwj-assembly1_D  TM=3.040E-01  e=5.672E-01  Agrobacterium fabrum str. C58
  2hwj-assembly2_E  TM=3.175E-01  e=7.144E-01  Agrobacterium fabrum str. C58
  2hwj-assembly1_A  TM=4.128E-01  e=1.363E+00  Agrobacterium fabrum str. C58
  3hy2-assembly1_Y  TM=5.374E-01  e=2.984E+00  Homo sapiens

pLDDT: mean 76.26, std 13.27, range [35.53, 95.75]